Protein AF-0000000087033065 (afdb_homodimer)

Radius of gyration: 28.39 Å; Cα contacts (8 Å, |Δi|>4): 1218; chains: 2; bounding box: 54×85×66 Å

Structure (mmCIF, N/CA/C/O backbone):
data_AF-0000000087033065-model_v1
#
loop_
_entity.id
_entity.type
_entity.pdbx_description
1 polymer 'aminocyclopropanecarboxylate oxidase'
#
loop_
_atom_site.group_PDB
_atom_site.id
_atom_site.type_symbol
_atom_site.label_atom_id
_atom_site.label_alt_id
_atom_site.label_comp_id
_atom_site.label_asym_id
_atom_site.label_entity_id
_atom_site.label_seq_id
_atom_site.pdbx_PDB_ins_code
_atom_site.Cartn_x
_atom_site.Cartn_y
_atom_site.Cartn_z
_atom_site.occupancy
_atom_site.B_iso_or_equiv
_atom_site.auth_seq_id
_atom_site.auth_comp_id
_atom_site.auth_asym_id
_atom_site.auth_atom_id
_atom_site.pdbx_PDB_model_num
ATOM 1 N N . MET A 1 1 ? 8.125 -1.207 14.203 1 57.16 1 MET A N 1
ATOM 2 C CA . MET A 1 1 ? 8.805 -0.271 13.312 1 57.16 1 MET A CA 1
ATOM 3 C C . MET A 1 1 ? 8.766 1.146 13.883 1 57.16 1 MET A C 1
ATOM 5 O O . MET A 1 1 ? 7.801 1.523 14.547 1 57.16 1 MET A O 1
ATOM 9 N N . GLU A 1 2 ? 9.938 1.807 13.891 1 84.25 2 GLU A N 1
ATOM 10 C CA . GLU A 1 2 ? 10.102 3.146 14.445 1 84.25 2 GLU A CA 1
ATOM 11 C C . GLU A 1 2 ? 9.719 4.219 13.43 1 84.25 2 GLU A C 1
ATOM 13 O O . GLU A 1 2 ? 9.758 3.979 12.227 1 84.25 2 GLU A O 1
ATOM 18 N N . LEU A 1 3 ? 9.18 5.324 13.883 1 91.94 3 LEU A N 1
ATOM 19 C CA . LEU A 1 3 ? 8.859 6.48 13.055 1 91.94 3 LEU A CA 1
ATOM 20 C C . LEU A 1 3 ? 10.047 6.891 12.203 1 91.94 3 LEU A C 1
ATOM 22 O O . LEU A 1 3 ? 11.156 7.082 12.719 1 91.94 3 LEU A O 1
ATOM 26 N N . PRO A 1 4 ? 9.844 6.98 10.883 1 96 4 PRO A N 1
ATOM 27 C CA . PRO A 1 4 ? 10.969 7.316 10.008 1 96 4 PRO A CA 1
ATOM 28 C C . PRO A 1 4 ? 11.484 8.734 10.219 1 96 4 PRO A C 1
ATOM 30 O O . PRO A 1 4 ? 10.695 9.656 10.43 1 96 4 PRO A O 1
ATOM 33 N N . VAL A 1 5 ? 12.773 8.875 10.219 1 97.12 5 VAL A N 1
ATOM 34 C CA . VAL A 1 5 ? 13.438 10.164 10.242 1 97.12 5 VAL A CA 1
ATOM 35 C C . VAL A 1 5 ? 14.281 10.336 8.984 1 97.12 5 VAL A C 1
ATOM 37 O O . VAL A 1 5 ? 15.172 9.531 8.703 1 97.12 5 VAL A O 1
ATOM 40 N N . ILE A 1 6 ? 13.984 11.281 8.211 1 98.25 6 ILE A N 1
ATOM 41 C CA . ILE A 1 6 ? 14.68 11.555 6.961 1 98.25 6 ILE A CA 1
ATOM 42 C C . ILE A 1 6 ? 15.719 12.656 7.176 1 98.25 6 ILE A C 1
ATOM 44 O O . ILE A 1 6 ? 15.367 13.789 7.512 1 98.25 6 ILE A O 1
ATOM 48 N N . ASP A 1 7 ? 16.953 12.336 6.988 1 97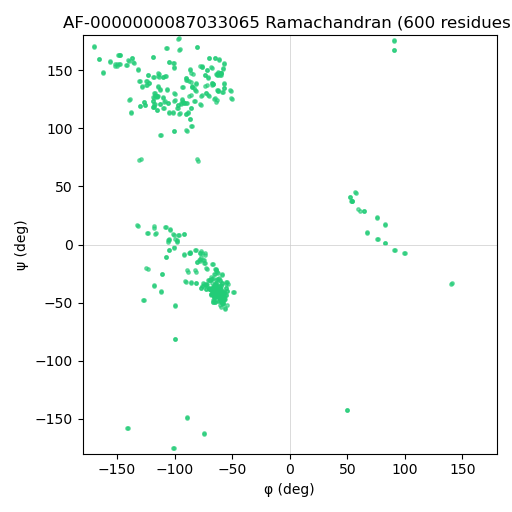.56 7 ASP A N 1
ATOM 49 C CA . ASP A 1 7 ? 18.031 13.32 7.082 1 97.56 7 ASP A CA 1
ATOM 50 C C . ASP A 1 7 ? 18.234 14.031 5.75 1 97.56 7 ASP A C 1
ATOM 52 O O . ASP A 1 7 ? 18.859 13.484 4.836 1 97.56 7 ASP A O 1
ATOM 56 N N . PHE A 1 8 ? 17.859 15.266 5.668 1 97.56 8 PHE A N 1
ATOM 57 C CA . PHE A 1 8 ? 17.922 15.992 4.402 1 97.56 8 PHE A CA 1
ATOM 58 C C . PHE A 1 8 ? 19.375 16.297 4.043 1 97.56 8 PHE A C 1
ATOM 60 O O . PHE A 1 8 ? 19.688 16.562 2.877 1 97.56 8 PHE A O 1
ATOM 67 N N . ALA A 1 9 ? 20.266 16.297 4.996 1 96.5 9 ALA A N 1
ATOM 68 C CA . ALA A 1 9 ? 21.688 16.484 4.699 1 96.5 9 ALA A CA 1
ATOM 69 C C . ALA A 1 9 ? 22.234 15.328 3.859 1 96.5 9 ALA A C 1
ATOM 71 O O . ALA A 1 9 ? 23.203 15.5 3.129 1 96.5 9 ALA A O 1
ATOM 72 N N . ALA A 1 10 ? 21.625 14.203 3.963 1 96.69 10 ALA A N 1
ATOM 73 C CA . ALA A 1 10 ? 22.094 13 3.277 1 96.69 10 ALA A CA 1
ATOM 74 C C . ALA A 1 10 ? 21.625 12.984 1.823 1 96.69 10 ALA A C 1
ATOM 76 O O . ALA A 1 10 ? 22.047 12.125 1.044 1 96.69 10 ALA A O 1
ATOM 77 N N . LEU A 1 11 ? 20.812 13.953 1.384 1 96.94 11 LEU A N 1
ATOM 78 C CA . LEU A 1 11 ? 20.281 14.008 0.027 1 96.94 11 LEU A CA 1
ATOM 79 C C . LEU A 1 11 ? 21.344 14.523 -0.95 1 96.94 11 LEU A C 1
ATOM 81 O O . LEU A 1 11 ? 21.172 14.398 -2.166 1 96.94 11 LEU A O 1
ATOM 85 N N . ASN A 1 12 ? 22.453 15.109 -0.505 1 91.62 12 ASN A N 1
ATOM 86 C CA . ASN A 1 12 ? 23.469 15.711 -1.36 1 91.62 12 ASN A CA 1
ATOM 87 C C . ASN A 1 12 ? 24.703 14.82 -1.478 1 91.62 12 ASN A C 1
ATOM 89 O O . ASN A 1 12 ? 25.703 15.211 -2.074 1 91.62 12 ASN A O 1
ATOM 93 N N . GLY A 1 13 ? 24.734 13.625 -1.103 1 91.38 13 GLY A N 1
ATOM 94 C CA . GLY A 1 13 ? 25.922 12.789 -1.094 1 91.38 13 GLY A CA 1
ATOM 95 C C . GLY A 1 13 ? 25.641 11.352 -1.504 1 91.38 13 GLY A C 1
ATOM 96 O O . GLY A 1 13 ? 24.703 11.086 -2.254 1 91.38 13 GLY A O 1
ATOM 97 N N . GLU A 1 14 ? 26.484 10.5 -1.115 1 94.75 14 GLU A N 1
ATOM 98 C CA . GLU A 1 14 ? 26.484 9.094 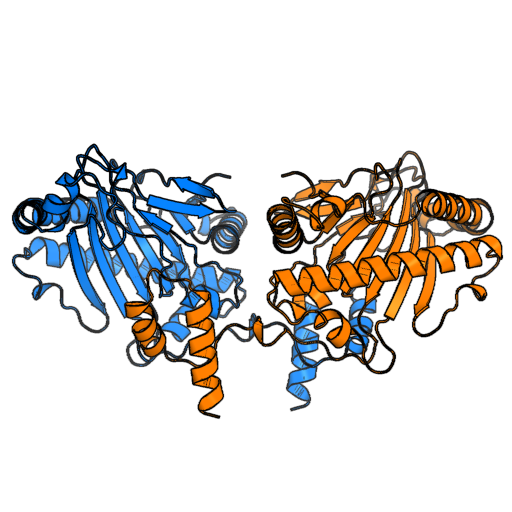-1.51 1 94.75 14 GLU A CA 1
ATOM 99 C C . GLU A 1 14 ? 25.281 8.359 -0.948 1 94.75 14 GLU A C 1
ATOM 101 O O . GLU A 1 14 ? 24.859 7.332 -1.489 1 94.75 14 GLU A O 1
ATOM 106 N N . LYS A 1 15 ? 24.703 9.023 0.033 1 96.56 15 LYS A N 1
ATOM 107 C CA . LYS A 1 15 ? 23.594 8.336 0.703 1 96.56 15 LYS A CA 1
ATOM 108 C C . LYS A 1 15 ? 22.25 8.773 0.135 1 96.56 15 LYS A C 1
ATOM 110 O O . LYS A 1 15 ? 21.203 8.445 0.69 1 96.56 15 LYS A O 1
ATOM 115 N N . ARG A 1 16 ? 22.219 9.516 -0.917 1 97.5 16 ARG A N 1
ATOM 116 C CA . ARG A 1 16 ? 21 10.078 -1.482 1 97.5 16 ARG A CA 1
ATOM 117 C C . ARG A 1 16 ? 20 8.984 -1.819 1 97.5 16 ARG A C 1
ATOM 119 O O . ARG A 1 16 ? 18.812 9.078 -1.463 1 97.5 16 ARG A O 1
ATOM 126 N N . SER A 1 17 ? 20.453 7.945 -2.469 1 96.5 17 SER A N 1
ATOM 127 C CA . SER A 1 17 ? 19.562 6.883 -2.916 1 96.5 17 SER A CA 1
ATOM 128 C C . SER A 1 17 ? 18.859 6.227 -1.736 1 96.5 17 SER A C 1
ATOM 130 O O . SER A 1 17 ? 17.641 6.02 -1.773 1 96.5 17 SER A O 1
ATOM 132 N N . LYS A 1 18 ? 19.609 5.898 -0.759 1 95.94 18 LYS A N 1
ATOM 133 C CA . LYS A 1 18 ? 19.047 5.285 0.439 1 95.94 18 LYS A CA 1
ATOM 134 C C . LYS A 1 18 ? 18.062 6.227 1.129 1 95.94 18 LYS A C 1
ATOM 136 O O . LYS A 1 18 ? 17.016 5.793 1.61 1 95.94 18 LYS A O 1
ATOM 141 N N . THR A 1 19 ? 18.375 7.484 1.2 1 98 19 THR A N 1
ATOM 142 C CA . THR A 1 19 ? 17.516 8.492 1.831 1 98 19 THR A CA 1
ATOM 143 C C . THR A 1 19 ? 16.219 8.664 1.052 1 98 19 THR A C 1
ATOM 145 O O . THR A 1 19 ? 15.148 8.766 1.644 1 98 19 THR A O 1
ATOM 148 N N . MET A 1 20 ? 16.344 8.664 -0.267 1 98.19 20 MET A N 1
ATOM 149 C CA . MET A 1 20 ? 15.156 8.766 -1.117 1 98.19 20 MET A CA 1
ATOM 150 C C . MET A 1 20 ? 14.25 7.559 -0.932 1 98.19 20 MET A C 1
ATOM 152 O O . MET A 1 20 ? 13.023 7.695 -0.894 1 98.19 20 MET A O 1
ATOM 156 N N . ALA A 1 21 ? 14.836 6.406 -0.828 1 96.31 21 ALA A N 1
ATOM 157 C CA . ALA A 1 21 ? 14.062 5.191 -0.598 1 96.31 21 ALA A CA 1
ATOM 158 C C . ALA A 1 21 ? 13.328 5.254 0.74 1 96.31 21 ALA A C 1
ATOM 160 O O . ALA A 1 21 ? 12.164 4.852 0.837 1 96.31 21 ALA A O 1
ATOM 161 N N . LEU A 1 22 ? 14.039 5.754 1.715 1 97.19 22 LEU A N 1
ATOM 162 C CA . LEU A 1 22 ? 13.438 5.891 3.039 1 97.19 22 LEU A CA 1
ATOM 163 C C . LEU A 1 22 ? 12.266 6.867 3.006 1 97.19 22 LEU A C 1
ATOM 165 O O . LEU A 1 22 ? 11.219 6.605 3.604 1 97.19 22 LEU A O 1
ATOM 169 N N . LEU A 1 23 ? 12.422 7.965 2.318 1 98.44 23 LEU A N 1
ATOM 170 C CA . LEU A 1 23 ? 11.352 8.945 2.17 1 98.44 23 LEU A CA 1
ATOM 171 C C . LEU A 1 23 ? 10.148 8.328 1.475 1 98.44 23 LEU A C 1
ATOM 173 O O . LEU A 1 23 ? 9.008 8.516 1.913 1 98.44 23 LEU A O 1
ATOM 177 N N . ASN A 1 24 ? 10.43 7.625 0.446 1 97.75 24 ASN A N 1
ATOM 178 C CA . ASN A 1 24 ? 9.359 6.977 -0.299 1 97.75 24 ASN A CA 1
ATOM 179 C C . ASN A 1 24 ? 8.594 5.984 0.572 1 97.75 24 ASN A C 1
ATOM 181 O O . ASN A 1 24 ? 7.359 5.977 0.573 1 97.75 24 ASN A O 1
ATOM 185 N N . GLU A 1 25 ? 9.328 5.207 1.263 1 96 25 GLU A N 1
ATOM 186 C CA . GLU A 1 25 ? 8.719 4.223 2.148 1 96 25 GLU A CA 1
ATOM 187 C C . GLU A 1 25 ? 7.887 4.898 3.238 1 96 25 GLU A C 1
ATOM 189 O O . GLU A 1 25 ? 6.812 4.414 3.596 1 96 25 GLU A O 1
ATOM 194 N N . ALA A 1 26 ? 8.383 5.957 3.773 1 97.75 26 ALA A N 1
ATOM 195 C CA . ALA A 1 26 ? 7.668 6.703 4.805 1 97.75 26 ALA A CA 1
ATOM 196 C C . ALA A 1 26 ? 6.316 7.188 4.285 1 97.75 26 ALA A C 1
ATOM 198 O O . ALA A 1 26 ? 5.305 7.086 4.984 1 97.75 26 ALA A O 1
ATOM 199 N N . CYS A 1 27 ? 6.297 7.68 3.061 1 98.38 27 CYS A N 1
ATOM 200 C CA . CYS A 1 27 ? 5.059 8.18 2.467 1 98.38 27 CYS A CA 1
ATOM 201 C C . CYS A 1 27 ? 4.102 7.031 2.16 1 98.38 27 CYS A C 1
ATOM 203 O O . CYS A 1 27 ? 2.893 7.156 2.365 1 98.38 27 CYS A O 1
ATOM 205 N N . GLU A 1 28 ? 4.617 5.922 1.733 1 96.44 28 GLU A N 1
ATOM 206 C CA . GLU A 1 28 ? 3.799 4.812 1.252 1 96.44 28 GLU A CA 1
ATOM 207 C C . GLU A 1 28 ? 3.268 3.975 2.412 1 96.44 28 GLU A C 1
ATOM 209 O O . GLU A 1 28 ? 2.148 3.463 2.352 1 96.44 28 GLU A O 1
ATOM 214 N N . LYS A 1 29 ? 4.062 3.871 3.473 1 93.19 29 LYS A N 1
ATOM 215 C CA . LYS A 1 29 ? 3.721 2.889 4.5 1 93.19 29 LYS A CA 1
ATOM 216 C C . LYS A 1 29 ? 3.281 3.574 5.789 1 93.19 29 LYS A C 1
ATOM 218 O O . LYS A 1 29 ? 2.537 2.994 6.586 1 93.19 29 LYS A O 1
ATOM 223 N N . TRP A 1 30 ? 3.738 4.785 5.977 1 95.31 30 TRP A N 1
ATOM 224 C CA . TRP A 1 30 ? 3.438 5.465 7.23 1 95.31 30 TRP A CA 1
ATOM 225 C C . TRP A 1 30 ? 2.49 6.637 7.004 1 95.31 30 TRP A C 1
ATOM 227 O O . TRP A 1 30 ? 1.58 6.871 7.801 1 95.31 30 TRP A O 1
ATOM 237 N N . GLY A 1 31 ? 2.746 7.336 5.926 1 97.88 31 GLY A N 1
ATOM 238 C CA . GLY A 1 31 ? 2.004 8.562 5.684 1 97.88 31 GLY A CA 1
ATOM 239 C C . GLY A 1 31 ? 2.477 9.719 6.539 1 97.88 31 GLY A C 1
ATOM 240 O O . GLY A 1 31 ? 1.848 10.781 6.559 1 97.88 31 GLY A O 1
ATOM 241 N N . CYS A 1 32 ? 3.541 9.508 7.297 1 98.25 32 CYS A N 1
ATOM 242 C CA . CYS A 1 32 ? 4.137 10.539 8.148 1 98.25 32 CYS A CA 1
ATOM 243 C C . CYS A 1 32 ? 5.602 10.234 8.43 1 98.25 32 CYS A C 1
ATOM 245 O O . CYS A 1 32 ? 6.043 9.094 8.266 1 98.25 32 CYS A O 1
ATOM 247 N N . PHE A 1 33 ? 6.355 11.281 8.773 1 98.19 33 PHE A N 1
ATOM 248 C CA . PHE A 1 33 ? 7.777 11.148 9.07 1 98.19 33 PHE A CA 1
ATOM 249 C C . PHE A 1 33 ? 8.32 12.438 9.672 1 98.19 33 PHE A C 1
ATOM 251 O O . PHE A 1 33 ? 7.609 13.445 9.75 1 98.19 33 PHE A O 1
ATOM 258 N N . GLN A 1 34 ? 9.555 12.383 10.164 1 97.81 34 GLN A N 1
ATOM 259 C CA . GLN A 1 34 ? 10.281 13.562 10.617 1 97.81 34 GLN A CA 1
ATOM 260 C C . GLN A 1 34 ? 11.406 13.922 9.648 1 97.81 34 GLN A C 1
ATOM 262 O O . GLN A 1 34 ? 12.016 13.031 9.039 1 97.81 34 GLN A O 1
ATOM 267 N N . ILE A 1 35 ? 11.648 15.164 9.5 1 98.38 35 ILE A N 1
ATOM 268 C CA . ILE A 1 35 ? 12.781 15.617 8.703 1 98.38 35 ILE A CA 1
ATOM 269 C C . ILE A 1 35 ? 13.812 16.281 9.609 1 98.38 35 ILE A C 1
ATOM 271 O O . ILE A 1 35 ? 13.492 17.219 10.336 1 98.38 35 ILE A O 1
ATOM 275 N N . ASP A 1 36 ? 14.961 15.734 9.586 1 97.06 36 ASP A N 1
ATOM 276 C CA . ASP A 1 36 ? 16.109 16.344 10.242 1 97.06 36 ASP A CA 1
ATOM 277 C C . ASP A 1 36 ? 17 17.062 9.234 1 97.06 36 ASP A C 1
ATOM 279 O O . ASP A 1 36 ? 16.969 16.766 8.039 1 97.06 36 ASP A O 1
ATOM 283 N N . ASN A 1 37 ? 17.734 18.125 9.719 1 96.88 37 ASN A N 1
ATOM 284 C CA . ASN A 1 37 ? 18.641 18.922 8.891 1 96.88 37 ASN A CA 1
ATOM 285 C C . ASN A 1 37 ? 17.922 19.516 7.688 1 96.88 37 ASN A C 1
ATOM 287 O O . ASN A 1 37 ? 18.406 19.422 6.559 1 96.88 37 ASN A O 1
ATOM 291 N N . HIS A 1 38 ? 16.734 20.062 7.957 1 97.25 38 HIS A N 1
ATOM 292 C CA . HIS A 1 38 ? 15.859 20.578 6.91 1 97.25 38 HIS A CA 1
ATOM 293 C C . HIS A 1 38 ? 16.297 21.969 6.469 1 97.25 38 HIS A C 1
ATOM 295 O O . HIS A 1 38 ? 15.812 22.484 5.457 1 97.25 38 HIS A O 1
ATOM 301 N N . GLY A 1 39 ? 17.125 22.641 7.199 1 96 39 GLY A N 1
ATOM 302 C CA . GLY A 1 39 ? 17.719 23.891 6.742 1 96 39 GLY A CA 1
ATOM 303 C C . GLY A 1 39 ? 17.031 25.109 7.312 1 96 39 GLY A C 1
ATOM 304 O O . GLY A 1 39 ? 17.5 26.234 7.125 1 96 39 GLY A O 1
ATOM 305 N N . ILE A 1 40 ? 15.914 25 8.016 1 97.94 40 ILE A N 1
ATOM 306 C CA . ILE A 1 40 ? 15.258 26.141 8.664 1 97.94 40 ILE A CA 1
ATOM 307 C C . ILE A 1 40 ? 16.094 26.594 9.859 1 97.94 40 ILE A C 1
ATOM 309 O O . ILE A 1 40 ? 16.609 25.781 10.617 1 97.94 40 ILE A O 1
ATOM 313 N N . ASP A 1 41 ? 16.141 27.875 10.102 1 97.88 41 ASP A N 1
ATOM 314 C CA . ASP A 1 41 ? 16.906 28.469 11.195 1 97.88 41 ASP A CA 1
ATOM 315 C C . ASP A 1 41 ? 16.375 28.016 12.547 1 97.88 41 ASP A C 1
ATOM 317 O O . ASP A 1 41 ? 15.219 28.266 12.883 1 97.88 41 ASP A O 1
ATOM 321 N N . LYS A 1 42 ? 17.234 27.438 13.32 1 95.94 42 LYS A N 1
ATOM 322 C CA . LYS A 1 42 ? 16.828 26.875 14.602 1 95.94 42 LYS A CA 1
ATOM 323 C C . LYS A 1 42 ? 16.422 27.969 15.586 1 95.94 42 LYS A C 1
ATOM 325 O O . LYS A 1 42 ? 15.477 27.812 16.359 1 95.94 42 LYS A O 1
ATOM 330 N N . GLU A 1 43 ? 17.125 29.031 15.562 1 97.25 43 GLU A N 1
ATOM 331 C CA . GLU A 1 43 ? 16.797 30.141 16.453 1 97.25 43 GLU A CA 1
ATOM 332 C C . GLU A 1 43 ? 15.43 30.719 16.094 1 97.25 43 GLU A C 1
ATOM 334 O O . GLU A 1 43 ? 14.672 31.125 16.984 1 97.25 43 GLU A O 1
ATOM 339 N N . LEU A 1 44 ? 15.211 30.781 14.82 1 98.25 44 LEU A N 1
ATOM 340 C CA . LEU A 1 44 ? 13.914 31.266 14.352 1 98.25 44 LEU A CA 1
ATOM 341 C C . LEU A 1 44 ? 12.789 30.344 14.836 1 98.25 44 LEU A C 1
ATOM 343 O O . LEU A 1 44 ? 11.758 30.828 15.312 1 98.25 44 LEU A O 1
ATOM 347 N N . MET A 1 45 ? 12.961 29.062 14.773 1 98.06 45 MET A N 1
ATOM 348 C CA . MET A 1 45 ? 11.961 28.109 15.219 1 98.06 45 MET A CA 1
ATOM 349 C C . MET A 1 45 ? 11.703 28.25 16.719 1 98.06 45 MET A C 1
ATOM 351 O O . MET A 1 45 ? 10.555 28.219 17.156 1 98.06 45 MET A O 1
ATOM 355 N N . GLU A 1 46 ? 12.781 28.422 17.469 1 97.25 46 GLU A N 1
ATOM 356 C CA . GLU A 1 46 ? 12.633 28.609 18.906 1 97.25 46 GLU A CA 1
ATOM 357 C C . GLU A 1 46 ? 11.875 29.906 19.219 1 97.25 46 GLU A C 1
ATOM 359 O O . GLU A 1 46 ? 11.055 29.938 20.125 1 97.25 46 GLU A O 1
ATOM 364 N N . LYS A 1 47 ? 12.211 30.875 18.453 1 98.12 47 LYS A N 1
ATOM 365 C CA . LYS A 1 47 ? 11.547 32.156 18.641 1 98.12 47 LYS A CA 1
ATOM 366 C C . LYS A 1 47 ? 10.055 32.031 18.344 1 98.12 47 LYS A C 1
ATOM 368 O O . LYS A 1 47 ? 9.227 32.625 19.078 1 98.12 47 LYS A O 1
ATOM 373 N N . VAL A 1 48 ? 9.664 31.344 17.281 1 98.31 48 VAL A N 1
ATOM 374 C CA . VAL A 1 48 ? 8.258 31.125 16.953 1 98.31 48 VAL A CA 1
ATOM 375 C C . VAL A 1 48 ? 7.547 30.453 18.125 1 98.31 48 VAL A C 1
ATOM 377 O O . VAL A 1 48 ? 6.477 30.906 18.547 1 98.31 48 VAL A O 1
ATOM 380 N N . LYS A 1 49 ? 8.148 29.422 18.688 1 97.81 49 LYS A N 1
ATOM 381 C CA . LYS A 1 49 ? 7.543 28.703 19.812 1 97.81 49 LYS A CA 1
ATOM 382 C C . LYS A 1 49 ? 7.359 29.609 21.016 1 97.81 49 LYS A C 1
ATOM 384 O O . LYS A 1 49 ? 6.297 29.625 21.641 1 97.81 49 LYS A O 1
ATOM 389 N N . GLN A 1 50 ? 8.375 30.359 21.281 1 97.62 50 GLN A N 1
ATOM 390 C CA . GLN A 1 50 ? 8.344 31.266 22.422 1 97.62 50 GLN A CA 1
ATOM 391 C C . GLN A 1 50 ? 7.234 32.312 22.297 1 97.62 50 GLN A C 1
ATOM 393 O O . GLN A 1 50 ? 6.469 32.531 23.234 1 97.62 50 GLN A O 1
ATOM 398 N N . LEU A 1 51 ? 7.195 32.906 21.156 1 98.31 51 LEU A N 1
ATOM 399 C CA . LEU A 1 51 ? 6.23 33.969 20.938 1 98.31 51 LEU A CA 1
ATOM 400 C C . LEU A 1 51 ? 4.805 33.438 20.922 1 98.31 51 LEU A C 1
ATOM 402 O O . LEU A 1 51 ? 3.885 34.062 21.422 1 98.31 51 LEU A O 1
ATOM 406 N N . VAL A 1 52 ? 4.59 32.25 20.328 1 98 52 VAL A N 1
ATOM 407 C CA . VAL A 1 52 ? 3.27 31.625 20.281 1 98 52 VAL A CA 1
ATOM 408 C C . VAL A 1 52 ? 2.832 31.266 21.703 1 98 52 VAL A C 1
ATOM 410 O O . VAL A 1 52 ? 1.684 31.5 22.094 1 98 52 VAL A O 1
ATOM 413 N N . ASN A 1 53 ? 3.744 30.688 22.484 1 97.5 53 ASN A N 1
ATOM 414 C CA . ASN A 1 53 ? 3.436 30.391 23.875 1 97.5 53 ASN A CA 1
ATOM 415 C C . ASN A 1 53 ? 3.115 31.656 24.672 1 97.5 53 ASN A C 1
ATOM 417 O O . ASN A 1 53 ? 2.227 31.641 25.516 1 97.5 53 ASN A O 1
ATOM 421 N N . GLY A 1 54 ? 3.871 32.656 24.422 1 97.62 54 GLY A N 1
ATOM 422 C CA . GLY A 1 54 ? 3.57 33.938 25.047 1 97.62 54 GLY A CA 1
ATOM 423 C C . GLY A 1 54 ? 2.188 34.469 24.703 1 97.62 54 GLY A C 1
ATOM 424 O O . GLY A 1 54 ? 1.463 34.938 25.594 1 97.62 54 GLY A O 1
ATOM 425 N N . TYR A 1 55 ? 1.864 34.406 23.406 1 97.75 55 TYR A N 1
ATOM 426 C CA . TYR A 1 55 ? 0.539 34.812 22.969 1 97.75 55 TYR A CA 1
ATOM 427 C C . TYR A 1 55 ? -0.549 34 23.656 1 97.75 55 TYR A C 1
ATOM 429 O O . TYR A 1 55 ? -1.577 34.562 24.062 1 97.75 55 TYR A O 1
ATOM 437 N N . TYR A 1 56 ? -0.355 32.719 23.828 1 96.88 56 TYR A N 1
ATOM 438 C CA . TYR A 1 56 ? -1.271 31.859 24.547 1 96.88 56 TYR A CA 1
ATOM 439 C C . TYR A 1 56 ? -1.452 32.312 25.984 1 96.88 56 TYR A C 1
ATOM 441 O O . TYR A 1 56 ? -2.582 32.469 26.453 1 96.88 56 TYR A O 1
ATOM 449 N N . ASP A 1 57 ? -0.386 32.562 26.672 1 97.06 57 ASP A N 1
ATOM 450 C CA . ASP A 1 57 ? -0.419 32.906 28.094 1 97.06 57 ASP A CA 1
ATOM 451 C C . ASP A 1 57 ? -1.131 34.25 28.312 1 97.06 57 ASP A C 1
ATOM 453 O O . ASP A 1 57 ? -1.881 34.406 29.266 1 97.06 57 ASP A O 1
ATOM 457 N N . GLU A 1 58 ? -0.941 35.062 27.375 1 96.75 58 GLU A N 1
ATOM 458 C CA . GLU A 1 58 ? -1.418 36.438 27.578 1 96.75 58 GLU A CA 1
ATOM 459 C C . GLU A 1 58 ? -2.848 36.594 27.062 1 96.75 58 GLU A C 1
ATOM 461 O O . GLU A 1 58 ? -3.629 37.344 27.641 1 96.75 58 GLU A O 1
ATOM 466 N N . SER A 1 59 ? -3.174 35.844 26.031 1 96.06 59 SER A N 1
ATOM 467 C CA . SER A 1 59 ? -4.379 36.25 25.312 1 96.06 59 SER A CA 1
ATOM 468 C C . SER A 1 59 ? -5.387 35.094 25.234 1 96.06 59 SER A C 1
ATOM 470 O O . SER A 1 59 ? -6.582 35.344 25.031 1 96.06 59 SER A O 1
ATOM 472 N N . LEU A 1 60 ? -4.953 33.844 25.406 1 96.69 60 LEU A N 1
ATOM 473 C CA . LEU A 1 60 ? -5.855 32.75 25.078 1 96.69 60 LEU A CA 1
ATOM 474 C C . LEU A 1 60 ? -6.16 31.906 26.312 1 96.69 60 LEU A C 1
ATOM 476 O O . LEU A 1 60 ? -7.281 31.422 26.469 1 96.69 60 LEU A O 1
ATOM 480 N N . LYS A 1 61 ? -5.262 31.75 27.156 1 96.75 61 LYS A N 1
ATOM 481 C CA . LYS A 1 61 ? -5.309 30.812 28.281 1 96.75 61 LYS A CA 1
ATOM 482 C C . LYS A 1 61 ? -6.5 31.094 29.188 1 96.75 61 LYS A C 1
ATOM 484 O O . LYS A 1 61 ? -7.25 30.188 29.547 1 96.75 61 LYS A O 1
ATOM 489 N N . GLY A 1 62 ? -6.664 32.312 29.594 1 95.62 62 GLY A N 1
ATOM 490 C CA . GLY A 1 62 ? -7.762 32.656 30.469 1 95.62 62 GLY A CA 1
ATOM 491 C C . GLY A 1 62 ? -9.125 32.312 29.922 1 95.62 62 GLY A C 1
ATOM 492 O O . GLY A 1 62 ? -9.938 31.688 30.609 1 95.62 62 GLY A O 1
ATOM 493 N N . GLU A 1 63 ? -9.32 32.688 28.703 1 95.06 63 GLU A N 1
ATOM 494 C CA . GLU A 1 63 ? -10.586 32.406 28.047 1 95.06 63 GLU A CA 1
ATOM 495 C C . GLU A 1 63 ? -10.82 30.891 27.938 1 95.06 63 GLU A C 1
ATOM 497 O O . GLU A 1 63 ? -11.953 30.422 28.062 1 95.06 63 GLU A O 1
ATOM 502 N N . PHE A 1 64 ? -9.82 30.156 27.672 1 96.62 64 PHE A N 1
ATOM 503 C CA . PHE A 1 64 ? -9.945 28.703 27.531 1 96.62 64 PHE A CA 1
ATOM 504 C C . PHE A 1 64 ? -10.445 28.078 28.828 1 96.62 64 PHE A C 1
ATOM 506 O O . PHE A 1 64 ? -11.406 27.297 28.812 1 96.62 64 PHE A O 1
ATOM 513 N N . TYR A 1 65 ? -9.852 28.344 29.922 1 94.81 65 TYR A N 1
ATOM 514 C CA . TYR A 1 65 ? -10.18 27.672 31.172 1 94.81 65 TYR A CA 1
ATOM 515 C C . TYR A 1 65 ? -11.508 28.172 31.719 1 94.81 65 TYR A C 1
ATOM 517 O O . TYR A 1 65 ? -12.055 27.594 32.656 1 94.81 65 TYR A O 1
ATOM 525 N N . GLU A 1 66 ? -12.102 29.234 31.141 1 94.88 66 GLU A N 1
ATOM 526 C CA . GLU A 1 66 ? -13.438 29.688 31.5 1 94.88 66 GLU A CA 1
ATOM 527 C C . GLU A 1 66 ? -14.484 29.156 30.516 1 94.88 66 GLU A C 1
ATOM 529 O O . GLU A 1 66 ? -15.672 29.453 30.641 1 94.88 66 GLU A O 1
ATOM 534 N N . SER A 1 67 ? -14.008 28.375 29.641 1 94.69 67 SER A N 1
ATOM 535 C CA . SER A 1 67 ? -14.875 27.938 28.547 1 94.69 67 SER A CA 1
ATOM 536 C C . SER A 1 67 ? -15.789 26.797 29 1 94.69 67 SER A C 1
ATOM 538 O O . SER A 1 67 ? -15.594 26.219 30.078 1 94.69 67 SER A O 1
ATOM 540 N N . GLU A 1 68 ? -16.75 26.469 28.172 1 92.81 68 GLU A N 1
ATOM 541 C CA . GLU A 1 68 ? -17.75 25.438 28.438 1 92.81 68 GLU A CA 1
ATOM 542 C C . GLU A 1 68 ? -17.109 24.047 28.516 1 92.81 68 GLU A C 1
ATOM 544 O O . GLU A 1 68 ? -17.547 23.203 29.281 1 92.81 68 GLU A O 1
ATOM 549 N N . ILE A 1 69 ? -16.109 23.797 27.734 1 93.12 69 ILE A N 1
ATOM 550 C CA . ILE A 1 69 ? -15.508 22.469 27.703 1 93.12 69 ILE A CA 1
ATOM 551 C C . ILE A 1 69 ? -14.859 22.156 29.047 1 93.12 69 ILE A C 1
ATOM 553 O O . ILE A 1 69 ? -14.898 21.031 29.516 1 93.12 69 ILE A O 1
ATOM 557 N N . VAL A 1 70 ? -14.281 23.109 29.641 1 92.69 70 VAL A N 1
ATOM 558 C CA . VAL A 1 70 ? -13.648 22.938 30.938 1 92.69 70 VAL A CA 1
ATOM 559 C C . VAL A 1 70 ? -14.711 22.641 32 1 92.69 70 VAL A C 1
ATOM 561 O O . VAL A 1 70 ? -14.531 21.75 32.812 1 92.69 70 VAL A O 1
ATOM 564 N N . ARG A 1 71 ? -15.82 23.328 31.906 1 93.06 71 ARG A N 1
ATOM 565 C CA . ARG A 1 71 ? -16.922 23.094 32.844 1 93.06 71 ARG A CA 1
ATOM 566 C C . ARG A 1 71 ? -17.5 21.688 32.656 1 93.06 71 ARG A C 1
ATOM 568 O O . ARG A 1 71 ? -17.812 21.016 33.625 1 93.06 71 ARG A O 1
ATOM 575 N N . SER A 1 72 ? -17.578 21.297 31.469 1 92.19 72 SER A N 1
ATOM 576 C CA . SER A 1 72 ? -18.172 20 31.141 1 92.19 72 SER A CA 1
ATOM 577 C C . SER A 1 72 ? -17.281 18.859 31.625 1 92.19 72 SER A C 1
ATOM 579 O O . SER A 1 72 ? -17.781 17.781 31.953 1 92.19 72 SER A O 1
ATOM 581 N N . LEU A 1 73 ? -16.047 19.062 31.656 1 91.75 73 LEU A N 1
ATOM 582 C CA . LEU A 1 73 ? -15.109 18.031 32.094 1 91.75 73 LEU A CA 1
ATOM 583 C C . LEU A 1 73 ? -15.359 17.641 33.531 1 91.75 73 LEU A C 1
ATOM 585 O O . LEU A 1 73 ? -15.078 16.516 33.938 1 91.75 73 LEU A O 1
ATOM 589 N N . ASN A 1 74 ? -15.93 18.484 34.281 1 86.06 74 ASN A N 1
ATOM 590 C CA . ASN A 1 74 ? -16.188 18.266 35.688 1 86.06 74 ASN A CA 1
ATOM 591 C C . ASN A 1 74 ? -17.344 17.281 35.906 1 86.06 74 ASN A C 1
ATOM 593 O O . ASN A 1 74 ? -17.516 16.766 37 1 86.06 74 ASN A O 1
ATOM 597 N N . ASP A 1 75 ? -18.094 17.062 34.875 1 88.88 75 ASP A N 1
ATOM 598 C CA . ASP A 1 75 ? -19.219 16.125 34.969 1 88.88 75 ASP A CA 1
ATOM 599 C C . ASP A 1 75 ? -18.734 14.68 34.906 1 88.88 75 ASP A C 1
ATOM 601 O O . ASP A 1 75 ? -19.531 13.75 35.062 1 88.88 75 ASP A O 1
ATOM 605 N N . ASN A 1 76 ? -17.516 14.453 34.656 1 87.06 76 ASN A N 1
ATOM 606 C CA . ASN A 1 76 ? -16.859 13.156 34.688 1 87.06 76 ASN A CA 1
ATOM 607 C C . ASN A 1 76 ? -17.406 12.211 33.625 1 87.06 76 ASN A C 1
ATOM 609 O O . ASN A 1 76 ? -17.625 11.031 33.906 1 87.06 76 ASN A O 1
ATOM 613 N N . GLU A 1 77 ? -17.859 12.773 32.562 1 91.69 77 GLU A N 1
ATOM 614 C CA . GLU A 1 77 ? -18.281 12 31.406 1 91.69 77 GLU A CA 1
ATOM 615 C C . GLU A 1 77 ? -17.375 12.281 30.219 1 91.69 77 GLU A C 1
ATOM 617 O O . GLU A 1 77 ? -16.812 13.375 30.094 1 91.69 77 GLU A O 1
ATOM 622 N N . PHE A 1 78 ? -17.25 11.234 29.469 1 93.69 78 PHE A N 1
ATOM 623 C CA . PHE A 1 78 ? -16.391 11.391 28.297 1 93.69 78 PHE A CA 1
ATOM 624 C C . PHE A 1 78 ? -17 12.383 27.328 1 93.69 78 PHE A C 1
ATOM 626 O O . PHE A 1 78 ? -18.172 12.266 26.953 1 93.69 78 PHE A O 1
ATOM 633 N N . ILE A 1 79 ? -16.281 13.367 26.969 1 93.94 79 ILE A N 1
ATOM 634 C CA . ILE A 1 79 ? -16.672 14.375 26 1 93.94 79 ILE A CA 1
ATOM 635 C C . ILE A 1 79 ? -16.25 13.938 24.594 1 93.94 79 ILE A C 1
ATOM 637 O O . ILE A 1 79 ? -15.062 13.93 24.266 1 93.94 79 ILE A O 1
ATOM 641 N N . SER A 1 80 ? -17.219 13.625 23.703 1 92.75 80 SER A N 1
ATOM 642 C CA . SER A 1 80 ? -16.906 13.016 22.422 1 92.75 80 SER A CA 1
ATOM 643 C C . SER A 1 80 ? -17.078 14.008 21.266 1 92.75 80 SER A C 1
ATOM 645 O O . SER A 1 80 ? -16.625 13.758 20.156 1 92.75 80 SER A O 1
ATOM 647 N N . ASP A 1 81 ? -17.656 15.141 21.531 1 93.31 81 ASP A N 1
ATOM 648 C CA . ASP A 1 81 ? -18.047 16.016 20.422 1 93.31 81 ASP A CA 1
ATOM 649 C C . ASP A 1 81 ? -17.281 17.344 20.484 1 93.31 81 ASP A C 1
ATOM 651 O O . ASP A 1 81 ? -17.641 18.297 19.781 1 93.31 81 ASP A O 1
ATOM 655 N N . ARG A 1 82 ? -16.281 17.438 21.359 1 94.94 82 ARG A N 1
ATOM 656 C CA . ARG A 1 82 ? -15.461 18.641 21.484 1 94.94 82 ARG A CA 1
ATOM 657 C C . ARG A 1 82 ? -13.984 18.281 21.609 1 94.94 82 ARG A C 1
ATOM 659 O O . ARG A 1 82 ? -13.633 17.156 21.938 1 94.94 82 ARG A O 1
ATOM 666 N N . ASP A 1 83 ? -13.164 19.266 21.328 1 97.5 83 ASP A N 1
ATOM 667 C CA . ASP A 1 83 ? -11.711 19.094 21.406 1 97.5 83 ASP A CA 1
ATOM 668 C C . ASP A 1 83 ? -11.117 19.969 22.516 1 97.5 83 ASP A C 1
ATOM 670 O O . ASP A 1 83 ? -11.516 21.125 22.672 1 97.5 83 ASP A O 1
ATOM 674 N N . TRP A 1 84 ? -10.219 19.391 23.312 1 97.88 84 TRP A N 1
ATOM 675 C CA . TRP A 1 84 ? -9.516 20.109 24.359 1 97.88 84 TRP A CA 1
ATOM 676 C C . TRP A 1 84 ? -8.352 20.922 23.797 1 97.88 84 TRP A C 1
ATOM 678 O O . TRP A 1 84 ? -7.188 20.562 24 1 97.88 84 TRP A O 1
ATOM 688 N N . GLU A 1 85 ? -8.719 22 23.094 1 98.06 85 GLU A N 1
ATOM 689 C CA . GLU A 1 85 ? -7.688 22.828 22.469 1 98.06 85 GLU A CA 1
ATOM 690 C C . GLU A 1 85 ? -8.133 24.281 22.375 1 98.06 85 GLU A C 1
ATOM 692 O O . GLU A 1 85 ? -9.336 24.578 22.422 1 98.06 85 GLU A O 1
ATOM 697 N N . THR A 1 86 ? -7.199 25.219 22.344 1 97.38 86 THR A N 1
ATOM 698 C CA . THR A 1 86 ? -7.371 26.594 21.906 1 97.38 86 THR A CA 1
ATOM 699 C C . THR A 1 86 ? -6.539 26.859 20.656 1 97.38 86 THR A C 1
ATOM 701 O O . THR A 1 86 ? -5.383 26.438 20.562 1 97.38 86 THR A O 1
ATOM 704 N N . THR A 1 87 ? -7.223 27.375 19.641 1 96.94 87 THR A N 1
ATOM 705 C CA . THR A 1 87 ? -6.562 27.453 18.344 1 96.94 87 THR A CA 1
ATOM 706 C C . THR A 1 87 ? -6.805 28.812 17.688 1 96.94 87 THR A C 1
ATOM 708 O O . THR A 1 87 ? -7.711 29.547 18.094 1 96.94 87 THR A O 1
ATOM 711 N N . PHE A 1 88 ? -5.98 29.219 16.828 1 96.44 88 PHE A N 1
ATOM 712 C CA . PHE A 1 88 ? -6.223 30.266 15.828 1 96.44 88 PHE A CA 1
ATOM 713 C C . PHE A 1 88 ? -5.566 29.906 14.5 1 96.44 88 PHE A C 1
ATOM 715 O O . PHE A 1 88 ? -4.621 29.125 14.461 1 96.44 88 PHE A O 1
ATOM 722 N N . PHE A 1 89 ? -6.113 30.438 13.422 1 97.38 89 PHE A N 1
ATOM 723 C CA . PHE A 1 89 ? -5.672 30.078 12.078 1 97.38 89 PHE A CA 1
ATOM 724 C C . PHE A 1 89 ? -5.102 31.297 11.352 1 97.38 89 PHE A C 1
ATOM 726 O O . PHE A 1 89 ? -5.688 32.375 11.398 1 97.38 89 PHE A O 1
ATOM 733 N N . ILE A 1 90 ? -3.967 31.125 10.805 1 98.31 90 ILE A N 1
ATOM 734 C CA . ILE A 1 90 ? -3.307 32.156 10.016 1 98.31 90 ILE A CA 1
ATOM 735 C C . ILE A 1 90 ? -3.334 31.766 8.539 1 98.31 90 ILE A C 1
ATOM 737 O O . ILE A 1 90 ? -2.844 30.703 8.156 1 98.31 90 ILE A O 1
ATOM 741 N N . SER A 1 91 ? -3.877 32.594 7.707 1 98.06 91 SER A N 1
ATOM 742 C CA . SER A 1 91 ? -3.729 32.469 6.262 1 98.06 91 SER A CA 1
ATOM 743 C C . SER A 1 91 ? -2.502 33.219 5.758 1 98.06 91 SER A C 1
ATOM 745 O O . SER A 1 91 ? -2.365 34.438 5.992 1 98.06 91 SER A O 1
ATOM 747 N N . HIS A 1 92 ? -1.641 32.562 5.137 1 98.25 92 HIS A N 1
ATOM 748 C CA . HIS A 1 92 ? -0.44 33.188 4.598 1 98.25 92 HIS A CA 1
ATOM 749 C C . HIS A 1 92 ? -0.588 33.469 3.105 1 98.25 92 HIS A C 1
ATOM 751 O O . HIS A 1 92 ? -0.195 34.531 2.629 1 98.25 92 HIS A O 1
ATOM 757 N N . ARG A 1 93 ? -0.958 32.438 2.367 1 96.94 93 ARG A N 1
ATOM 758 C CA . ARG A 1 93 ? -1.199 32.562 0.931 1 96.94 93 ARG A CA 1
ATOM 759 C C . ARG A 1 93 ? -2.598 32.062 0.574 1 96.94 93 ARG A C 1
ATOM 761 O O . ARG A 1 93 ? -3.086 31.094 1.154 1 96.94 93 ARG A O 1
ATOM 768 N N . PRO A 1 94 ? -3.307 32.75 -0.369 1 95.25 94 PRO A N 1
ATOM 769 C CA . PRO A 1 94 ? -2.852 33.844 -1.208 1 95.25 94 PRO A CA 1
ATOM 770 C C . PRO A 1 94 ? -2.906 35.188 -0.487 1 95.25 94 PRO A C 1
ATOM 772 O O . PRO A 1 94 ? -2.234 36.156 -0.895 1 95.25 94 PRO A O 1
ATOM 775 N N . ASN A 1 95 ? -3.752 35.281 0.574 1 95.06 95 ASN A N 1
ATOM 776 C CA . ASN A 1 95 ? -3.846 36.531 1.32 1 95.06 95 ASN A CA 1
ATOM 777 C C . ASN A 1 95 ? -3.428 36.344 2.775 1 95.06 95 ASN A C 1
ATOM 779 O O . ASN A 1 95 ? -3.99 35.5 3.486 1 95.06 95 ASN A O 1
ATOM 783 N N . ASN A 1 96 ? -2.533 37.156 3.164 1 96.44 96 ASN A N 1
ATOM 784 C CA . ASN A 1 96 ? -2.023 37.094 4.527 1 96.44 96 ASN A CA 1
ATOM 785 C C . ASN A 1 96 ? -2.918 37.844 5.508 1 96.44 96 ASN A C 1
ATOM 787 O O . ASN A 1 96 ? -3.131 39.031 5.355 1 96.44 96 ASN A O 1
ATOM 791 N N . ASN A 1 97 ? -3.393 37.188 6.531 1 96.75 97 ASN A N 1
ATOM 792 C CA . ASN A 1 97 ? -4.316 37.812 7.461 1 96.75 97 ASN A CA 1
ATOM 793 C C . ASN A 1 97 ? -3.736 37.875 8.867 1 96.75 97 ASN A C 1
ATOM 795 O O . ASN A 1 97 ? -4.473 38.094 9.836 1 96.75 97 ASN A O 1
ATOM 799 N N . ILE A 1 98 ? -2.426 37.656 9 1 96.81 98 ILE A N 1
ATOM 800 C CA . ILE A 1 98 ? -1.885 37.469 10.344 1 96.81 98 ILE A CA 1
ATOM 801 C C . ILE A 1 98 ? -2.078 38.75 11.156 1 96.81 98 ILE A C 1
ATOM 803 O O . ILE A 1 98 ? -2.32 38.688 12.367 1 96.81 98 ILE A O 1
ATOM 807 N N . ARG A 1 99 ? -2.072 39.875 10.562 1 95.56 99 ARG A N 1
ATOM 808 C CA . ARG A 1 99 ? -2.168 41.125 11.266 1 95.56 99 ARG A CA 1
ATOM 809 C C . ARG A 1 99 ? -3.6 41.406 11.719 1 95.56 99 ARG A C 1
ATOM 811 O O . ARG A 1 99 ? -3.844 42.312 12.523 1 95.56 99 ARG A O 1
ATOM 818 N N . ASP A 1 100 ? -4.551 40.625 11.242 1 96.44 100 ASP A N 1
ATOM 819 C CA . ASP A 1 100 ? -5.953 40.781 11.633 1 96.44 100 ASP A CA 1
ATOM 820 C C . ASP A 1 100 ? -6.25 39.969 12.898 1 96.44 100 ASP A C 1
ATOM 822 O O . ASP A 1 100 ? -7.328 40.094 13.484 1 96.44 100 ASP A O 1
ATOM 826 N N . ILE A 1 101 ? -5.297 39.188 13.328 1 96.06 101 ILE A N 1
ATOM 827 C CA . ILE A 1 101 ? -5.504 38.375 14.531 1 96.06 101 ILE A CA 1
ATOM 828 C C . ILE A 1 101 ? -5.473 39.281 15.766 1 96.06 101 ILE A C 1
ATOM 830 O O . ILE A 1 101 ? -4.527 40.031 15.961 1 96.06 101 ILE A O 1
ATOM 834 N N . PRO A 1 102 ? -6.449 39.156 16.625 1 95.06 102 PRO A N 1
ATOM 835 C CA . PRO A 1 102 ? -6.543 40.031 17.781 1 95.06 102 PRO A CA 1
ATOM 836 C C . PRO A 1 102 ? -5.355 39.906 18.734 1 95.06 102 PRO A C 1
ATOM 838 O O . PRO A 1 102 ? -4.926 38.781 19.031 1 95.06 102 PRO A O 1
ATOM 841 N N . ASN A 1 103 ? -4.793 41 19.156 1 94.94 103 ASN A N 1
ATOM 842 C CA . ASN A 1 103 ? -3.803 41.125 20.219 1 94.94 103 ASN A CA 1
ATOM 843 C C . ASN A 1 103 ? -2.479 40.469 19.828 1 94.94 103 ASN A C 1
ATOM 845 O O . ASN A 1 103 ? -1.608 40.281 20.672 1 94.94 103 ASN A O 1
ATOM 849 N N . ILE A 1 104 ? -2.334 40.094 18.594 1 96.31 104 ILE A N 1
ATOM 850 C CA . ILE A 1 104 ? -1.074 39.5 18.172 1 96.31 104 ILE A CA 1
ATOM 851 C C . ILE A 1 104 ? 0.015 40.562 18.109 1 96.31 104 ILE A C 1
ATOM 853 O O . ILE A 1 104 ? -0.232 41.656 17.641 1 96.31 104 ILE A O 1
ATOM 857 N N . SER A 1 105 ? 1.198 40.312 18.562 1 97.25 105 SER A N 1
ATOM 858 C CA . SER A 1 105 ? 2.289 41.281 18.594 1 97.25 105 SER A CA 1
ATOM 859 C C . SER A 1 105 ? 2.912 41.438 17.203 1 97.25 105 SER A C 1
ATOM 861 O O . SER A 1 105 ? 2.895 40.5 16.391 1 97.25 105 SER A O 1
ATOM 863 N N . LYS A 1 106 ? 3.477 42.562 16.969 1 97.69 106 LYS A N 1
ATOM 864 C CA . LYS A 1 106 ? 4.223 42.812 15.742 1 97.69 106 LYS A CA 1
ATOM 865 C C . LYS A 1 106 ? 5.391 41.844 15.602 1 97.69 106 LYS A C 1
ATOM 867 O O . LYS A 1 106 ? 5.676 41.375 14.5 1 97.69 106 LYS A O 1
ATOM 872 N N . GLU A 1 107 ? 5.949 41.531 16.688 1 98.19 107 GLU A N 1
ATOM 873 C CA . GLU A 1 107 ? 7.094 40.625 16.688 1 98.19 107 GLU A CA 1
ATOM 874 C C . GLU A 1 107 ? 6.688 39.25 16.234 1 98.19 107 GLU A C 1
ATOM 876 O O . GLU A 1 107 ? 7.395 38.594 15.438 1 98.19 107 GLU A O 1
ATOM 881 N N . LEU A 1 108 ? 5.609 38.75 16.734 1 98.31 108 LEU A N 1
ATOM 882 C CA . LEU A 1 108 ? 5.129 37.438 16.328 1 98.31 108 LEU A CA 1
ATOM 883 C C . LEU A 1 108 ? 4.766 37.438 14.844 1 98.31 108 LEU A C 1
ATOM 885 O O . LEU A 1 108 ? 5.066 36.469 14.133 1 98.31 108 LEU A O 1
ATOM 889 N N . CYS A 1 109 ? 4.156 38.5 14.359 1 98.25 109 CYS A N 1
ATOM 890 C CA . CYS A 1 109 ? 3.811 38.625 12.945 1 98.25 109 CYS A CA 1
ATOM 891 C C . CYS A 1 109 ? 5.051 38.5 12.07 1 98.25 109 CYS A C 1
ATOM 893 O O . CYS A 1 109 ? 5.094 37.688 11.148 1 98.25 109 CYS A O 1
ATOM 895 N N . GLU A 1 110 ? 6.055 39.25 12.398 1 98.31 110 GLU A N 1
ATOM 896 C CA . GLU A 1 110 ? 7.285 39.281 11.609 1 98.31 110 GLU A CA 1
ATOM 897 C C . GLU A 1 110 ? 8.023 37.969 11.68 1 98.31 110 GLU A C 1
ATOM 899 O O . GLU A 1 110 ? 8.539 37.469 10.672 1 98.31 110 GLU A O 1
ATOM 904 N N . THR A 1 111 ? 8.078 37.406 12.859 1 98.56 111 THR A N 1
ATOM 905 C CA . THR A 1 111 ? 8.75 36.125 13.062 1 98.56 111 THR A CA 1
ATOM 906 C C . THR A 1 111 ? 8.055 35.031 12.273 1 98.56 111 THR A C 1
ATOM 908 O O . THR A 1 111 ? 8.711 34.219 11.625 1 98.56 111 THR A O 1
ATOM 911 N N . MET A 1 112 ? 6.723 35.031 12.297 1 98.62 112 MET A N 1
ATOM 912 C CA . MET A 1 112 ? 5.941 34.031 11.57 1 98.62 112 MET A CA 1
ATOM 913 C C . MET A 1 112 ? 6.133 34.188 10.07 1 98.62 112 MET A C 1
ATOM 915 O O . MET A 1 112 ? 6.277 33.188 9.352 1 98.62 112 MET A O 1
ATOM 919 N N . ASP A 1 113 ? 6.168 35.375 9.602 1 98.38 113 ASP A N 1
ATOM 920 C CA . ASP A 1 113 ? 6.398 35.625 8.18 1 98.38 113 ASP A CA 1
ATOM 921 C C . ASP A 1 113 ? 7.738 35.031 7.734 1 98.38 113 ASP A C 1
ATOM 923 O O . ASP A 1 113 ? 7.828 34.406 6.68 1 98.38 113 ASP A O 1
ATOM 927 N N . GLU A 1 114 ? 8.742 35.281 8.547 1 98.62 114 GLU A N 1
ATOM 928 C CA . GLU A 1 114 ? 10.07 34.781 8.227 1 98.62 114 GLU A CA 1
ATOM 929 C C . GLU A 1 114 ? 10.086 33.25 8.281 1 98.62 114 GLU A C 1
ATOM 931 O O . GLU A 1 114 ? 10.68 32.594 7.41 1 98.62 114 GLU A O 1
ATOM 936 N N . TYR A 1 115 ? 9.461 32.688 9.242 1 98.56 115 TYR A N 1
ATOM 937 C CA . TYR A 1 115 ? 9.391 31.234 9.414 1 98.56 115 TYR A CA 1
ATOM 938 C C . TYR A 1 115 ? 8.688 30.578 8.234 1 98.56 115 TYR A C 1
ATOM 940 O O . TYR A 1 115 ? 9.188 29.594 7.688 1 98.56 115 TYR A O 1
ATOM 948 N N . ILE A 1 116 ? 7.594 31.156 7.812 1 98.81 116 ILE A N 1
ATOM 949 C CA . ILE A 1 116 ? 6.789 30.594 6.738 1 98.81 116 ILE A CA 1
ATOM 950 C C . ILE A 1 116 ? 7.57 30.641 5.426 1 98.81 116 ILE A C 1
ATOM 952 O O . ILE A 1 116 ? 7.477 29.734 4.602 1 98.81 116 ILE A O 1
ATOM 956 N N . ALA A 1 117 ? 8.312 31.703 5.223 1 98.5 117 ALA A N 1
ATOM 957 C CA . ALA A 1 117 ? 9.125 31.812 4.012 1 98.5 117 ALA A CA 1
ATOM 958 C C . ALA A 1 117 ? 10.094 30.641 3.902 1 98.5 117 ALA A C 1
ATOM 960 O O . ALA A 1 117 ? 10.258 30.062 2.826 1 98.5 117 ALA A O 1
ATOM 961 N N . GLN A 1 118 ? 10.711 30.297 4.996 1 98.69 118 GLN A N 1
ATOM 962 C CA . GLN A 1 118 ? 11.648 29.172 5 1 98.69 118 GLN A CA 1
ATOM 963 C C . GLN A 1 118 ? 10.914 27.844 4.895 1 98.69 118 GLN A C 1
ATOM 965 O O . GLN A 1 118 ? 11.367 26.938 4.203 1 98.69 118 GLN A O 1
ATOM 970 N N . LEU A 1 119 ? 9.789 27.781 5.559 1 98.62 119 LEU A N 1
ATOM 971 C CA . LEU A 1 119 ? 9.008 26.547 5.566 1 98.62 119 LEU A CA 1
ATOM 972 C C . LEU A 1 119 ? 8.469 26.234 4.176 1 98.62 119 LEU A C 1
ATOM 974 O O . LEU A 1 119 ? 8.391 25.062 3.783 1 98.62 119 LEU A O 1
ATOM 978 N N . LEU A 1 120 ? 8.094 27.266 3.463 1 98.31 120 LEU A N 1
ATOM 979 C CA . LEU A 1 120 ? 7.598 27.094 2.1 1 98.31 120 LEU A CA 1
ATOM 980 C C . LEU A 1 120 ? 8.68 26.516 1.195 1 98.31 120 LEU A C 1
ATOM 982 O O . LEU A 1 120 ? 8.383 25.688 0.332 1 98.31 120 LEU A O 1
ATOM 986 N N . LYS A 1 121 ? 9.883 26.953 1.381 1 98.31 121 LYS A N 1
ATOM 987 C CA . LYS A 1 121 ? 10.992 26.391 0.622 1 98.31 121 LYS A CA 1
ATOM 988 C C . LYS A 1 121 ? 11.148 24.891 0.914 1 98.31 121 LYS A C 1
ATOM 990 O O . LYS A 1 121 ? 11.398 24.109 0.005 1 98.31 121 LYS A O 1
ATOM 995 N N . LEU A 1 122 ? 10.992 24.562 2.143 1 98.62 122 LEU A N 1
ATOM 996 C CA . LEU A 1 122 ? 11.062 23.156 2.523 1 98.62 122 LEU A CA 1
ATOM 997 C C . LEU A 1 122 ? 9.93 22.375 1.884 1 98.62 122 LEU A C 1
ATOM 999 O O . LEU A 1 122 ? 10.148 21.266 1.364 1 98.62 122 LEU A O 1
ATOM 1003 N N . ALA A 1 123 ? 8.719 22.906 1.934 1 98.69 123 ALA A N 1
ATOM 1004 C CA . ALA A 1 123 ? 7.555 22.234 1.349 1 98.69 123 ALA A CA 1
ATOM 1005 C C . ALA A 1 123 ? 7.75 22 -0.147 1 98.69 123 ALA A C 1
ATOM 1007 O O . ALA A 1 123 ? 7.426 20.938 -0.666 1 98.69 123 ALA A O 1
ATOM 1008 N N . GLU A 1 124 ? 8.281 22.984 -0.805 1 98.19 124 GLU A N 1
ATOM 1009 C CA . GLU A 1 124 ? 8.516 22.875 -2.242 1 98.19 124 GLU A CA 1
ATOM 1010 C C . GLU A 1 124 ? 9.602 21.844 -2.551 1 98.19 124 GLU A C 1
ATOM 1012 O O . GLU A 1 124 ? 9.469 21.062 -3.49 1 98.19 124 GLU A O 1
ATOM 1017 N N . THR A 1 125 ? 10.641 21.875 -1.779 1 98.31 125 THR A N 1
ATOM 1018 C CA . THR A 1 125 ? 11.688 20.875 -1.936 1 98.31 125 THR A CA 1
ATOM 1019 C C . THR A 1 125 ? 11.125 19.469 -1.717 1 98.31 125 THR A C 1
ATOM 1021 O O . THR A 1 125 ? 11.406 18.562 -2.494 1 98.31 125 THR A O 1
ATOM 1024 N N . LEU A 1 126 ? 10.383 19.359 -0.678 1 98.69 126 LEU A N 1
ATOM 1025 C CA . LEU A 1 126 ? 9.766 18.062 -0.372 1 98.69 126 LEU A CA 1
ATOM 1026 C C . LEU A 1 126 ? 8.867 17.609 -1.513 1 98.69 126 LEU A C 1
ATOM 1028 O O . LEU A 1 126 ? 8.875 16.438 -1.886 1 98.69 126 LEU A O 1
ATOM 1032 N N . SER A 1 127 ? 8.086 18.547 -2.084 1 98.75 127 SER A N 1
ATOM 1033 C CA . SER A 1 127 ? 7.223 18.219 -3.217 1 98.75 127 SER A CA 1
ATOM 1034 C C . SER A 1 127 ? 8.031 17.688 -4.395 1 98.75 127 SER A C 1
ATOM 1036 O O . SER A 1 127 ? 7.602 16.75 -5.07 1 98.75 127 SER A O 1
ATOM 1038 N N . GLU A 1 128 ? 9.148 18.266 -4.656 1 98.69 128 GLU A N 1
ATOM 1039 C CA . GLU A 1 128 ? 10.016 17.828 -5.75 1 98.69 128 GLU A CA 1
ATOM 1040 C C . GLU A 1 128 ? 10.57 16.422 -5.492 1 98.69 128 GLU A C 1
ATOM 1042 O O . GLU A 1 128 ? 10.625 15.594 -6.406 1 98.69 128 GLU A O 1
ATOM 1047 N N . LEU A 1 129 ? 11.008 16.203 -4.297 1 98.75 129 LEU A N 1
ATOM 1048 C CA . LEU A 1 129 ? 11.539 14.891 -3.932 1 98.75 129 LEU A CA 1
ATOM 1049 C C . LEU A 1 129 ? 10.461 13.82 -4.051 1 98.75 129 LEU A C 1
ATOM 1051 O O . LEU A 1 129 ? 10.727 12.711 -4.523 1 98.75 129 LEU A O 1
ATOM 1055 N N . MET A 1 130 ? 9.234 14.141 -3.623 1 98.81 130 MET A N 1
ATOM 1056 C CA . MET A 1 130 ? 8.109 13.211 -3.75 1 98.81 130 MET A CA 1
ATOM 1057 C C . MET A 1 130 ? 7.82 12.906 -5.215 1 98.81 130 MET A C 1
ATOM 1059 O O . MET A 1 130 ? 7.566 11.758 -5.574 1 98.81 130 MET A O 1
ATOM 1063 N N . CYS A 1 131 ? 7.852 13.969 -6.047 1 98.81 131 CYS A N 1
ATOM 1064 C CA . CYS A 1 131 ? 7.656 13.758 -7.477 1 98.81 131 CYS A CA 1
ATOM 1065 C C . CYS A 1 131 ? 8.711 12.812 -8.039 1 98.81 131 CYS A C 1
ATOM 1067 O O . CYS A 1 131 ? 8.398 11.906 -8.812 1 98.81 131 CYS A O 1
ATOM 1069 N N . GLU A 1 132 ? 9.961 13.023 -7.637 1 98.56 132 GLU A N 1
ATOM 1070 C CA . GLU A 1 132 ? 11.039 12.148 -8.086 1 98.56 132 GLU A CA 1
ATOM 1071 C C . GLU A 1 132 ? 10.773 10.703 -7.691 1 98.56 132 GLU A C 1
ATOM 1073 O O . GLU A 1 132 ? 10.891 9.797 -8.516 1 98.56 132 GLU A O 1
ATOM 1078 N N . ASN A 1 133 ? 10.398 10.5 -6.488 1 98.38 133 ASN A N 1
ATOM 1079 C CA . ASN A 1 133 ? 10.125 9.156 -5.988 1 98.38 133 ASN A CA 1
ATOM 1080 C C . ASN A 1 133 ? 8.938 8.523 -6.715 1 98.38 133 ASN A C 1
ATOM 1082 O O . ASN A 1 133 ? 8.922 7.309 -6.938 1 98.38 133 ASN A O 1
ATOM 1086 N N . LEU A 1 134 ? 7.957 9.312 -7.125 1 98.19 134 LEU A N 1
ATOM 1087 C CA . LEU A 1 134 ? 6.75 8.812 -7.77 1 98.19 134 LEU A CA 1
ATOM 1088 C C . LEU A 1 134 ? 6.953 8.672 -9.273 1 98.19 134 LEU A C 1
ATOM 1090 O O . LEU A 1 134 ? 6.07 8.188 -9.984 1 98.19 134 LEU A O 1
ATOM 1094 N N . GLY A 1 135 ? 8.117 9.141 -9.766 1 97.06 135 GLY A N 1
ATOM 1095 C CA . GLY A 1 135 ? 8.391 9.102 -11.195 1 97.06 135 GLY A CA 1
ATOM 1096 C C . GLY A 1 135 ? 7.652 10.164 -11.977 1 97.06 135 GLY A C 1
ATOM 1097 O O . GLY A 1 135 ? 7.348 9.984 -13.156 1 97.06 135 GLY A O 1
ATOM 1098 N N . LEU A 1 136 ? 7.262 11.219 -11.32 1 98.25 136 LEU A N 1
ATOM 1099 C CA . LEU A 1 136 ? 6.547 12.328 -11.953 1 98.25 136 LEU A CA 1
ATOM 1100 C C . LEU A 1 136 ? 7.508 13.438 -12.359 1 98.25 136 LEU A C 1
ATOM 1102 O O . LEU A 1 136 ? 8.672 13.445 -11.938 1 98.25 136 LEU A O 1
ATOM 1106 N N . ASP A 1 137 ? 6.934 14.344 -13.164 1 97.94 137 ASP A N 1
ATOM 1107 C CA . ASP A 1 137 ? 7.688 15.562 -13.438 1 97.94 137 ASP A CA 1
ATOM 1108 C C . ASP A 1 137 ? 7.988 16.328 -12.148 1 97.94 137 ASP A C 1
ATOM 1110 O O . ASP A 1 137 ? 7.148 16.391 -11.25 1 97.94 137 ASP A O 1
ATOM 1114 N N . GLN A 1 138 ? 9.086 16.969 -12.117 1 97.38 138 GLN A N 1
ATOM 1115 C CA . GLN A 1 138 ? 9.633 17.609 -10.914 1 97.38 138 GLN A CA 1
ATOM 1116 C C . GLN A 1 138 ? 8.617 18.562 -10.281 1 97.38 138 GLN A C 1
ATOM 1118 O O . GLN A 1 138 ? 8.531 18.656 -9.055 1 97.38 138 GLN A O 1
ATOM 1123 N N . ASN A 1 139 ? 7.797 19.234 -11.055 1 97.88 139 ASN A N 1
ATOM 1124 C CA . ASN A 1 139 ? 6.906 20.266 -10.531 1 97.88 139 ASN A CA 1
ATOM 1125 C C . ASN A 1 139 ? 5.449 19.812 -10.531 1 97.88 139 ASN A C 1
ATOM 1127 O O . ASN A 1 139 ? 4.535 20.609 -10.367 1 97.88 139 ASN A O 1
ATOM 1131 N N . HIS A 1 140 ? 5.223 18.531 -10.68 1 98.62 140 HIS A N 1
ATOM 1132 C CA . HIS A 1 140 ? 3.857 18.047 -10.867 1 98.62 140 HIS A CA 1
ATOM 1133 C C . HIS A 1 140 ? 2.977 18.422 -9.68 1 98.62 140 HIS A C 1
ATOM 1135 O O . HIS A 1 140 ? 1.873 18.938 -9.852 1 98.62 140 HIS A O 1
ATOM 1141 N N . ILE A 1 141 ? 3.439 18.188 -8.469 1 98.75 141 ILE A N 1
ATOM 1142 C CA . ILE A 1 141 ? 2.645 18.469 -7.281 1 98.75 141 ILE A CA 1
ATOM 1143 C C . ILE A 1 141 ? 2.418 19.969 -7.156 1 98.75 141 ILE A C 1
ATOM 1145 O O . ILE A 1 141 ? 1.292 20.422 -6.93 1 98.75 141 ILE A O 1
ATOM 1149 N N . LYS A 1 142 ? 3.494 20.766 -7.309 1 98.38 142 LYS A N 1
ATOM 1150 C CA . LYS A 1 142 ? 3.373 22.234 -7.25 1 98.38 142 LYS A CA 1
ATOM 1151 C C . LYS A 1 142 ? 2.352 22.734 -8.266 1 98.38 142 LYS A C 1
ATOM 1153 O O . LYS A 1 142 ? 1.515 23.578 -7.938 1 98.38 142 LYS A O 1
ATOM 1158 N N . GLN A 1 143 ? 2.4 22.203 -9.469 1 98.38 143 GLN A N 1
ATOM 1159 C CA . GLN A 1 143 ? 1.49 22.609 -10.531 1 98.38 143 GLN A CA 1
ATOM 1160 C C . GLN A 1 143 ? 0.058 22.172 -10.234 1 98.38 143 GLN A C 1
ATOM 1162 O O . GLN A 1 143 ? -0.882 22.953 -10.414 1 98.38 143 GLN A O 1
ATOM 1167 N N . ALA A 1 144 ? -0.096 20.969 -9.75 1 98.56 144 ALA A N 1
ATOM 1168 C CA . ALA A 1 144 ? -1.419 20.438 -9.422 1 98.56 144 ALA A CA 1
ATOM 1169 C C . ALA A 1 144 ? -2.078 21.266 -8.32 1 98.56 144 ALA A C 1
ATOM 1171 O O . ALA A 1 144 ? -3.303 21.406 -8.281 1 98.56 144 ALA A O 1
ATOM 1172 N N . PHE A 1 145 ? -1.265 21.875 -7.426 1 98.56 145 PHE A N 1
ATOM 1173 C CA . PHE A 1 145 ? -1.778 22.594 -6.273 1 98.56 145 PHE A CA 1
ATOM 1174 C C . PHE A 1 145 ? -1.979 24.062 -6.609 1 98.56 145 PHE A C 1
ATOM 1176 O O . PHE A 1 145 ? -2.586 24.812 -5.836 1 98.56 145 PHE A O 1
ATOM 1183 N N . SER A 1 146 ? -1.562 24.578 -7.711 1 97.88 146 SER A N 1
ATOM 1184 C CA . SER A 1 146 ? -1.366 26.016 -7.953 1 97.88 146 SER A CA 1
ATOM 1185 C C . SER A 1 146 ? -2.697 26.719 -8.195 1 97.88 146 SER A C 1
ATOM 1187 O O . SER A 1 146 ? -2.889 27.859 -7.762 1 97.88 146 SER A O 1
ATOM 1189 N N . GLY A 1 147 ? -3.664 26.031 -8.914 1 96.12 147 GLY A N 1
ATOM 1190 C CA . GLY A 1 147 ? -4.82 26.797 -9.352 1 96.12 147 GLY A CA 1
ATOM 1191 C C . GLY A 1 147 ? -4.449 28.094 -10.047 1 96.12 147 GLY A C 1
ATOM 1192 O O . GLY A 1 147 ? -3.477 28.141 -10.805 1 96.12 147 GLY A O 1
ATOM 1193 N N . THR A 1 148 ? -5.246 29.156 -9.789 1 96.56 148 THR A N 1
ATOM 1194 C CA . THR A 1 148 ? -5.008 30.438 -10.453 1 96.56 148 THR A CA 1
ATOM 1195 C C . THR A 1 148 ? -4.023 31.281 -9.656 1 96.56 148 THR A C 1
ATOM 1197 O O . THR A 1 148 ? -3.346 32.156 -10.211 1 96.56 148 THR A O 1
ATOM 1200 N N . LYS A 1 149 ? -3.871 31.062 -8.375 1 94.75 149 LYS A N 1
ATOM 1201 C CA . LYS A 1 149 ? -3.115 31.984 -7.531 1 94.75 149 LYS A CA 1
ATOM 1202 C C . LYS A 1 149 ? -1.968 31.266 -6.824 1 94.75 149 LYS A C 1
ATOM 1204 O O . LYS A 1 149 ? -1.382 31.812 -5.883 1 94.75 149 LYS A O 1
ATOM 1209 N N . GLY A 1 150 ? -1.713 30.031 -7.215 1 95.88 150 GLY A N 1
ATOM 1210 C CA . GLY A 1 150 ? -0.687 29.25 -6.535 1 95.88 150 GLY A CA 1
ATOM 1211 C C . GLY A 1 150 ? -1.226 28.438 -5.375 1 95.88 150 GLY A C 1
ATOM 1212 O O . GLY A 1 150 ? -2.395 28.578 -5.004 1 95.88 150 GLY A O 1
ATOM 1213 N N . PRO A 1 151 ? -0.363 27.641 -4.773 1 97.5 151 PRO A N 1
ATOM 1214 C CA . PRO A 1 151 ? -0.794 26.828 -3.639 1 97.5 151 PRO A CA 1
ATOM 1215 C C . PRO A 1 151 ? -1.241 27.656 -2.441 1 97.5 151 PRO A C 1
ATOM 1217 O O . PRO A 1 151 ? -0.735 28.766 -2.23 1 97.5 151 PRO A O 1
ATOM 1220 N N . SER A 1 152 ? -2.195 27.141 -1.74 1 98.12 152 SER A N 1
ATOM 1221 C CA . SER A 1 152 ? -2.656 27.781 -0.509 1 98.12 152 SER A CA 1
ATOM 1222 C C . SER A 1 152 ? -1.79 27.375 0.679 1 98.12 152 SER A C 1
ATOM 1224 O O . SER A 1 152 ? -1.429 26.203 0.82 1 98.12 152 SER A O 1
ATOM 1226 N N . VAL A 1 153 ? -1.421 28.359 1.496 1 98.69 153 VAL A N 1
ATOM 1227 C CA . VAL A 1 153 ? -0.61 28.109 2.682 1 98.69 153 VAL A CA 1
ATOM 1228 C C . VAL A 1 153 ? -1.284 28.703 3.91 1 98.69 153 VAL A C 1
ATOM 1230 O O . VAL A 1 153 ? -1.623 29.891 3.922 1 98.69 153 VAL A O 1
ATOM 1233 N N . GLY A 1 154 ? -1.55 27.922 4.863 1 98.56 154 GLY A N 1
ATOM 1234 C CA . GLY A 1 154 ? -2.094 28.359 6.145 1 98.56 154 GLY A CA 1
ATOM 1235 C C . GLY A 1 154 ? -1.489 27.609 7.32 1 98.56 154 GLY A C 1
ATOM 1236 O O . GLY A 1 154 ? -0.893 26.547 7.152 1 98.56 154 GLY A O 1
ATOM 1237 N N . THR A 1 155 ? -1.582 28.219 8.477 1 98.75 155 THR A N 1
ATOM 1238 C CA . THR A 1 155 ? -1.071 27.609 9.703 1 98.75 155 THR A CA 1
ATOM 1239 C C . THR A 1 155 ? -2.16 27.547 10.773 1 98.75 155 THR A C 1
ATOM 1241 O O . THR A 1 155 ? -2.785 28.562 11.094 1 98.75 155 THR A O 1
ATOM 1244 N N . LYS A 1 156 ? -2.475 26.344 11.219 1 98.5 156 LYS A N 1
ATOM 1245 C CA . LYS A 1 156 ? -3.252 26.188 12.445 1 98.5 156 LYS A CA 1
ATOM 1246 C C . LYS A 1 156 ? -2.342 26.125 13.672 1 98.5 156 LYS A C 1
ATOM 1248 O O . LYS A 1 156 ? -1.545 25.203 13.812 1 98.5 156 LYS A O 1
ATOM 1253 N N . VAL A 1 157 ? -2.426 27.109 14.5 1 98.31 157 VAL A N 1
ATOM 1254 C CA . VAL A 1 157 ? -1.738 27.078 15.789 1 98.31 157 VAL A CA 1
ATOM 1255 C C . VAL A 1 157 ? -2.674 26.531 16.859 1 98.31 157 VAL A C 1
ATOM 1257 O O . VAL A 1 157 ? -3.77 27.062 17.062 1 98.31 157 VAL A O 1
ATOM 1260 N N . ALA A 1 158 ? -2.203 25.484 17.453 1 98.38 158 ALA A N 1
ATOM 1261 C CA . ALA A 1 158 ? -3.004 24.875 18.516 1 98.38 158 ALA A CA 1
ATOM 1262 C C . ALA A 1 158 ? -2.184 24.688 19.781 1 98.38 158 ALA A C 1
ATOM 1264 O O . ALA A 1 158 ? -1.006 24.328 19.719 1 98.38 158 ALA A O 1
ATOM 1265 N N . ILE A 1 159 ? -2.777 25.031 20.875 1 98.19 159 ILE A N 1
ATOM 1266 C CA . ILE A 1 159 ? -2.283 24.656 22.188 1 98.19 159 ILE A CA 1
ATOM 1267 C C . ILE A 1 159 ? -3.283 23.719 22.875 1 98.19 159 ILE A C 1
ATOM 1269 O O . ILE A 1 159 ? -4.488 23.969 22.859 1 98.19 159 ILE A O 1
ATOM 1273 N N . TYR A 1 160 ? -2.832 22.641 23.328 1 98.56 160 TYR A N 1
ATOM 1274 C CA . TYR A 1 160 ? -3.605 21.703 24.141 1 98.56 160 TYR A CA 1
ATOM 1275 C C . TYR A 1 160 ? -3.254 21.859 25.625 1 98.56 160 TYR A C 1
ATOM 1277 O O . TYR A 1 160 ? -2.266 21.281 26.094 1 98.56 160 TYR A O 1
ATOM 1285 N N . PRO A 1 161 ? -4.078 22.594 26.328 1 98.06 161 PRO A N 1
ATOM 1286 C CA . PRO A 1 161 ? -3.73 22.938 27.719 1 98.06 161 PRO A CA 1
ATOM 1287 C C . PRO A 1 161 ? -3.672 21.734 28.641 1 98.06 161 PRO A C 1
ATOM 1289 O O . PRO A 1 161 ? -4.219 20.672 28.297 1 98.06 161 PRO A O 1
ATOM 1292 N N . GLN A 1 162 ? -2.99 21.953 29.734 1 97.5 162 GLN A N 1
ATOM 1293 C CA . GLN A 1 162 ? -3 20.938 30.766 1 97.5 162 GLN A CA 1
ATOM 1294 C C . GLN A 1 162 ? -4.426 20.516 31.125 1 97.5 162 GLN A C 1
ATOM 1296 O O . GLN A 1 162 ? -5.297 21.375 31.312 1 97.5 162 GLN A O 1
ATOM 1301 N N . CYS A 1 163 ? -4.633 19.234 31.172 1 97.44 163 CYS A N 1
ATOM 1302 C CA . CYS A 1 163 ? -5.973 18.703 31.391 1 97.44 163 CYS A CA 1
ATOM 1303 C C . CYS A 1 163 ? -6.035 17.875 32.688 1 97.44 163 CYS A C 1
ATOM 1305 O O . CYS A 1 163 ? -5.324 16.891 32.812 1 97.44 163 CYS A O 1
ATOM 1307 N N . PRO A 1 164 ? -6.891 18.188 33.594 1 95.19 164 PRO A N 1
ATOM 1308 C CA . PRO A 1 164 ? -6.961 17.453 34.844 1 95.19 164 PRO A CA 1
ATOM 1309 C C . PRO A 1 164 ? -7.461 16.016 34.656 1 95.19 164 PRO A C 1
ATOM 1311 O O . PRO A 1 164 ? -7.109 15.133 35.438 1 95.19 164 PRO A O 1
ATOM 1314 N N . ASN A 1 165 ? -8.266 15.758 33.688 1 95.62 165 ASN A N 1
ATOM 1315 C CA . ASN A 1 165 ? -8.805 14.43 33.375 1 95.62 165 ASN A CA 1
ATOM 1316 C C . ASN A 1 165 ? -8.625 14.062 31.922 1 95.62 165 ASN A C 1
ATOM 1318 O O . ASN A 1 165 ? -9.609 13.945 31.188 1 95.62 165 ASN A O 1
ATOM 1322 N N . PRO A 1 166 ? -7.445 13.758 31.516 1 96.5 166 PRO A N 1
ATOM 1323 C CA . PRO A 1 166 ? -7.137 13.578 30.109 1 96.5 166 PRO A CA 1
ATOM 1324 C C . PRO A 1 166 ? -7.867 12.391 29.484 1 96.5 166 PRO A C 1
ATOM 1326 O O . PRO A 1 166 ? -8.055 12.344 28.266 1 96.5 166 PRO A O 1
ATOM 1329 N N . ASN A 1 167 ? -8.328 11.43 30.25 1 96 167 ASN A N 1
ATOM 1330 C CA . ASN A 1 167 ? -9 10.242 29.734 1 96 167 ASN A CA 1
ATOM 1331 C C . ASN A 1 167 ? -10.438 10.547 29.328 1 96 167 ASN A C 1
ATOM 1333 O O . ASN A 1 167 ? -11.078 9.734 28.656 1 96 167 ASN A O 1
ATOM 1337 N N . LEU A 1 168 ? -10.898 11.773 29.609 1 96.75 168 LEU A N 1
ATOM 1338 C CA . LEU A 1 168 ? -12.305 12.094 29.406 1 96.75 168 LEU A CA 1
ATOM 1339 C C . LEU A 1 168 ? -12.484 12.969 28.172 1 96.75 168 LEU A C 1
ATOM 1341 O O . LEU A 1 168 ? -13.609 13.344 27.828 1 96.75 168 LEU A O 1
ATOM 1345 N N . VAL A 1 169 ? -11.43 13.258 27.469 1 97.38 169 VAL A N 1
ATOM 1346 C CA . VAL A 1 169 ? -11.547 14.148 26.312 1 97.38 169 VAL A CA 1
ATOM 1347 C C . VAL A 1 169 ? -10.328 13.984 25.406 1 97.38 169 VAL A C 1
ATOM 1349 O O . VAL A 1 169 ? -9.242 13.633 25.875 1 97.38 169 VAL A O 1
ATOM 1352 N N . ARG A 1 170 ? -10.57 14.148 24.125 1 98 170 ARG A N 1
ATOM 1353 C CA . ARG A 1 170 ? -9.469 14.219 23.172 1 98 170 ARG A CA 1
ATOM 1354 C C . ARG A 1 170 ? -8.93 15.641 23.062 1 98 170 ARG A C 1
ATOM 1356 O O . ARG A 1 170 ? -9.695 16.609 23.125 1 98 170 ARG A O 1
ATOM 1363 N N . GLY A 1 171 ? -7.605 15.734 22.969 1 98.44 171 GLY A N 1
ATOM 1364 C CA . GLY A 1 171 ? -7.109 17.016 22.5 1 98.44 171 GLY A CA 1
ATOM 1365 C C . GLY A 1 171 ? -7.68 17.422 21.141 1 98.44 171 GLY A C 1
ATOM 1366 O O . GLY A 1 171 ? -8.281 18.484 21.016 1 98.44 171 GLY A O 1
ATOM 1367 N N . LEU A 1 172 ? -7.512 16.562 20.234 1 98.56 172 LEU A N 1
ATOM 1368 C CA . LEU A 1 172 ? -8.125 16.625 18.906 1 98.56 172 LEU A CA 1
ATOM 1369 C C . LEU A 1 172 ? -8.594 15.25 18.453 1 98.56 172 LEU A C 1
ATOM 1371 O O . LEU A 1 172 ? -7.805 14.305 18.422 1 98.56 172 LEU A O 1
ATOM 1375 N N . ARG A 1 173 ? -9.875 15.148 18.109 1 98.31 173 ARG A N 1
ATOM 1376 C CA . ARG A 1 173 ? -10.5 13.891 17.703 1 98.31 173 ARG A CA 1
ATOM 1377 C C . ARG A 1 173 ? -9.844 13.32 16.453 1 98.31 173 ARG A C 1
ATOM 1379 O O . ARG A 1 173 ? -9.164 14.047 15.727 1 98.31 173 ARG A O 1
ATOM 1386 N N . GLU A 1 174 ? -10.016 12.039 16.234 1 98.38 174 GLU A N 1
ATOM 1387 C CA . GLU A 1 174 ? -9.422 11.312 15.125 1 98.38 174 GLU A CA 1
ATOM 1388 C C . GLU A 1 174 ? -9.828 11.93 13.789 1 98.38 174 GLU A C 1
ATOM 1390 O O . GLU A 1 174 ? -11 12.242 13.57 1 98.38 174 GLU A O 1
ATOM 1395 N N . HIS A 1 175 ? -8.859 12.109 12.859 1 98.62 175 HIS A N 1
ATOM 1396 C CA . HIS A 1 175 ? -9.117 12.703 11.555 1 98.62 175 HIS A CA 1
ATOM 1397 C C . HIS A 1 175 ? -7.949 12.469 10.602 1 98.62 175 HIS A C 1
ATOM 1399 O O . HIS A 1 175 ? -6.871 12.039 11.023 1 98.62 175 HIS A O 1
ATOM 1405 N N . THR A 1 176 ? -8.148 12.562 9.305 1 98.56 176 THR A N 1
ATOM 1406 C CA . THR A 1 176 ? -7.109 12.766 8.297 1 98.56 176 THR A CA 1
ATOM 1407 C C . THR A 1 176 ? -7.066 14.227 7.852 1 98.56 176 THR A C 1
ATOM 1409 O O . THR A 1 176 ? -8.016 14.977 8.078 1 98.56 176 THR A O 1
ATOM 1412 N N . ASP A 1 177 ? -5.938 14.609 7.371 1 98.5 177 ASP A N 1
ATOM 1413 C CA . ASP A 1 177 ? -5.824 15.984 6.898 1 98.5 177 ASP A CA 1
ATOM 1414 C C . ASP A 1 177 ? -6.305 16.109 5.453 1 98.5 177 ASP A C 1
ATOM 1416 O O . ASP A 1 177 ? -5.934 15.305 4.598 1 98.5 177 ASP A O 1
ATOM 1420 N N . ALA A 1 178 ? -7.062 17.094 5.137 1 98.31 178 ALA A N 1
ATOM 1421 C CA . ALA A 1 178 ? -7.711 17.281 3.842 1 98.31 178 ALA A CA 1
ATOM 1422 C C . ALA A 1 178 ? -6.691 17.625 2.76 1 98.31 178 ALA A C 1
ATOM 1424 O O . ALA A 1 178 ? -6.871 17.266 1.594 1 98.31 178 ALA A O 1
ATOM 1425 N N . GLY A 1 179 ? -5.668 18.25 3.094 1 97.75 179 GLY A N 1
ATOM 1426 C CA . GLY A 1 179 ? -4.816 18.953 2.146 1 97.75 179 GLY A CA 1
ATOM 1427 C C . GLY A 1 179 ? -3.719 18.078 1.572 1 97.75 179 GLY A C 1
ATOM 1428 O O . GLY A 1 179 ? -3.963 16.922 1.212 1 97.75 179 GLY A O 1
ATOM 1429 N N . GLY A 1 180 ? -2.551 18.75 1.251 1 98.44 180 GLY A N 1
ATOM 1430 C CA . GLY A 1 180 ? -1.439 18.094 0.576 1 98.44 180 GLY A CA 1
ATOM 1431 C C . GLY A 1 180 ? -0.325 17.688 1.52 1 98.44 180 GLY A C 1
ATOM 1432 O O . GLY A 1 180 ? -0.316 16.562 2.029 1 98.44 180 GLY A O 1
ATOM 1433 N N . ILE A 1 181 ? 0.535 18.641 1.871 1 98.88 181 ILE A N 1
ATOM 1434 C CA . ILE A 1 181 ? 1.685 18.406 2.734 1 98.88 181 ILE A CA 1
ATOM 1435 C C . ILE A 1 181 ? 1.549 19.219 4.02 1 98.88 181 ILE A C 1
ATOM 1437 O O . ILE A 1 181 ? 1.433 20.438 3.973 1 98.88 181 ILE A O 1
ATOM 1441 N N . ILE A 1 182 ? 1.533 18.547 5.16 1 98.88 182 ILE A N 1
ATOM 1442 C CA . ILE A 1 182 ? 1.411 19.219 6.457 1 98.88 182 ILE A CA 1
ATOM 1443 C C . ILE A 1 182 ? 2.762 19.203 7.168 1 98.88 182 ILE A C 1
ATOM 1445 O O . ILE A 1 182 ? 3.369 18.141 7.348 1 98.88 182 ILE A O 1
ATOM 1449 N N . LEU A 1 183 ? 3.238 20.328 7.477 1 98.81 183 LEU A N 1
ATOM 1450 C CA . LEU A 1 183 ? 4.504 20.5 8.18 1 98.81 183 LEU A CA 1
ATOM 1451 C C . LEU A 1 183 ? 4.273 20.984 9.602 1 98.81 183 LEU A C 1
ATOM 1453 O O . LEU A 1 183 ? 3.766 22.094 9.805 1 98.81 183 LEU A O 1
ATOM 1457 N N . LEU A 1 184 ? 4.66 20.203 10.539 1 98.5 184 LEU A N 1
ATOM 1458 C CA . LEU A 1 184 ? 4.301 20.453 11.93 1 98.5 184 LEU A CA 1
ATOM 1459 C C . LEU A 1 184 ? 5.539 20.75 12.766 1 98.5 184 LEU A C 1
ATOM 1461 O O . LEU A 1 184 ? 6.457 19.938 12.844 1 98.5 184 LEU A O 1
ATOM 1465 N N . LEU A 1 185 ? 5.586 21.953 13.281 1 97.75 185 LEU A N 1
ATOM 1466 C CA . LEU A 1 185 ? 6.484 22.281 14.383 1 97.75 185 LEU A CA 1
ATOM 1467 C C . LEU A 1 185 ? 5.852 21.938 15.719 1 97.75 185 LEU A C 1
ATOM 1469 O O . LEU A 1 185 ? 4.93 22.625 16.172 1 97.75 185 LEU A O 1
ATOM 1473 N N . GLN A 1 186 ? 6.23 20.875 16.281 1 93.75 186 GLN A N 1
ATOM 1474 C CA . GLN A 1 186 ? 5.504 20.375 17.438 1 93.75 186 GLN A CA 1
ATOM 1475 C C . GLN A 1 186 ? 6.305 20.594 18.719 1 93.75 186 GLN A C 1
ATOM 1477 O O . GLN A 1 186 ? 7.488 20.953 18.672 1 93.75 186 GLN A O 1
ATOM 1482 N N . ASP A 1 187 ? 5.727 20.406 19.812 1 89.75 187 ASP A N 1
ATOM 1483 C CA . ASP A 1 187 ? 6.273 20.594 21.156 1 89.75 187 ASP A CA 1
ATOM 1484 C C . ASP A 1 187 ? 7.484 19.688 21.375 1 89.75 187 ASP A C 1
ATOM 1486 O O . ASP A 1 187 ? 7.512 18.547 20.891 1 89.75 187 ASP A O 1
ATOM 1490 N N . ASP A 1 188 ? 8.414 20.156 22.109 1 94.25 188 ASP A N 1
ATOM 1491 C CA . ASP A 1 188 ? 9.609 19.359 22.359 1 94.25 188 ASP A CA 1
ATOM 1492 C C . ASP A 1 188 ? 9.602 18.766 23.766 1 94.25 188 ASP A C 1
ATOM 1494 O O . ASP A 1 188 ? 10.555 18.094 24.156 1 94.25 188 ASP A O 1
ATOM 1498 N N . GLN A 1 189 ? 8.523 18.969 24.5 1 95.38 189 GLN A N 1
ATOM 1499 C CA . GLN A 1 189 ? 8.453 18.453 25.875 1 95.38 189 GLN A CA 1
ATOM 1500 C C . GLN A 1 189 ? 7.195 17.625 26.078 1 95.38 189 GLN A C 1
ATOM 1502 O O . GLN A 1 189 ? 7.262 16.516 26.609 1 95.38 189 GLN A O 1
ATOM 1507 N N . VAL A 1 190 ? 6.066 18.156 25.656 1 96.62 190 VAL A N 1
ATOM 1508 C CA . VAL A 1 190 ? 4.777 17.547 25.969 1 96.62 190 VAL A CA 1
ATOM 1509 C C . VAL A 1 190 ? 4.32 16.672 24.797 1 96.62 190 VAL A C 1
ATOM 1511 O O . VAL A 1 190 ? 4.172 17.156 23.688 1 96.62 190 VAL A O 1
ATOM 1514 N N . PRO A 1 191 ? 4.105 15.422 24.938 1 96.69 191 PRO A N 1
ATOM 1515 C CA . PRO A 1 191 ? 3.621 14.523 23.891 1 96.69 191 PRO A CA 1
ATOM 1516 C C . PRO A 1 191 ? 2.133 14.711 23.594 1 96.69 191 PRO A C 1
ATOM 1518 O O . PRO A 1 191 ? 1.558 15.75 23.938 1 96.69 191 PRO A O 1
ATOM 1521 N N . GLY A 1 192 ? 1.522 13.68 22.922 1 97.62 192 GLY A N 1
ATOM 1522 C CA . GLY A 1 192 ? 0.084 13.703 22.703 1 97.62 192 GLY A CA 1
ATOM 1523 C C . GLY A 1 192 ? -0.322 13.211 21.328 1 97.62 192 GLY A C 1
ATOM 1524 O O . GLY A 1 192 ? -1.388 12.617 21.156 1 97.62 192 GLY A O 1
ATOM 1525 N N . LEU A 1 193 ? 0.489 13.469 20.328 1 98.12 193 LEU A N 1
ATOM 1526 C CA . LEU A 1 193 ? 0.174 13.102 18.953 1 98.12 193 LEU A CA 1
ATOM 1527 C C . LEU A 1 193 ? 0.24 11.586 18.75 1 98.12 193 LEU A C 1
ATOM 1529 O O . LEU A 1 193 ? 1.188 10.945 19.203 1 98.12 193 LEU A O 1
ATOM 1533 N N . GLU A 1 194 ? -0.829 11.062 18.203 1 98.12 194 GLU A N 1
ATOM 1534 C CA . GLU A 1 194 ? -0.855 9.641 17.875 1 98.12 194 GLU A CA 1
ATOM 1535 C C . GLU A 1 194 ? -1.32 9.406 16.438 1 98.12 194 GLU A C 1
ATOM 1537 O O . GLU A 1 194 ? -2.217 10.094 15.953 1 98.12 194 GLU A O 1
ATOM 1542 N N . PHE A 1 195 ? -0.731 8.484 15.773 1 97.81 195 PHE A N 1
ATOM 1543 C CA . PHE A 1 195 ? -1.121 8.062 14.43 1 97.81 195 PHE A CA 1
ATOM 1544 C C . PHE A 1 195 ? -1.541 6.598 14.422 1 97.81 195 PHE A C 1
ATOM 1546 O O . PHE A 1 195 ? -0.978 5.785 15.156 1 97.81 195 PHE A O 1
ATOM 1553 N N . LEU A 1 196 ? -2.535 6.332 13.586 1 96.75 196 LEU A N 1
ATOM 1554 C CA . LEU A 1 196 ? -2.98 4.949 13.453 1 96.75 196 LEU A CA 1
ATOM 1555 C C . LEU A 1 196 ? -2.141 4.203 12.422 1 96.75 196 LEU A C 1
ATOM 1557 O O . LEU A 1 196 ? -2.102 4.586 11.25 1 96.75 196 LEU A O 1
ATOM 1561 N N . LYS A 1 197 ? -1.437 3.176 12.828 1 92.44 197 LYS A N 1
ATOM 1562 C CA . LYS A 1 197 ? -0.604 2.34 11.969 1 92.44 197 LYS A CA 1
ATOM 1563 C C . LYS A 1 197 ? -0.905 0.859 12.18 1 92.44 197 LYS A C 1
ATOM 1565 O O . LYS A 1 197 ? -0.748 0.342 13.289 1 92.44 197 LYS A O 1
ATOM 1570 N N . ASP A 1 198 ? -1.347 0.178 11.094 1 84.06 198 ASP A N 1
ATOM 1571 C CA . ASP A 1 198 ? -1.641 -1.252 11.125 1 84.06 198 ASP A CA 1
ATOM 1572 C C . ASP A 1 198 ? -2.59 -1.593 12.266 1 84.06 198 ASP A C 1
ATOM 1574 O O . ASP A 1 198 ? -2.334 -2.523 13.039 1 84.06 198 ASP A O 1
ATOM 1578 N N . GLY A 1 199 ? -3.584 -0.69 12.438 1 87.81 199 GLY A N 1
ATOM 1579 C CA . GLY A 1 199 ? -4.648 -0.935 13.406 1 87.81 199 GLY A CA 1
ATOM 1580 C C . GLY A 1 199 ? -4.262 -0.565 14.82 1 87.81 199 GLY A C 1
ATOM 1581 O O . GLY A 1 199 ? -5.055 -0.739 15.75 1 87.81 199 GLY A O 1
ATOM 1582 N N . GLN A 1 200 ? -3.08 -0.055 15.031 1 92.88 200 GLN A N 1
ATOM 1583 C CA . GLN A 1 200 ? -2.602 0.318 16.359 1 92.88 200 GLN A CA 1
ATOM 1584 C C . GLN A 1 200 ? -2.221 1.795 16.406 1 92.88 200 GLN A C 1
ATOM 1586 O O . GLN A 1 200 ? -1.608 2.316 15.477 1 92.88 200 GLN A O 1
ATOM 1591 N N . TRP A 1 201 ? -2.594 2.42 17.516 1 96.62 201 TRP A N 1
ATOM 1592 C CA . TRP A 1 201 ? -2.203 3.811 17.719 1 96.62 201 TRP A CA 1
ATOM 1593 C C . TRP A 1 201 ? -0.745 3.908 18.156 1 96.62 201 TRP A C 1
ATOM 1595 O O . TRP A 1 201 ? -0.346 3.307 19.156 1 96.62 201 TRP A O 1
ATOM 1605 N N . GLN A 1 202 ? -0.034 4.594 17.375 1 95.94 202 GLN A N 1
ATOM 1606 C CA . GLN A 1 202 ? 1.375 4.836 17.656 1 95.94 202 GLN A CA 1
ATOM 1607 C C . GLN A 1 202 ? 1.583 6.23 18.25 1 95.94 202 GLN A C 1
ATOM 1609 O O . GLN A 1 202 ? 1.185 7.23 17.641 1 95.94 202 GLN A O 1
ATOM 1614 N N . ARG A 1 203 ? 2.203 6.301 19.453 1 96.31 203 ARG A N 1
ATOM 1615 C CA . ARG A 1 203 ? 2.51 7.586 20.062 1 96.31 203 ARG A CA 1
ATOM 1616 C C 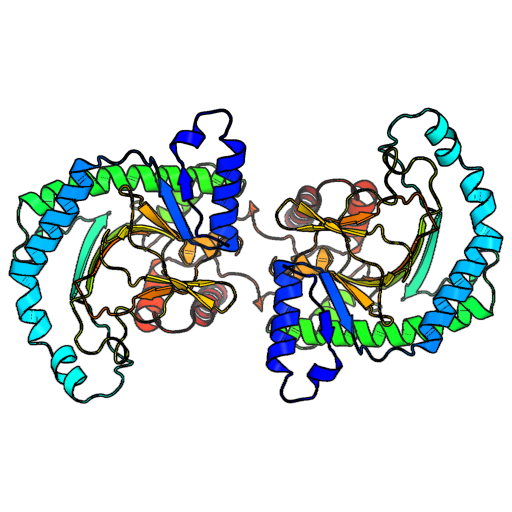. ARG A 1 203 ? 3.719 8.242 19.406 1 96.31 203 ARG A C 1
ATOM 1618 O O . ARG A 1 203 ? 4.762 7.602 19.234 1 96.31 203 ARG A O 1
ATOM 1625 N N . ILE A 1 204 ? 3.588 9.422 19.031 1 96.19 204 ILE A N 1
ATOM 1626 C CA . ILE A 1 204 ? 4.691 10.203 18.469 1 96.19 204 ILE A CA 1
ATOM 1627 C C . ILE A 1 204 ? 5.395 10.969 19.594 1 96.19 204 ILE A C 1
ATOM 1629 O O . ILE A 1 204 ? 4.77 11.758 20.297 1 96.19 204 ILE A O 1
ATOM 1633 N N . PRO A 1 205 ? 6.637 10.75 19.766 1 94.12 205 PRO A N 1
ATOM 1634 C CA . PRO A 1 205 ? 7.336 11.492 20.828 1 94.12 205 PRO A CA 1
ATOM 1635 C C . PRO A 1 205 ? 7.492 12.977 20.5 1 94.12 205 PRO A C 1
ATOM 1637 O O . PRO A 1 205 ? 7.438 13.359 19.328 1 94.12 205 PRO A O 1
ATOM 1640 N N . PRO A 1 206 ? 7.727 13.742 21.578 1 94.88 206 PRO A N 1
ATOM 1641 C CA . PRO A 1 206 ? 8.047 15.148 21.328 1 94.88 206 PRO A CA 1
ATOM 1642 C C . PRO A 1 206 ? 9.258 15.328 20.406 1 94.88 206 PRO A C 1
ATOM 1644 O O . PRO A 1 206 ? 10.086 14.414 20.297 1 94.88 206 PRO A O 1
ATOM 1647 N N . SER A 1 207 ? 9.227 16.469 19.797 1 91.62 207 SER A N 1
ATOM 1648 C CA . SER A 1 207 ? 10.273 16.734 18.828 1 91.62 207 SER A CA 1
ATOM 1649 C C . SER A 1 207 ? 11.633 16.859 19.5 1 91.62 207 SER A C 1
ATOM 1651 O O . SER A 1 207 ? 11.742 17.453 20.578 1 91.62 207 SER A O 1
ATOM 1653 N N . ARG A 1 208 ? 12.617 16.25 18.844 1 90.75 208 ARG A N 1
ATOM 1654 C CA . ARG A 1 208 ? 14.008 16.484 19.219 1 90.75 208 ARG A CA 1
ATOM 1655 C C . ARG A 1 208 ? 14.766 17.203 18.109 1 90.75 208 ARG A C 1
ATOM 1657 O O . ARG A 1 208 ? 14.5 16.984 16.922 1 90.75 208 ARG A O 1
ATOM 1664 N N . ASN A 1 209 ? 15.641 18.031 18.453 1 89.62 209 ASN A N 1
ATOM 1665 C CA . ASN A 1 209 ? 16.547 18.703 17.516 1 89.62 209 ASN A CA 1
ATOM 1666 C C . ASN A 1 209 ? 15.789 19.516 16.469 1 89.62 209 ASN A C 1
ATOM 1668 O O . ASN A 1 209 ? 16.188 19.562 15.312 1 89.62 209 ASN A O 1
ATOM 1672 N N . ASN A 1 210 ? 14.617 20.031 16.828 1 91.19 210 ASN A N 1
ATOM 1673 C CA . ASN A 1 210 ? 13.789 20.859 15.961 1 91.19 210 ASN A CA 1
ATOM 1674 C C . ASN A 1 210 ? 13.5 20.172 14.633 1 91.19 210 ASN A C 1
ATOM 1676 O O . ASN A 1 210 ? 13.562 20.812 13.578 1 91.19 210 ASN A O 1
ATOM 1680 N N . THR A 1 211 ? 13.297 18.891 14.641 1 96.56 211 THR A N 1
ATOM 1681 C CA . THR A 1 211 ? 12.82 18.219 13.445 1 96.56 211 THR A CA 1
ATOM 1682 C C . THR A 1 211 ? 11.438 18.734 13.047 1 96.56 211 THR A C 1
ATOM 1684 O O . THR A 1 211 ? 10.68 19.203 13.898 1 96.56 211 THR A O 1
ATOM 1687 N N . ILE A 1 212 ? 11.172 18.75 11.797 1 98.31 212 ILE A N 1
ATOM 1688 C CA . ILE A 1 212 ? 9.828 19.031 11.312 1 98.31 212 ILE A CA 1
ATOM 1689 C C . ILE A 1 212 ? 9.07 17.734 11.086 1 98.31 212 ILE A C 1
ATOM 1691 O O . ILE A 1 212 ? 9.555 16.844 10.383 1 98.31 212 ILE A O 1
ATOM 1695 N N . PHE A 1 213 ? 7.949 17.594 11.758 1 98.19 213 PHE A N 1
ATOM 1696 C CA . PHE A 1 213 ? 7.078 16.438 11.539 1 98.19 213 PHE A CA 1
ATOM 1697 C C . PHE A 1 213 ? 6.191 16.656 10.32 1 98.19 213 PHE A C 1
ATOM 1699 O O . PHE A 1 213 ? 5.609 17.734 10.156 1 98.19 213 PHE A O 1
ATOM 1706 N N . VAL A 1 214 ? 6.129 15.641 9.453 1 98.69 214 VAL A N 1
ATOM 1707 C CA . VAL A 1 214 ? 5.379 15.781 8.203 1 98.69 214 VAL A CA 1
ATOM 1708 C C . VAL A 1 214 ? 4.34 14.672 8.102 1 98.69 214 VAL A C 1
ATOM 1710 O O . VAL A 1 214 ? 4.625 13.516 8.414 1 98.69 214 VAL A O 1
ATOM 1713 N N . ASN A 1 215 ? 3.174 14.953 7.688 1 97.94 215 ASN A N 1
ATOM 1714 C CA . ASN A 1 215 ? 2.24 13.938 7.211 1 97.94 215 ASN A CA 1
ATOM 1715 C C . ASN A 1 215 ? 1.611 14.336 5.879 1 97.94 215 ASN A C 1
ATOM 1717 O O . ASN A 1 215 ? 1.53 15.523 5.559 1 97.94 215 ASN A O 1
ATOM 1721 N N . THR A 1 216 ? 1.264 13.383 5.094 1 98.69 216 THR A N 1
ATOM 1722 C CA . THR A 1 216 ? 0.612 13.57 3.803 1 98.69 216 THR A CA 1
ATOM 1723 C C . THR A 1 216 ? -0.905 13.586 3.959 1 98.69 216 THR A C 1
ATOM 1725 O O . THR A 1 216 ? -1.459 12.852 4.781 1 98.69 216 THR A O 1
ATOM 1728 N N . GLY A 1 217 ? -1.543 14.445 3.188 1 98.81 217 GLY A N 1
ATOM 1729 C CA . GLY A 1 217 ? -2.986 14.594 3.293 1 98.81 217 GLY A CA 1
ATOM 1730 C C . GLY A 1 217 ? -3.74 13.859 2.195 1 98.81 217 GLY A C 1
ATOM 1731 O O . GLY A 1 217 ? -3.139 13.148 1.389 1 98.81 217 GLY A O 1
ATOM 1732 N N . ASP A 1 218 ? -5.031 14.07 2.211 1 98.88 218 ASP A N 1
ATOM 1733 C CA . ASP A 1 218 ? -5.965 13.383 1.325 1 98.88 218 ASP A CA 1
ATOM 1734 C C . ASP A 1 218 ? -5.656 13.688 -0.139 1 98.88 218 ASP A C 1
ATOM 1736 O O . ASP A 1 218 ? -5.797 12.82 -1.003 1 98.88 218 ASP A O 1
ATOM 1740 N N . GLN A 1 219 ? -5.227 14.906 -0.464 1 98.88 219 GLN A N 1
ATOM 1741 C CA . GLN A 1 219 ? -5.012 15.266 -1.859 1 98.88 219 GLN A CA 1
ATOM 1742 C C . GLN A 1 219 ? -3.762 14.594 -2.418 1 98.88 219 GLN A C 1
ATOM 1744 O O . GLN A 1 219 ? -3.711 14.25 -3.6 1 98.88 219 GLN A O 1
ATOM 1749 N N . LEU A 1 220 ? -2.766 14.422 -1.598 1 98.81 220 LEU A N 1
ATOM 1750 C CA . LEU A 1 220 ? -1.594 13.688 -2.059 1 98.81 220 LEU A CA 1
ATOM 1751 C C . LEU A 1 220 ? -1.923 12.211 -2.248 1 98.81 220 LEU A C 1
ATOM 1753 O O . LEU A 1 220 ? -1.382 11.562 -3.145 1 98.81 220 LEU A O 1
ATOM 1757 N N . GLU A 1 221 ? -2.746 11.68 -1.342 1 98.81 221 GLU A N 1
ATOM 1758 C CA . GLU A 1 221 ? -3.213 10.305 -1.531 1 98.81 221 GLU A CA 1
ATOM 1759 C C . GLU A 1 221 ? -3.924 10.148 -2.873 1 98.81 221 GLU A C 1
ATOM 1761 O O . GLU A 1 221 ? -3.645 9.211 -3.621 1 98.81 221 GLU A O 1
ATOM 1766 N N . VAL A 1 222 ? -4.789 11.102 -3.213 1 98.81 222 VAL A N 1
ATOM 1767 C CA . VAL A 1 222 ? -5.516 11.055 -4.48 1 98.81 222 VAL A CA 1
ATOM 1768 C C . VAL A 1 222 ? -4.539 11.234 -5.641 1 98.81 222 VAL A C 1
ATOM 1770 O O . VAL A 1 222 ? -4.523 10.43 -6.574 1 98.81 222 VAL A O 1
ATOM 1773 N N . LEU A 1 223 ? -3.703 12.266 -5.551 1 98.88 223 LEU A N 1
ATOM 1774 C CA . LEU A 1 223 ? -2.773 12.594 -6.625 1 98.88 223 LEU A CA 1
ATOM 1775 C C . LEU A 1 223 ? -1.846 11.422 -6.922 1 98.88 223 LEU A C 1
ATOM 1777 O O . LEU A 1 223 ? -1.511 11.164 -8.078 1 98.88 223 LEU A O 1
ATOM 1781 N N . SER A 1 224 ? -1.497 10.656 -5.895 1 98.75 224 SER A N 1
ATOM 1782 C CA . SER A 1 224 ? -0.569 9.539 -6.043 1 98.75 224 SER A CA 1
ATOM 1783 C C . SER A 1 224 ? -1.31 8.242 -6.336 1 98.75 224 SER A C 1
ATOM 1785 O O . SER A 1 224 ? -0.721 7.16 -6.285 1 98.75 224 SER A O 1
ATOM 1787 N N . ASN A 1 225 ? -2.598 8.328 -6.586 1 98.44 225 ASN A N 1
ATOM 1788 C CA . ASN A 1 225 ? -3.441 7.172 -6.852 1 98.44 225 ASN A CA 1
ATOM 1789 C C . ASN A 1 225 ? -3.334 6.133 -5.738 1 98.44 225 ASN A C 1
ATOM 1791 O O . ASN A 1 225 ? -3.238 4.934 -6.008 1 98.44 225 ASN A O 1
ATOM 1795 N N . GLY A 1 226 ? -3.232 6.664 -4.523 1 97.81 226 GLY A N 1
ATOM 1796 C CA . GLY A 1 226 ? -3.289 5.793 -3.361 1 97.81 226 GLY A CA 1
ATOM 1797 C C . GLY A 1 226 ? -1.925 5.293 -2.924 1 97.81 226 GLY A C 1
ATOM 1798 O O . GLY A 1 226 ? -1.81 4.586 -1.921 1 97.81 226 GLY A O 1
ATOM 1799 N N . ARG A 1 227 ? -0.871 5.59 -3.637 1 97.5 227 ARG A N 1
ATOM 1800 C CA . ARG A 1 227 ? 0.462 5.141 -3.25 1 97.5 227 ARG A CA 1
ATOM 1801 C C . ARG A 1 227 ? 0.892 5.766 -1.929 1 97.5 227 ARG A C 1
ATOM 1803 O O . ARG A 1 227 ? 1.409 5.078 -1.047 1 97.5 227 ARG A O 1
ATOM 1810 N N . TYR A 1 228 ? 0.746 7.086 -1.84 1 98.38 228 TYR A N 1
ATOM 1811 C CA . TYR A 1 228 ? 1.002 7.75 -0.566 1 98.38 228 TYR A CA 1
ATOM 1812 C C . TYR A 1 228 ? -0.243 7.742 0.312 1 98.38 228 TYR A C 1
ATOM 1814 O O . TYR A 1 228 ? -1.365 7.828 -0.191 1 98.38 228 TYR A O 1
ATOM 1822 N N . LYS A 1 229 ? -0.037 7.734 1.62 1 97.69 229 LYS A N 1
ATOM 1823 C CA . LYS A 1 229 ? -1.163 7.523 2.523 1 97.69 229 LYS A CA 1
ATOM 1824 C C . LYS A 1 229 ? -1.46 8.781 3.338 1 97.69 229 LYS A C 1
ATOM 1826 O O . LYS A 1 229 ? -0.541 9.469 3.781 1 97.69 229 LYS A O 1
ATOM 1831 N N . SER A 1 230 ? -2.672 9.086 3.373 1 98.5 230 SER A N 1
ATOM 1832 C CA . SER A 1 230 ? -3.195 10.023 4.359 1 98.5 230 SER A CA 1
ATOM 1833 C C . SER A 1 230 ? -3.76 9.297 5.574 1 98.5 230 SER A C 1
ATOM 1835 O O . SER A 1 230 ? -4.824 8.68 5.496 1 98.5 230 SER A O 1
ATOM 1837 N N . VAL A 1 231 ? -3.154 9.43 6.703 1 97.69 231 VAL A N 1
ATOM 1838 C CA . VAL A 1 231 ? -3.387 8.477 7.785 1 97.69 231 VAL A CA 1
ATOM 1839 C C . VAL A 1 231 ? -4.168 9.148 8.914 1 97.69 231 VAL A C 1
ATOM 1841 O O . VAL A 1 231 ? -3.957 10.328 9.203 1 97.69 231 VAL A O 1
ATOM 1844 N N . LEU A 1 232 ? -5.004 8.352 9.477 1 98.38 232 LEU A N 1
ATOM 1845 C CA . LEU A 1 232 ? -5.777 8.766 10.641 1 98.38 232 LEU A CA 1
ATOM 1846 C C . LEU A 1 232 ? -4.855 9.094 11.812 1 98.38 232 LEU A C 1
ATOM 1848 O O . LEU A 1 232 ? -3.912 8.359 12.094 1 98.38 232 LEU A O 1
ATOM 1852 N N . HIS A 1 233 ? -5.09 10.234 12.453 1 98.62 233 HIS A N 1
ATOM 1853 C CA . HIS A 1 233 ? -4.316 10.641 13.617 1 98.62 233 HIS A CA 1
ATOM 1854 C C . HIS A 1 233 ? -5.172 11.438 14.594 1 98.62 233 HIS A C 1
ATOM 1856 O O . HIS A 1 233 ? -6.297 11.828 14.266 1 98.62 233 HIS A O 1
ATOM 1862 N N . ARG A 1 234 ? -4.707 11.555 15.789 1 98.62 234 ARG A N 1
ATOM 1863 C CA . ARG A 1 234 ? -5.391 12.25 16.875 1 98.62 234 ARG A CA 1
ATOM 1864 C C . ARG A 1 234 ? -4.391 12.875 17.844 1 98.62 234 ARG A C 1
ATOM 1866 O O . ARG A 1 234 ? -3.188 12.641 17.734 1 98.62 234 ARG A O 1
ATOM 1873 N N . VAL A 1 235 ? -4.879 13.766 18.609 1 98.69 235 VAL A N 1
ATOM 1874 C CA . VAL A 1 235 ? -4.086 14.328 19.703 1 98.69 235 VAL A CA 1
ATOM 1875 C C . VAL A 1 235 ? -4.746 14 21.031 1 98.69 235 VAL A C 1
ATOM 1877 O O . VAL A 1 235 ? -5.941 14.234 21.219 1 98.69 235 VAL A O 1
ATOM 1880 N N . MET A 1 236 ? -3.961 13.469 21.906 1 98.31 236 MET A N 1
ATOM 1881 C CA . MET A 1 236 ? -4.426 13.164 23.266 1 98.31 236 MET A CA 1
ATOM 1882 C C . MET A 1 236 ? -4.188 14.344 24.203 1 98.31 236 MET A C 1
ATOM 1884 O O . MET A 1 236 ? -3.18 15.047 24.078 1 98.31 236 MET A O 1
ATOM 1888 N N . ALA A 1 237 ? -5.129 14.547 25.109 1 97.81 237 ALA A N 1
ATOM 1889 C CA . ALA A 1 237 ? -4.887 15.492 26.188 1 97.81 237 ALA A CA 1
ATOM 1890 C C . ALA A 1 237 ? -3.881 14.938 27.203 1 97.81 237 ALA A C 1
ATOM 1892 O O . ALA A 1 237 ? -3.758 13.727 27.359 1 97.81 237 ALA A O 1
ATOM 1893 N N . GLU A 1 238 ? -3.178 15.875 27.797 1 97.56 238 GLU A N 1
ATOM 1894 C CA . GLU A 1 238 ? -2.139 15.445 28.734 1 97.56 238 GLU A CA 1
ATOM 1895 C C . GLU A 1 238 ? -2.352 16.062 30.125 1 97.56 238 GLU A C 1
ATOM 1897 O O . GLU A 1 238 ? -2.783 17.219 30.234 1 97.56 238 GLU A O 1
ATOM 1902 N N . LYS A 1 239 ? -2 15.312 31.125 1 96.62 239 LYS A N 1
ATOM 1903 C CA . LYS A 1 239 ? -2.178 15.734 32.5 1 96.62 239 LYS A CA 1
ATOM 1904 C C . LYS A 1 239 ? -1.141 16.781 32.906 1 96.62 239 LYS A C 1
ATOM 1906 O O . LYS A 1 239 ? -1.411 17.656 33.719 1 96.62 239 LYS A O 1
ATOM 1911 N N . GLN A 1 240 ? 0.004 16.641 32.344 1 96.81 240 GLN A N 1
ATOM 1912 C CA . GLN A 1 240 ? 1.083 17.547 32.719 1 96.81 240 GLN A CA 1
ATOM 1913 C C . GLN A 1 240 ? 1.549 18.359 31.5 1 96.81 240 GLN A C 1
ATOM 1915 O O . GLN A 1 240 ? 1.981 17.781 30.5 1 96.81 240 GLN A O 1
ATOM 1920 N N . GLY A 1 241 ? 1.381 19.688 31.641 1 95.88 241 GLY A N 1
ATOM 1921 C CA . GLY A 1 241 ? 1.902 20.578 30.609 1 95.88 241 GLY A CA 1
ATOM 1922 C C . GLY A 1 241 ? 0.898 20.875 29.516 1 95.88 241 GLY A C 1
ATOM 1923 O O . GLY A 1 241 ? -0.174 20.266 29.469 1 95.88 241 GLY A O 1
ATOM 1924 N N . SER A 1 242 ? 1.216 21.875 28.703 1 97.44 242 SER A N 1
ATOM 1925 C CA . SER A 1 242 ? 0.453 22.25 27.516 1 97.44 242 SER A CA 1
ATOM 1926 C C . SER A 1 242 ? 1.223 21.922 26.234 1 97.44 242 SER A C 1
ATOM 1928 O O . SER A 1 242 ? 2.377 22.328 26.078 1 97.44 242 SER A O 1
ATOM 1930 N N . ARG A 1 243 ? 0.597 21.203 25.359 1 98.06 243 ARG A N 1
ATOM 1931 C CA . ARG A 1 243 ? 1.259 20.797 24.125 1 98.06 243 ARG A CA 1
ATOM 1932 C C . ARG A 1 243 ? 1.094 21.875 23.047 1 98.06 243 ARG A C 1
ATOM 1934 O O . ARG A 1 243 ? -0.019 22.344 22.797 1 98.06 243 ARG A O 1
ATOM 1941 N N . LEU A 1 244 ? 2.164 22.266 22.484 1 97.75 244 LEU A N 1
ATOM 1942 C CA . LEU A 1 244 ? 2.178 23.203 21.375 1 97.75 244 LEU A CA 1
ATOM 1943 C C . LEU A 1 244 ? 2.168 22.469 20.047 1 97.75 244 LEU A C 1
ATOM 1945 O O . LEU A 1 244 ? 2.867 21.469 19.875 1 97.75 244 LEU A O 1
ATOM 1949 N N . SER A 1 245 ? 1.358 22.906 19.094 1 98.31 245 SER A N 1
ATOM 1950 C CA . SER A 1 245 ? 1.304 22.391 17.734 1 98.31 245 SER A CA 1
ATOM 1951 C C . SER A 1 245 ? 1.173 23.516 16.719 1 98.31 245 SER A C 1
ATOM 1953 O O . SER A 1 245 ? 0.168 24.234 16.703 1 98.31 245 SER A O 1
ATOM 1955 N N . ILE A 1 246 ? 2.146 23.719 15.938 1 98.56 246 ILE A N 1
ATOM 1956 C CA . ILE A 1 246 ? 2.127 24.703 14.852 1 98.56 246 ILE A CA 1
ATOM 1957 C C . ILE A 1 246 ? 2.156 23.984 13.508 1 98.56 246 ILE A C 1
ATOM 1959 O O . ILE A 1 246 ? 3.229 23.688 12.977 1 98.56 246 ILE A O 1
ATOM 1963 N N . ALA A 1 247 ? 0.994 23.734 12.922 1 98.75 247 ALA A N 1
ATOM 1964 C CA . ALA A 1 247 ? 0.851 22.953 11.703 1 98.75 247 ALA A CA 1
ATOM 1965 C C . ALA A 1 247 ? 0.655 23.859 10.492 1 98.75 247 ALA A C 1
ATOM 1967 O O . ALA A 1 247 ? -0.352 24.562 10.391 1 98.75 247 ALA A O 1
ATOM 1968 N N . THR A 1 248 ? 1.583 23.844 9.672 1 98.88 248 THR A N 1
ATOM 1969 C CA . THR A 1 248 ? 1.478 24.609 8.43 1 98.88 248 THR A CA 1
ATOM 1970 C C . THR A 1 248 ? 1.08 23.688 7.273 1 98.88 248 THR A C 1
ATOM 1972 O O . THR A 1 248 ? 1.697 22.641 7.062 1 98.88 248 THR A O 1
ATOM 1975 N N . PHE A 1 249 ? 0.043 24.125 6.547 1 98.81 249 PHE A N 1
ATOM 1976 C CA . PHE A 1 249 ? -0.538 23.328 5.465 1 98.81 249 PHE A CA 1
ATOM 1977 C C . PHE A 1 249 ? -0.12 23.891 4.109 1 98.81 249 PHE A C 1
ATOM 1979 O O . PHE A 1 249 ? -0.405 25.047 3.785 1 98.81 249 PHE A O 1
ATOM 1986 N N . TYR A 1 250 ? 0.646 23.125 3.404 1 98.81 250 TYR A N 1
ATOM 1987 C CA . TYR A 1 250 ? 0.873 23.359 1.982 1 98.81 250 TYR A CA 1
ATOM 1988 C C . TYR A 1 250 ? -0.161 22.641 1.137 1 98.81 250 TYR A C 1
ATOM 1990 O O . TYR A 1 250 ? -0.014 21.438 0.862 1 98.81 250 TYR A O 1
ATOM 1998 N N . ASN A 1 251 ? -1.227 23.359 0.694 1 98.75 251 ASN A N 1
ATOM 1999 C CA . ASN A 1 251 ? -2.43 22.781 0.108 1 98.75 251 ASN A CA 1
ATOM 2000 C C . ASN A 1 251 ? -2.637 23.266 -1.328 1 98.75 251 ASN A C 1
ATOM 2002 O O . ASN A 1 251 ? -2.037 24.25 -1.754 1 98.75 251 ASN A O 1
ATOM 2006 N N . PRO A 1 252 ? -3.473 22.516 -2.074 1 98.81 252 PRO A N 1
ATOM 2007 C CA . PRO A 1 252 ? -3.951 23.078 -3.338 1 98.81 252 PRO A CA 1
ATOM 2008 C C . PRO A 1 252 ? -4.73 24.375 -3.15 1 98.81 252 PRO A C 1
ATOM 2010 O O . PRO A 1 252 ? -5.363 24.578 -2.109 1 98.81 252 PRO A O 1
ATOM 2013 N N . ALA A 1 253 ? -4.598 25.219 -4.148 1 98.56 253 ALA A N 1
ATOM 2014 C CA . ALA A 1 253 ? -5.523 26.344 -4.211 1 98.56 253 ALA A CA 1
ATOM 2015 C C . ALA A 1 253 ? -6.969 25.859 -4.262 1 98.56 253 ALA A C 1
ATOM 2017 O O . ALA A 1 253 ? -7.25 24.766 -4.746 1 98.56 253 ALA A O 1
ATOM 2018 N N . GLY A 1 254 ? -7.891 26.688 -3.732 1 97.75 254 GLY A N 1
ATOM 2019 C CA . GLY A 1 254 ? -9.297 26.328 -3.736 1 97.75 254 GLY A CA 1
ATOM 2020 C C . GLY A 1 254 ? -9.82 25.984 -5.117 1 97.75 254 GLY A C 1
ATOM 2021 O O . GLY A 1 254 ? -10.672 25.094 -5.266 1 97.75 254 GLY A O 1
ATOM 2022 N N . ASP A 1 255 ? -9.297 26.609 -6.117 1 98.25 255 ASP A N 1
ATOM 2023 C CA . ASP A 1 255 ? -9.805 26.406 -7.469 1 98.25 255 ASP A CA 1
ATOM 2024 C C . ASP A 1 255 ? -8.953 25.406 -8.234 1 98.25 255 ASP A C 1
ATOM 2026 O O . ASP A 1 255 ? -9.164 25.172 -9.422 1 98.25 255 ASP A O 1
ATOM 2030 N N . ALA A 1 256 ? -7.941 24.828 -7.586 1 98.62 256 ALA A N 1
ATOM 2031 C CA . ALA A 1 256 ? -7.145 23.797 -8.234 1 98.62 256 ALA A CA 1
ATOM 2032 C C . ALA A 1 256 ? -7.973 22.531 -8.477 1 98.62 256 ALA A C 1
ATOM 2034 O O . ALA A 1 256 ? -8.781 22.141 -7.629 1 98.62 256 ALA A O 1
ATOM 2035 N N . THR A 1 257 ? -7.789 21.938 -9.609 1 98.31 257 THR A N 1
ATOM 2036 C CA . THR A 1 257 ? -8.43 20.672 -9.938 1 98.31 257 THR A CA 1
ATOM 2037 C C . THR A 1 257 ? -7.516 19.5 -9.586 1 98.31 257 THR A C 1
ATOM 2039 O O . THR A 1 257 ? -6.367 19.453 -10.031 1 98.31 257 THR A O 1
ATOM 2042 N N . ILE A 1 258 ? -8.055 18.609 -8.781 1 98.56 258 ILE A N 1
ATOM 2043 C CA . ILE A 1 258 ? -7.246 17.5 -8.273 1 98.56 258 ILE A CA 1
ATOM 2044 C C . ILE A 1 258 ? -7.648 16.203 -8.977 1 98.56 258 ILE A C 1
ATOM 2046 O O . ILE A 1 258 ? -8.836 15.945 -9.18 1 98.56 258 ILE A O 1
ATOM 2050 N N . SER A 1 259 ? -6.703 15.453 -9.422 1 98.5 259 SER A N 1
ATOM 2051 C CA . SER A 1 259 ? -6.84 14.125 -10.023 1 98.5 259 SER A CA 1
ATOM 2052 C C . SER A 1 259 ? -5.602 13.273 -9.766 1 98.5 259 SER A C 1
ATOM 2054 O O . SER A 1 259 ? -4.516 13.805 -9.516 1 98.5 259 SER A O 1
ATOM 2056 N N . PRO A 1 260 ? -5.824 11.938 -9.812 1 98.56 260 PRO A N 1
ATOM 2057 C CA . PRO A 1 260 ? -4.605 11.133 -9.844 1 98.56 260 PRO A CA 1
ATOM 2058 C C . PRO A 1 260 ? -3.695 11.477 -11.016 1 98.56 260 PRO A C 1
ATOM 2060 O O . PRO A 1 260 ? -4.184 11.758 -12.117 1 98.56 260 PRO A O 1
ATOM 2063 N N . ALA A 1 261 ? -2.406 11.531 -10.742 1 98.38 261 ALA A N 1
ATOM 2064 C CA . ALA A 1 261 ? -1.475 11.734 -11.852 1 98.38 261 ALA A CA 1
ATOM 2065 C C . ALA A 1 261 ? -1.628 10.641 -12.898 1 98.38 261 ALA A C 1
ATOM 2067 O O . ALA A 1 261 ? -1.597 9.445 -12.578 1 98.38 261 ALA A O 1
ATOM 2068 N N . PRO A 1 262 ? -1.744 11 -14.141 1 96.12 262 PRO A N 1
ATOM 2069 C CA . PRO A 1 262 ? -1.971 10 -15.195 1 96.12 262 PRO A CA 1
ATOM 2070 C C . PRO A 1 262 ? -0.908 8.906 -15.203 1 96.12 262 PRO A C 1
ATOM 2072 O O . PRO A 1 262 ? -1.231 7.727 -15.398 1 96.12 262 PRO A O 1
ATOM 2075 N N . LYS A 1 263 ? 0.34 9.258 -14.945 1 95.75 263 LYS A N 1
ATOM 2076 C CA . LYS A 1 263 ? 1.45 8.312 -14.969 1 95.75 263 LYS A CA 1
ATOM 2077 C C . LYS A 1 263 ? 1.283 7.246 -13.883 1 95.75 263 LYS A C 1
ATOM 2079 O O . LYS A 1 263 ? 1.86 6.16 -13.984 1 95.75 263 LYS A O 1
ATOM 2084 N N . LEU A 1 264 ? 0.511 7.539 -12.875 1 97.44 264 LEU A N 1
ATOM 2085 C CA . LEU A 1 264 ? 0.403 6.648 -11.719 1 97.44 264 LEU A CA 1
ATOM 2086 C C . LEU A 1 264 ? -0.867 5.809 -11.805 1 97.44 264 LEU A C 1
ATOM 2088 O O . LEU A 1 264 ? -1.106 4.957 -10.945 1 97.44 264 LEU A O 1
ATOM 2092 N N . LEU A 1 265 ? -1.691 6.035 -12.836 1 97.56 265 LEU A N 1
ATOM 2093 C CA . LEU A 1 265 ? -2.893 5.23 -13.031 1 97.56 265 LEU A CA 1
ATOM 2094 C C . LEU A 1 265 ? -2.539 3.836 -13.531 1 97.56 265 LEU A C 1
ATOM 2096 O O . LEU A 1 265 ? -1.552 3.662 -14.25 1 97.56 265 LEU A O 1
ATOM 2100 N N . TYR A 1 266 ? -3.271 2.875 -13.133 1 97.94 266 TYR A N 1
ATOM 2101 C CA . TYR A 1 266 ? -3.164 1.532 -13.695 1 97.94 266 TYR A CA 1
ATOM 2102 C C . TYR A 1 266 ? -3.814 1.464 -15.07 1 97.94 266 TYR A C 1
ATOM 2104 O O . TYR A 1 266 ? -4.711 2.25 -15.383 1 97.94 266 TYR A O 1
ATOM 2112 N N . PRO A 1 267 ? -3.307 0.53 -15.891 1 97.81 267 PRO A N 1
ATOM 2113 C CA . PRO A 1 267 ? -3.982 0.34 -17.172 1 97.81 267 PRO A CA 1
ATOM 2114 C C . PRO A 1 267 ? -5.379 -0.256 -17.031 1 97.81 267 PRO A C 1
ATOM 2116 O O . PRO A 1 267 ? -5.672 -0.91 -16.0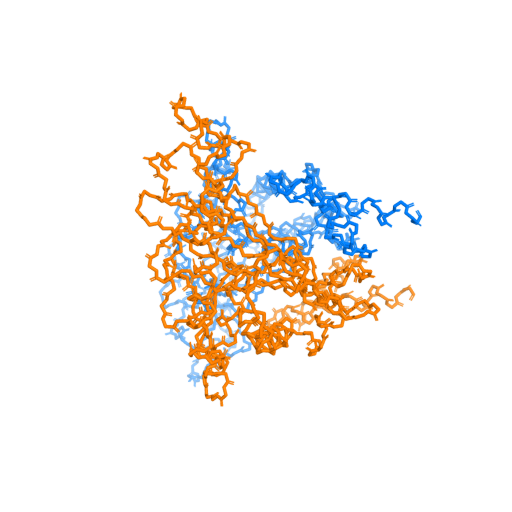16 1 97.81 267 PRO A O 1
ATOM 2119 N N . GLY A 1 268 ? -6.25 0.056 -17.984 1 97.62 268 GLY A N 1
ATOM 2120 C CA . GLY A 1 268 ? -7.586 -0.507 -18.062 1 97.62 268 GLY A CA 1
ATOM 2121 C C . GLY A 1 268 ? -8.094 -0.674 -19.484 1 97.62 268 GLY A C 1
ATOM 2122 O O . GLY A 1 268 ? -7.562 -0.056 -20.406 1 97.62 268 GLY A O 1
ATOM 2123 N N . GLY A 1 269 ? -9.008 -1.612 -19.578 1 97.5 269 GLY A N 1
ATOM 2124 C CA . GLY A 1 269 ? -9.656 -1.775 -20.875 1 97.5 269 GLY A CA 1
ATOM 2125 C C . GLY A 1 269 ? -8.859 -2.629 -21.844 1 97.5 269 GLY A C 1
ATOM 2126 O O . GLY A 1 269 ? -9.031 -2.525 -23.047 1 97.5 269 GLY A O 1
ATOM 2127 N N . TYR A 1 270 ? -7.91 -3.381 -21.375 1 98.06 270 TYR A N 1
ATOM 2128 C CA . TYR A 1 270 ? -7.102 -4.242 -22.234 1 98.06 270 TYR A CA 1
ATOM 2129 C C . TYR A 1 270 ? -7.508 -5.703 -22.078 1 98.06 270 TYR A C 1
ATOM 2131 O O . TYR A 1 270 ? -8.07 -6.09 -21.047 1 98.06 270 TYR A O 1
ATOM 2139 N N . ARG A 1 271 ? -7.23 -6.453 -23.047 1 97.88 271 ARG A N 1
ATOM 2140 C CA . ARG A 1 271 ? -7.473 -7.891 -22.984 1 97.88 271 ARG A CA 1
ATOM 2141 C C . ARG A 1 271 ? -6.34 -8.602 -22.25 1 97.88 271 ARG A C 1
ATOM 2143 O O . ARG A 1 271 ? -5.164 -8.305 -22.469 1 97.88 271 ARG A O 1
ATOM 2150 N N . PHE A 1 272 ? -6.711 -9.523 -21.438 1 98.5 272 PHE A N 1
ATOM 2151 C CA . PHE A 1 272 ? -5.684 -10.266 -20.719 1 98.5 272 PHE A CA 1
ATOM 2152 C C . PHE A 1 272 ? -4.746 -10.977 -21.688 1 98.5 272 PHE A C 1
ATOM 2154 O O . PHE A 1 272 ? -3.539 -11.062 -21.438 1 98.5 272 PHE A O 1
ATOM 2161 N N . GLY A 1 273 ? -5.289 -11.477 -22.734 1 98.06 273 GLY A N 1
ATOM 2162 C CA . GLY A 1 273 ? -4.465 -12.133 -23.734 1 98.06 273 GLY A CA 1
ATOM 2163 C C . GLY A 1 273 ? -3.336 -11.258 -24.234 1 98.06 273 GLY A C 1
ATOM 2164 O O . GLY A 1 273 ? -2.229 -11.742 -24.484 1 98.06 273 GLY A O 1
ATOM 2165 N N . ASP A 1 274 ? -3.57 -9.984 -24.438 1 98 274 ASP A N 1
ATOM 2166 C CA . ASP A 1 274 ? -2.537 -9.047 -24.875 1 98 274 ASP A CA 1
ATOM 2167 C C . ASP A 1 274 ? -1.454 -8.898 -23.812 1 98 274 ASP A C 1
ATOM 2169 O O . ASP A 1 274 ? -0.264 -8.844 -24.125 1 98 274 ASP A O 1
ATOM 2173 N N . TYR A 1 275 ? -1.844 -8.812 -22.547 1 98.44 275 TYR A N 1
ATOM 2174 C CA . TYR A 1 275 ? -0.886 -8.734 -21.453 1 98.44 275 TYR A CA 1
ATOM 2175 C C . TYR A 1 275 ? -0.027 -9.992 -21.391 1 98.44 275 TYR A C 1
ATOM 2177 O O . TYR A 1 275 ? 1.188 -9.906 -21.203 1 98.44 275 TYR A O 1
ATOM 2185 N N . LEU A 1 276 ? -0.722 -11.117 -21.531 1 98 276 LEU A N 1
ATOM 2186 C CA . LEU A 1 276 ? -0.009 -12.391 -21.453 1 98 276 LEU A CA 1
ATOM 2187 C C . LEU A 1 276 ? 1.025 -12.492 -22.578 1 98 276 LEU A C 1
ATOM 2189 O O . LEU A 1 276 ? 2.117 -13.023 -22.359 1 98 276 LEU A O 1
ATOM 2193 N N . GLU A 1 277 ? 0.702 -12.078 -23.734 1 97.62 277 GLU A N 1
ATOM 2194 C CA . GLU A 1 277 ? 1.644 -12.07 -24.859 1 97.62 277 GLU A CA 1
ATOM 2195 C C . GLU A 1 277 ? 2.875 -11.227 -24.531 1 97.62 277 GLU A C 1
ATOM 2197 O O . GLU A 1 277 ? 4.008 -11.664 -24.766 1 97.62 277 GLU A O 1
ATOM 2202 N N . LEU A 1 278 ? 2.637 -10.023 -24.062 1 97.94 278 LEU A N 1
ATOM 2203 C CA . LEU A 1 278 ? 3.742 -9.156 -23.656 1 97.94 278 LEU A CA 1
ATOM 2204 C C . LEU A 1 278 ? 4.539 -9.773 -22.516 1 97.94 278 LEU A C 1
ATOM 2206 O O . LEU A 1 278 ? 5.77 -9.758 -22.531 1 97.94 278 LEU A O 1
ATOM 2210 N N . TYR A 1 279 ? 3.857 -10.305 -21.562 1 98.25 279 TYR A N 1
ATOM 2211 C CA . TYR A 1 279 ? 4.469 -10.93 -20.391 1 98.25 279 TYR A CA 1
ATOM 2212 C C . TYR A 1 279 ? 5.398 -12.07 -20.812 1 98.25 279 TYR A C 1
ATOM 2214 O O . TYR A 1 279 ? 6.477 -12.234 -20.234 1 98.25 279 TYR A O 1
ATOM 2222 N N . SER A 1 280 ? 5.016 -12.859 -21.766 1 96.75 280 SER A N 1
ATOM 2223 C CA . SER A 1 280 ? 5.773 -14.047 -22.172 1 96.75 280 SER A CA 1
ATOM 2224 C C . SER A 1 280 ? 7.188 -13.672 -22.609 1 96.75 280 SER A C 1
ATOM 2226 O O . SER A 1 280 ? 8.117 -14.461 -22.438 1 96.75 280 SER A O 1
ATOM 2228 N N . THR A 1 281 ? 7.367 -12.453 -23.047 1 96.69 281 THR A N 1
ATOM 2229 C CA . THR A 1 281 ? 8.68 -12.047 -23.531 1 96.69 281 THR A CA 1
ATOM 2230 C C . THR A 1 281 ? 9.375 -11.148 -22.516 1 96.69 281 THR A C 1
ATOM 2232 O O . THR A 1 281 ? 10.531 -10.766 -22.703 1 96.69 281 THR A O 1
ATOM 2235 N N . THR A 1 282 ? 8.664 -10.805 -21.453 1 97.56 282 THR A N 1
ATOM 2236 C CA . THR A 1 282 ? 9.219 -9.859 -20.484 1 97.56 282 THR A CA 1
ATOM 2237 C C . THR A 1 282 ? 9.055 -10.383 -19.062 1 97.56 282 THR A C 1
ATOM 2239 O O . THR A 1 282 ? 9.125 -9.609 -18.094 1 97.56 282 THR A O 1
ATOM 2242 N N . LYS A 1 283 ? 8.789 -11.586 -18.906 1 96.69 283 LYS A N 1
ATOM 2243 C CA . LYS A 1 283 ? 8.461 -12.227 -17.641 1 96.69 283 LYS A CA 1
ATOM 2244 C C . LYS A 1 283 ? 9.469 -11.852 -16.547 1 96.69 283 LYS A C 1
ATOM 2246 O O . LYS A 1 283 ? 9.086 -11.602 -15.406 1 96.69 283 LYS A O 1
ATOM 2251 N N . PHE A 1 284 ? 10.742 -11.812 -16.891 1 97.12 284 PHE A N 1
ATOM 2252 C CA . PHE A 1 284 ? 11.797 -11.656 -15.898 1 97.12 284 PHE A CA 1
ATOM 2253 C C . PHE A 1 284 ? 12.281 -10.211 -15.852 1 97.12 284 PHE A C 1
ATOM 2255 O O . PHE A 1 284 ? 13.297 -9.914 -15.211 1 97.12 284 PHE A O 1
ATOM 2262 N N . SER A 1 285 ? 11.531 -9.328 -16.609 1 95.75 285 SER A N 1
ATOM 2263 C CA . SER A 1 285 ? 11.789 -7.895 -16.547 1 95.75 285 SER A CA 1
ATOM 2264 C C . SER A 1 285 ? 10.844 -7.199 -15.57 1 95.75 285 SER A C 1
ATOM 2266 O O . SER A 1 285 ? 9.977 -7.844 -14.977 1 95.75 285 SER A O 1
ATOM 2268 N N . GLU A 1 286 ? 11.055 -5.984 -15.438 1 94.88 286 GLU A N 1
ATOM 2269 C CA . GLU A 1 286 ? 10.227 -5.195 -14.531 1 94.88 286 GLU A CA 1
ATOM 2270 C C . GLU A 1 286 ? 8.773 -5.164 -15 1 94.88 286 GLU A C 1
ATOM 2272 O O . GLU A 1 286 ? 8.508 -5.105 -16.203 1 94.88 286 GLU A O 1
ATOM 2277 N N . LYS A 1 287 ? 7.902 -5.121 -14.102 1 96.44 287 LYS A N 1
ATOM 2278 C CA . LYS A 1 287 ? 6.461 -5.152 -14.352 1 96.44 287 LYS A CA 1
ATOM 2279 C C . LYS A 1 287 ? 5.965 -3.807 -14.867 1 96.44 287 LYS A C 1
ATOM 2281 O O . LYS A 1 287 ? 5.078 -3.752 -15.727 1 96.44 287 LYS A O 1
ATOM 2286 N N . ARG A 1 288 ? 6.512 -2.74 -14.406 1 93.56 288 ARG A N 1
ATOM 2287 C CA . ARG A 1 288 ? 6 -1.397 -14.664 1 93.56 288 ARG A CA 1
ATOM 2288 C C . ARG A 1 288 ? 5.93 -1.11 -16.156 1 93.56 288 ARG A C 1
ATOM 2290 O O . ARG A 1 288 ? 4.926 -0.591 -16.641 1 93.56 288 ARG A O 1
ATOM 2297 N N . PRO A 1 289 ? 6.969 -1.449 -16.938 1 95.69 289 PRO A N 1
ATOM 2298 C CA . PRO A 1 289 ? 6.898 -1.198 -18.375 1 95.69 289 PRO A CA 1
ATOM 2299 C C . PRO A 1 289 ? 5.754 -1.947 -19.047 1 95.69 289 PRO A C 1
ATOM 2301 O O . PRO A 1 289 ? 5.199 -1.47 -20.047 1 95.69 289 PRO A O 1
ATOM 2304 N N . ARG A 1 290 ? 5.383 -3.143 -18.516 1 97.44 290 ARG A N 1
ATOM 2305 C CA . ARG A 1 290 ? 4.258 -3.879 -19.078 1 97.44 290 ARG A CA 1
ATOM 2306 C C . ARG A 1 290 ? 2.951 -3.113 -18.891 1 97.44 290 ARG A C 1
ATOM 2308 O O . ARG A 1 290 ? 2.148 -3.01 -19.828 1 97.44 290 ARG A O 1
ATOM 2315 N N . PHE A 1 291 ? 2.781 -2.578 -17.703 1 97.38 291 PHE A N 1
ATOM 2316 C CA . PHE A 1 291 ? 1.587 -1.785 -17.438 1 97.38 291 PHE A CA 1
ATOM 2317 C C . PHE A 1 291 ? 1.548 -0.548 -18.312 1 97.38 291 PHE A C 1
ATOM 2319 O O . PHE A 1 291 ? 0.49 -0.18 -18.828 1 97.38 291 PHE A O 1
ATOM 2326 N N . GLU A 1 292 ? 2.711 0.117 -18.5 1 95.94 292 GLU A N 1
ATOM 2327 C CA . GLU A 1 292 ? 2.781 1.288 -19.375 1 95.94 292 GLU A CA 1
ATOM 2328 C C . GLU A 1 292 ? 2.4 0.934 -20.812 1 95.94 292 GLU A C 1
ATOM 2330 O O . GLU A 1 292 ? 1.712 1.704 -21.484 1 95.94 292 GLU A O 1
ATOM 2335 N N . SER A 1 293 ? 2.881 -0.238 -21.266 1 96.5 293 SER A N 1
ATOM 2336 C CA . SER A 1 293 ? 2.545 -0.701 -22.609 1 96.5 293 SER A CA 1
ATOM 2337 C C . SER A 1 293 ? 1.042 -0.917 -22.766 1 96.5 293 SER A C 1
ATOM 2339 O O . SER A 1 293 ? 0.459 -0.562 -23.781 1 96.5 293 SER A O 1
ATOM 2341 N N . MET A 1 294 ? 0.42 -1.512 -21.734 1 97 294 MET A N 1
ATOM 2342 C CA . MET A 1 294 ? -1.021 -1.742 -21.781 1 97 294 MET A CA 1
ATOM 2343 C C . MET A 1 294 ? -1.781 -0.421 -21.828 1 97 294 MET A C 1
ATOM 2345 O O . MET A 1 294 ? -2.803 -0.31 -22.5 1 97 294 MET A O 1
ATOM 2349 N N . LYS A 1 295 ? -1.309 0.604 -21.094 1 95 295 LYS A N 1
ATOM 2350 C CA . LYS A 1 295 ? -1.927 1.927 -21.125 1 95 295 LYS A CA 1
ATOM 2351 C C . LYS A 1 295 ? -1.903 2.52 -22.531 1 95 295 LYS A C 1
ATOM 2353 O O . LYS A 1 295 ? -2.891 3.105 -22.969 1 95 295 LYS A O 1
ATOM 2358 N N . MET A 1 296 ? -0.8 2.387 -23.156 1 92.88 296 MET A N 1
ATOM 2359 C CA . MET A 1 296 ? -0.618 2.947 -24.484 1 92.88 296 MET A CA 1
ATOM 2360 C C . MET A 1 296 ? -1.511 2.238 -25.5 1 92.88 296 MET A C 1
ATOM 2362 O O . MET A 1 296 ? -2.01 2.863 -26.438 1 92.88 296 MET A O 1
ATOM 2366 N N . MET A 1 297 ? -1.664 0.986 -25.344 1 91 297 MET A N 1
ATOM 2367 C CA . MET A 1 297 ? -2.492 0.196 -26.25 1 91 297 MET A CA 1
ATOM 2368 C C . MET A 1 297 ? -3.951 0.631 -26.172 1 91 297 MET A C 1
ATOM 2370 O O . MET A 1 297 ? -4.656 0.641 -27.188 1 91 297 MET A O 1
ATOM 2374 N N . THR A 1 298 ? -4.391 0.983 -25.031 1 87.44 298 THR A N 1
ATOM 2375 C CA . THR A 1 298 ? -5.793 1.333 -24.844 1 87.44 298 THR A CA 1
ATOM 2376 C C . THR A 1 298 ? -6.035 2.803 -25.172 1 87.44 298 THR A C 1
ATOM 2378 O O . THR A 1 298 ? -7.141 3.182 -25.562 1 87.44 298 THR A O 1
ATOM 2381 N N . ASN A 1 299 ? -5.074 3.67 -24.938 1 75 299 ASN A N 1
ATOM 2382 C CA . ASN A 1 299 ? -5.203 5.078 -25.297 1 75 299 ASN A CA 1
ATOM 2383 C C . ASN A 1 299 ? -5.105 5.285 -26.797 1 75 299 ASN A C 1
ATOM 2385 O O . ASN A 1 299 ? -5.625 6.266 -27.328 1 75 299 ASN A O 1
ATOM 2389 N N . GLY A 1 300 ? -4.281 4.508 -27.594 1 57.78 300 GLY A N 1
ATOM 2390 C CA . GLY A 1 300 ? -4.156 4.617 -29.031 1 57.78 300 GLY A CA 1
ATOM 2391 C C . GLY A 1 300 ? -5.418 4.215 -29.781 1 57.78 300 GLY A C 1
ATOM 2392 O O . GLY A 1 300 ? -5.551 4.473 -30.969 1 57.78 300 GLY A O 1
ATOM 2393 N N . HIS A 1 301 ? -6.203 3.361 -29.281 1 46.62 301 HIS A N 1
ATOM 2394 C CA . HIS A 1 301 ? -7.453 3.012 -29.953 1 46.62 301 HIS A CA 1
ATOM 2395 C C . HIS A 1 301 ? -8.492 4.113 -29.781 1 46.62 301 HIS A C 1
ATOM 2397 O O . HIS A 1 301 ? -9.609 4.004 -30.297 1 46.62 301 HIS A O 1
ATOM 2403 N N . HIS A 1 302 ? -8.328 5.09 -28.891 1 38.78 302 HIS A N 1
ATOM 2404 C CA . HIS A 1 302 ? -9.227 6.234 -29.031 1 38.78 302 HIS A CA 1
ATOM 2405 C C . HIS A 1 302 ? -8.586 7.336 -29.859 1 38.78 302 HIS A C 1
ATOM 2407 O O . HIS A 1 302 ? -7.383 7.582 -29.766 1 38.78 302 HIS A O 1
ATOM 2413 N N . MET B 1 1 ? 8.039 -9.586 10.602 1 57.59 1 MET B N 1
ATOM 2414 C CA . MET B 1 1 ? 6.672 -10.062 10.406 1 57.59 1 MET B CA 1
ATOM 2415 C C . MET B 1 1 ? 6.656 -11.422 9.727 1 57.59 1 MET B C 1
ATOM 2417 O O . MET B 1 1 ? 7.531 -11.727 8.914 1 57.59 1 MET B O 1
ATOM 2421 N N . GLU B 1 2 ? 5.859 -12.344 10.289 1 84.25 2 GLU B N 1
ATOM 2422 C CA . GLU B 1 2 ? 5.758 -13.719 9.82 1 84.25 2 GLU B CA 1
ATOM 2423 C C . GLU B 1 2 ? 4.746 -13.844 8.688 1 84.25 2 GLU B C 1
ATOM 2425 O O . GLU B 1 2 ? 3.838 -13.016 8.562 1 84.25 2 GLU B O 1
ATOM 2430 N N . LEU B 1 3 ? 4.977 -14.75 7.762 1 91.94 3 LEU B N 1
ATOM 2431 C CA . LEU B 1 3 ? 4.059 -15.055 6.672 1 91.94 3 LEU B CA 1
ATOM 2432 C C . LEU B 1 3 ? 2.652 -15.32 7.203 1 91.94 3 LEU B C 1
ATOM 2434 O O . LEU B 1 3 ? 2.471 -16.141 8.102 1 91.94 3 LEU B O 1
ATOM 2438 N N . PRO B 1 4 ? 1.661 -14.594 6.676 1 96 4 PRO B N 1
ATOM 2439 C CA . PRO B 1 4 ? 0.299 -14.766 7.188 1 96 4 PRO B CA 1
ATOM 2440 C C . PRO B 1 4 ? -0.28 -16.141 6.871 1 96 4 PRO B C 1
ATOM 2442 O O . PRO B 1 4 ? -0.058 -16.672 5.781 1 96 4 PRO B O 1
ATOM 2445 N N . VAL B 1 5 ? -0.942 -16.703 7.828 1 97.06 5 VAL B N 1
ATOM 2446 C CA . VAL B 1 5 ? -1.703 -17.938 7.66 1 97.06 5 VAL B CA 1
ATOM 2447 C C . VAL B 1 5 ? -3.182 -17.672 7.938 1 97.06 5 VAL B C 1
ATOM 2449 O O . VAL B 1 5 ? -3.545 -17.234 9.023 1 97.06 5 VAL B O 1
ATOM 2452 N N . ILE B 1 6 ? -3.988 -17.859 7 1 98.19 6 ILE B N 1
ATOM 2453 C CA . ILE B 1 6 ? -5.426 -17.641 7.109 1 98.19 6 ILE B CA 1
ATOM 2454 C C . ILE B 1 6 ? -6.137 -18.953 7.387 1 98.19 6 ILE B C 1
ATOM 2456 O O . ILE B 1 6 ? -6.102 -19.875 6.566 1 98.19 6 ILE B O 1
ATOM 2460 N N . ASP B 1 7 ? -6.766 -19.047 8.5 1 97.5 7 ASP B N 1
ATOM 2461 C CA . ASP B 1 7 ? -7.551 -20.219 8.852 1 97.5 7 ASP B CA 1
ATOM 2462 C C . ASP B 1 7 ? -8.977 -20.109 8.32 1 97.5 7 ASP B C 1
ATOM 2464 O O . ASP B 1 7 ? -9.812 -19.406 8.891 1 97.5 7 ASP B O 1
ATOM 2468 N N . PHE B 1 8 ? -9.305 -20.875 7.312 1 97.56 8 PHE B N 1
ATOM 2469 C CA . PHE B 1 8 ? -10.609 -20.75 6.672 1 97.56 8 PHE B CA 1
ATOM 2470 C C . PHE B 1 8 ? -11.703 -21.312 7.578 1 97.56 8 PHE B C 1
ATOM 2472 O O . PHE B 1 8 ? -12.883 -20.984 7.41 1 97.56 8 PHE B O 1
ATOM 2479 N N . ALA B 1 9 ? -11.344 -22.141 8.523 1 96.5 9 ALA B N 1
ATOM 2480 C CA . ALA B 1 9 ? -12.328 -22.625 9.484 1 96.5 9 ALA B CA 1
ATOM 2481 C C . ALA B 1 9 ? -12.859 -21.5 10.359 1 96.5 9 ALA B C 1
ATOM 2483 O O . ALA B 1 9 ? -13.969 -21.578 10.883 1 96.5 9 ALA B O 1
ATOM 2484 N N . ALA B 1 10 ? -12.094 -20.484 10.516 1 96.69 10 ALA B N 1
ATOM 2485 C CA . ALA B 1 10 ? -12.445 -19.359 11.383 1 96.69 10 ALA B CA 1
ATOM 2486 C C . ALA B 1 10 ? -13.391 -18.391 10.68 1 96.69 10 ALA B C 1
ATOM 2488 O O . ALA B 1 10 ? -13.906 -17.453 11.297 1 96.69 10 ALA B O 1
ATOM 2489 N N . LEU B 1 11 ? -13.695 -18.609 9.391 1 96.88 11 LEU B N 1
ATOM 2490 C CA . LEU B 1 11 ? -14.547 -17.703 8.617 1 96.88 11 LEU B CA 1
ATOM 2491 C C . LEU B 1 11 ? -16.016 -17.938 8.945 1 96.88 11 LEU B C 1
ATOM 2493 O O . LEU B 1 11 ? -16.875 -17.125 8.586 1 96.88 11 LEU B O 1
ATOM 2497 N N . ASN B 1 12 ? -16.422 -19.016 9.617 1 91.5 12 ASN B N 1
ATOM 2498 C CA . ASN B 1 12 ? -17.797 -19.359 9.906 1 91.5 12 ASN B CA 1
ATOM 2499 C C . ASN B 1 12 ? -18.172 -19.078 11.359 1 91.5 12 ASN B C 1
ATOM 2501 O O . ASN B 1 12 ? -19.266 -19.406 11.805 1 91.5 12 ASN B O 1
ATOM 2505 N N . GLY B 1 13 ? -17.453 -18.391 12.117 1 91.31 13 GLY B N 1
ATOM 2506 C CA . GLY B 1 13 ? -17.703 -18.188 13.531 1 91.31 13 GLY B CA 1
ATOM 2507 C C . GLY B 1 13 ? -17.406 -16.766 14 1 91.31 13 GLY B C 1
ATOM 2508 O O . GLY B 1 13 ? -17.453 -15.828 13.211 1 91.31 13 GLY B O 1
ATOM 2509 N N . GLU B 1 14 ? -17.188 -16.625 15.227 1 94.75 14 GLU B N 1
ATOM 2510 C CA . GLU B 1 14 ? -17 -15.352 15.914 1 94.75 14 GLU B CA 1
ATOM 2511 C C . GLU B 1 14 ? -15.711 -14.672 15.477 1 94.75 14 GLU B C 1
ATOM 2513 O O . GLU B 1 14 ? -15.586 -13.453 15.578 1 94.75 14 GLU B O 1
ATOM 2518 N N . LYS B 1 15 ? -14.883 -15.5 14.875 1 96.56 15 LYS B N 1
ATOM 2519 C CA . LYS B 1 15 ? -13.578 -14.961 14.523 1 96.56 15 LYS B CA 1
ATOM 2520 C C . LYS B 1 15 ? -13.539 -14.5 13.07 1 96.56 15 LYS B C 1
ATOM 2522 O O . LYS B 1 15 ? -12.477 -14.18 12.539 1 96.56 15 LYS B O 1
ATOM 2527 N N . ARG B 1 16 ? -14.641 -14.469 12.391 1 97.5 16 ARG B N 1
ATOM 2528 C CA . ARG B 1 16 ? -14.711 -14.156 10.969 1 97.5 16 ARG B CA 1
ATOM 2529 C C . ARG B 1 16 ? -14.109 -12.781 10.688 1 97.5 16 ARG B C 1
ATOM 2531 O O . ARG B 1 16 ? -13.289 -12.633 9.773 1 97.5 16 ARG B O 1
ATOM 2538 N N . SER B 1 17 ? -14.492 -11.797 11.469 1 96.5 17 SER B N 1
ATOM 2539 C CA . SER B 1 17 ? -14.047 -10.43 11.234 1 96.5 17 SER B CA 1
ATOM 2540 C C . SER B 1 17 ? -12.523 -10.32 11.305 1 96.5 17 SER B C 1
ATOM 2542 O O . SER B 1 17 ? -11.898 -9.711 10.43 1 96.5 17 SER B O 1
ATOM 2544 N N . LYS B 1 18 ? -11.977 -10.883 12.312 1 96.06 18 LYS B N 1
ATOM 2545 C CA . LYS B 1 18 ? -10.531 -10.875 12.484 1 96.06 18 LYS B CA 1
ATOM 2546 C C . LYS B 1 18 ? -9.836 -11.617 11.344 1 96.06 18 LYS B C 1
ATOM 2548 O O . LYS B 1 18 ? -8.797 -11.172 10.852 1 96.06 18 LYS B O 1
ATOM 2553 N N . THR B 1 19 ? -10.383 -12.711 10.922 1 98 19 THR B N 1
ATOM 2554 C CA . THR B 1 19 ? -9.82 -13.516 9.844 1 98 19 THR B CA 1
ATOM 2555 C C . THR B 1 19 ? -9.891 -12.766 8.523 1 98 19 THR B C 1
ATOM 2557 O O . THR B 1 19 ? -8.93 -12.781 7.742 1 98 19 THR B O 1
ATOM 2560 N N . MET B 1 20 ? -11.008 -12.086 8.289 1 98.19 20 MET B N 1
ATOM 2561 C CA . MET B 1 20 ? -11.156 -11.281 7.086 1 98.19 20 MET B CA 1
ATOM 2562 C C . MET B 1 20 ? -10.148 -10.141 7.062 1 98.19 20 MET B C 1
ATOM 2564 O O . MET B 1 20 ? -9.578 -9.828 6.016 1 98.19 20 MET B O 1
ATOM 2568 N N . ALA B 1 21 ? -9.93 -9.531 8.195 1 96.31 21 ALA B N 1
ATOM 2569 C CA . ALA B 1 21 ? -8.945 -8.461 8.289 1 96.31 21 ALA B CA 1
ATOM 2570 C C . ALA B 1 21 ? -7.539 -8.977 7.988 1 96.31 21 ALA B C 1
ATOM 2572 O O . ALA B 1 21 ? -6.762 -8.32 7.297 1 96.31 21 ALA B O 1
ATOM 2573 N N . LEU B 1 22 ? -7.273 -10.148 8.516 1 97.19 22 LEU B N 1
ATOM 2574 C CA . LEU B 1 22 ? -5.973 -10.758 8.273 1 97.19 22 LEU B CA 1
ATOM 2575 C C . LEU B 1 22 ? -5.781 -11.062 6.793 1 97.19 22 LEU B C 1
ATOM 2577 O O . LEU B 1 22 ? -4.707 -10.82 6.238 1 97.19 22 LEU B O 1
ATOM 2581 N N . LEU B 1 23 ? -6.797 -11.578 6.16 1 98.44 23 LEU B N 1
ATOM 2582 C CA . LEU B 1 23 ? -6.75 -11.859 4.73 1 98.44 23 LEU B CA 1
ATOM 2583 C C . LEU B 1 23 ? -6.508 -10.578 3.932 1 98.44 23 LEU B C 1
ATOM 2585 O O . LEU B 1 23 ? -5.672 -10.562 3.023 1 98.44 23 LEU B O 1
ATOM 2589 N N . ASN B 1 24 ? -7.219 -9.586 4.297 1 97.81 24 ASN B N 1
ATOM 2590 C CA . ASN B 1 24 ? -7.074 -8.305 3.611 1 97.81 24 ASN B CA 1
ATOM 2591 C C . ASN B 1 24 ? -5.656 -7.754 3.748 1 97.81 24 ASN B C 1
ATOM 2593 O O . ASN B 1 24 ? -5.059 -7.312 2.766 1 97.81 24 ASN B O 1
ATOM 2597 N N . GLU B 1 25 ? -5.18 -7.805 4.93 1 96.06 25 GLU B N 1
ATOM 2598 C CA . GLU B 1 25 ? -3.828 -7.324 5.188 1 96.06 25 GLU B CA 1
ATOM 2599 C C . GLU B 1 25 ? -2.793 -8.133 4.414 1 96.06 25 GLU B C 1
ATOM 2601 O O . GLU B 1 25 ? -1.818 -7.582 3.902 1 96.06 25 GLU B O 1
ATOM 2606 N N . ALA B 1 26 ? -2.98 -9.414 4.367 1 97.75 26 ALA B N 1
ATOM 2607 C CA . ALA B 1 26 ? -2.072 -10.289 3.629 1 97.75 26 ALA B CA 1
ATOM 2608 C C . ALA B 1 26 ? -2.012 -9.891 2.156 1 97.75 26 ALA B C 1
ATOM 2610 O O . ALA B 1 26 ? -0.929 -9.836 1.566 1 97.75 26 ALA B O 1
ATOM 2611 N N . CYS B 1 27 ? -3.16 -9.586 1.576 1 98.38 27 CYS B N 1
ATOM 2612 C CA . CYS B 1 27 ? -3.219 -9.195 0.17 1 98.38 27 CYS B CA 1
ATOM 2613 C C . CYS B 1 27 ? -2.6 -7.824 -0.044 1 98.38 27 CYS B C 1
ATOM 2615 O O . CYS B 1 27 ? -1.898 -7.602 -1.032 1 98.38 27 CYS B O 1
ATOM 2617 N N . GLU B 1 28 ? -2.797 -6.926 0.876 1 96.5 28 GLU B N 1
ATOM 2618 C CA . GLU B 1 28 ? -2.398 -5.531 0.713 1 96.5 28 GLU B CA 1
ATOM 2619 C C . GLU B 1 28 ? -0.916 -5.34 1.022 1 96.5 28 GLU B C 1
ATOM 2621 O O . GLU B 1 28 ? -0.244 -4.523 0.387 1 96.5 28 GLU B O 1
ATOM 2626 N N . LYS B 1 29 ? -0.409 -6.129 1.969 1 93.19 29 LYS B N 1
ATOM 2627 C CA . LYS B 1 29 ? 0.926 -5.828 2.477 1 93.19 29 LYS B CA 1
ATOM 2628 C C . LYS B 1 29 ? 1.931 -6.895 2.051 1 93.19 29 LYS B C 1
ATOM 2630 O O . LYS B 1 29 ? 3.129 -6.625 1.959 1 93.19 29 LYS B O 1
ATOM 2635 N N . TRP B 1 30 ? 1.427 -8.078 1.802 1 95.31 30 TRP B N 1
ATOM 2636 C CA . TRP B 1 30 ? 2.342 -9.172 1.487 1 95.31 30 TRP B CA 1
ATOM 2637 C C . TRP B 1 30 ? 2.195 -9.602 0.032 1 95.31 30 TRP B C 1
ATOM 2639 O O . TRP B 1 30 ? 3.188 -9.898 -0.637 1 95.31 30 TRP B O 1
ATOM 2649 N N . GLY B 1 31 ? 0.961 -9.625 -0.405 1 97.88 31 GLY B N 1
ATOM 2650 C CA . GLY B 1 31 ? 0.689 -10.164 -1.729 1 97.88 31 GLY B CA 1
ATOM 2651 C C . GLY B 1 31 ? 0.739 -11.68 -1.782 1 97.88 31 GLY B C 1
ATOM 2652 O O . GLY B 1 31 ? 0.676 -12.273 -2.861 1 97.88 31 GLY B O 1
ATOM 2653 N N . CYS B 1 32 ? 0.914 -12.305 -0.626 1 98.25 32 CYS B N 1
ATOM 2654 C CA . CYS B 1 32 ? 0.945 -13.758 -0.513 1 98.25 32 CYS B CA 1
ATOM 2655 C C . CYS B 1 32 ? 0.577 -14.203 0.897 1 98.25 32 CYS B C 1
ATOM 2657 O O . CYS B 1 32 ? 0.644 -13.414 1.841 1 98.25 32 CYS B O 1
ATOM 2659 N N . PHE B 1 33 ? 0.123 -15.453 1.016 1 98.19 33 PHE B N 1
ATOM 2660 C CA . PHE B 1 33 ? -0.277 -16.031 2.297 1 98.19 33 PHE B CA 1
ATOM 2661 C C . PHE B 1 33 ? -0.512 -17.531 2.17 1 98.19 33 PHE B C 1
ATOM 2663 O O . PHE B 1 33 ? -0.458 -18.078 1.068 1 98.19 33 PHE B O 1
ATOM 2670 N N . GLN B 1 34 ? -0.681 -18.188 3.303 1 97.81 34 GLN B N 1
ATOM 2671 C CA . GLN B 1 34 ? -1.082 -19.578 3.352 1 97.81 34 GLN B CA 1
ATOM 2672 C C . GLN B 1 34 ? -2.523 -19.734 3.83 1 97.81 34 GLN B C 1
ATOM 2674 O O . GLN B 1 34 ? -2.99 -18.938 4.66 1 97.81 34 GLN B O 1
ATOM 2679 N N . ILE B 1 35 ? -3.197 -20.688 3.303 1 98.38 35 ILE B N 1
ATOM 2680 C CA . ILE B 1 35 ? -4.543 -21 3.775 1 98.38 35 ILE B CA 1
ATOM 2681 C C . ILE B 1 35 ? -4.547 -22.359 4.457 1 98.38 35 ILE B C 1
ATOM 2683 O O . ILE B 1 35 ? -4.141 -23.359 3.857 1 98.38 35 ILE B O 1
ATOM 2687 N N . ASP B 1 36 ? -4.926 -22.328 5.676 1 97.06 36 ASP B N 1
ATOM 2688 C CA . ASP B 1 36 ? -5.164 -23.562 6.422 1 97.06 36 ASP B CA 1
ATOM 2689 C C . ASP B 1 36 ? -6.656 -23.875 6.5 1 97.06 36 ASP B C 1
ATOM 2691 O O . ASP B 1 36 ? -7.492 -22.984 6.363 1 97.06 36 ASP B O 1
ATOM 2695 N N . ASN B 1 37 ? -6.992 -25.203 6.617 1 96.88 37 ASN B N 1
ATOM 2696 C CA . ASN B 1 37 ? -8.367 -25.672 6.715 1 96.88 37 ASN B CA 1
ATOM 2697 C C . ASN B 1 37 ? -9.203 -25.219 5.523 1 96.88 37 ASN B C 1
ATOM 2699 O O . ASN B 1 37 ? -10.312 -24.719 5.695 1 96.88 37 ASN B O 1
ATOM 2703 N N . HIS B 1 38 ? -8.617 -25.359 4.34 1 97.25 38 HIS B N 1
ATOM 2704 C CA . HIS B 1 38 ? -9.219 -24.875 3.105 1 97.25 38 HIS B CA 1
ATOM 2705 C C . HIS B 1 38 ? -10.273 -25.844 2.59 1 97.25 38 HIS B C 1
ATOM 2707 O O . HIS B 1 38 ? -11.039 -25.516 1.682 1 97.25 38 HIS B O 1
ATOM 2713 N N . GLY B 1 39 ? -10.312 -27.031 3.074 1 95.94 39 GLY B N 1
ATOM 2714 C CA . GLY B 1 39 ? -11.406 -27.938 2.754 1 95.94 39 GLY B CA 1
ATOM 2715 C C . GLY B 1 39 ? -11.055 -28.938 1.665 1 95.94 39 GLY B C 1
ATOM 2716 O O . GLY B 1 39 ? -11.828 -29.859 1.38 1 95.94 39 GLY B O 1
ATOM 2717 N N . ILE B 1 40 ? -9.914 -28.844 0.995 1 97.94 40 ILE B N 1
ATOM 2718 C CA . ILE B 1 40 ? -9.484 -29.828 -0.001 1 97.94 40 ILE B CA 1
ATOM 2719 C C . ILE B 1 40 ? -9.086 -31.125 0.69 1 97.94 40 ILE B C 1
ATOM 2721 O O . ILE B 1 40 ? -8.43 -31.109 1.735 1 97.94 40 ILE B O 1
ATOM 2725 N N . ASP B 1 41 ? -9.367 -32.219 0.103 1 97.88 41 ASP B N 1
ATOM 2726 C CA . ASP B 1 41 ? -9.07 -33.562 0.652 1 97.88 41 ASP B CA 1
ATOM 2727 C C . ASP B 1 41 ? -7.562 -33.75 0.791 1 97.88 41 ASP B C 1
ATOM 2729 O O . ASP B 1 41 ? -6.832 -33.719 -0.201 1 97.88 41 ASP B O 1
ATOM 2733 N N . LYS B 1 42 ? -7.156 -34.062 1.981 1 96 42 LYS B N 1
ATOM 2734 C CA . LYS B 1 42 ? -5.73 -34.188 2.271 1 96 42 LYS B CA 1
ATOM 2735 C C . LYS B 1 42 ? -5.141 -35.438 1.578 1 96 42 LYS B C 1
ATOM 2737 O O . LYS B 1 42 ? -4.012 -35.375 1.088 1 96 42 LYS B O 1
ATOM 2742 N N . GLU B 1 43 ? -5.875 -36.438 1.569 1 97.31 43 GLU B N 1
ATOM 2743 C CA . GLU B 1 43 ? -5.395 -37.656 0.904 1 97.31 43 GLU B CA 1
ATOM 2744 C C . GLU B 1 43 ? -5.227 -37.438 -0.596 1 97.31 43 GLU B C 1
ATOM 2746 O O . GLU B 1 43 ? -4.293 -37.938 -1.209 1 97.31 43 GLU B O 1
ATOM 2751 N N . LEU B 1 44 ? -6.168 -36.688 -1.106 1 98.25 44 LEU B N 1
ATOM 2752 C CA . LEU B 1 44 ? -6.09 -36.344 -2.521 1 98.25 44 LEU B CA 1
ATOM 2753 C C . LEU B 1 44 ? -4.84 -35.531 -2.812 1 98.25 44 LEU B C 1
ATOM 2755 O O . LEU B 1 44 ? -4.137 -35.781 -3.793 1 98.25 44 LEU B O 1
ATOM 2759 N N . MET B 1 45 ? -4.523 -34.594 -1.987 1 98.06 45 MET B N 1
ATOM 2760 C CA . MET B 1 45 ? -3.34 -33.75 -2.158 1 98.06 45 MET B CA 1
ATOM 2761 C C . MET B 1 45 ? -2.064 -34.562 -2.084 1 98.06 45 MET B C 1
ATOM 2763 O O . MET B 1 45 ? -1.146 -34.375 -2.881 1 98.06 45 MET B O 1
ATOM 2767 N N . GLU B 1 46 ? -2.033 -35.5 -1.136 1 97.31 46 GLU B N 1
ATOM 2768 C CA . GLU B 1 46 ? -0.879 -36.375 -1.02 1 97.31 46 GLU B CA 1
ATOM 2769 C C . GLU B 1 46 ? -0.725 -37.25 -2.262 1 97.31 46 GLU B C 1
ATOM 2771 O O . GLU B 1 46 ? 0.393 -37.5 -2.725 1 97.31 46 GLU B O 1
ATOM 2776 N N . LYS B 1 47 ? -1.833 -37.688 -2.693 1 98.12 47 LYS B N 1
ATOM 2777 C CA . LYS B 1 47 ? -1.819 -38.531 -3.889 1 98.12 47 LYS B CA 1
ATOM 2778 C C . LYS B 1 47 ? -1.302 -37.75 -5.098 1 98.12 47 LYS B C 1
ATOM 2780 O O . LYS B 1 47 ? -0.525 -38.281 -5.895 1 98.12 47 LYS B O 1
ATOM 2785 N N . VAL B 1 48 ? -1.729 -36.5 -5.285 1 98.38 48 VAL B N 1
ATOM 2786 C CA . VAL B 1 48 ? -1.247 -35.656 -6.367 1 98.38 48 VAL B CA 1
ATOM 2787 C C . VAL B 1 48 ? 0.273 -35.531 -6.293 1 98.38 48 VAL B C 1
ATOM 2789 O O . VAL B 1 48 ? 0.968 -35.719 -7.293 1 98.38 48 VAL B O 1
ATOM 2792 N N . LYS B 1 49 ? 0.808 -35.281 -5.102 1 97.88 49 LYS B N 1
ATOM 2793 C CA . LYS B 1 49 ? 2.25 -35.125 -4.93 1 97.88 49 LYS B CA 1
ATOM 2794 C C . LYS B 1 49 ? 2.982 -36.406 -5.293 1 97.88 49 LYS B C 1
ATOM 2796 O O . LYS B 1 49 ? 3.992 -36.375 -6 1 97.88 49 LYS B O 1
ATOM 2801 N N . GLN B 1 50 ? 2.443 -37.469 -4.832 1 97.69 50 GLN B N 1
ATOM 2802 C CA . GLN B 1 50 ? 3.064 -38.781 -5.066 1 97.69 50 GLN B CA 1
ATOM 2803 C C . GLN B 1 50 ? 3.123 -39.094 -6.559 1 97.69 50 GLN B C 1
ATOM 2805 O O . GLN B 1 50 ? 4.164 -39.5 -7.07 1 97.69 50 GLN B O 1
ATOM 2810 N N . LEU B 1 51 ? 2.02 -38.906 -7.195 1 98.38 51 LEU B N 1
ATOM 2811 C CA . LEU B 1 51 ? 1.926 -39.281 -8.609 1 98.38 51 LEU B CA 1
ATOM 2812 C C . LEU B 1 51 ? 2.785 -38.344 -9.461 1 98.38 51 LEU B C 1
ATOM 2814 O O . LEU B 1 51 ? 3.41 -38.781 -10.422 1 98.38 51 LEU B O 1
ATOM 2818 N N . VAL B 1 52 ? 2.826 -37.031 -9.117 1 98 52 VAL B N 1
ATOM 2819 C CA . VAL B 1 52 ? 3.652 -36.094 -9.844 1 98 52 VAL B CA 1
ATOM 2820 C C . VAL B 1 52 ? 5.129 -36.438 -9.664 1 98 52 VAL B C 1
ATOM 2822 O O . VAL B 1 52 ? 5.898 -36.406 -10.625 1 98 52 VAL B O 1
ATOM 2825 N N . ASN B 1 53 ? 5.52 -36.75 -8.438 1 97.56 53 ASN B N 1
ATOM 2826 C CA . ASN B 1 53 ? 6.895 -37.156 -8.188 1 97.56 53 ASN B CA 1
ATOM 2827 C C . ASN B 1 53 ? 7.238 -38.438 -8.945 1 97.56 53 ASN B C 1
ATOM 2829 O O . ASN B 1 53 ? 8.352 -38.594 -9.453 1 97.56 53 ASN B O 1
ATOM 2833 N N . GLY B 1 54 ? 6.312 -39.344 -8.953 1 97.69 54 GLY B N 1
ATOM 2834 C CA . GLY B 1 54 ? 6.516 -40.531 -9.742 1 97.69 54 GLY B CA 1
ATOM 2835 C C . GLY B 1 54 ? 6.723 -40.25 -11.219 1 97.69 54 GLY B C 1
ATOM 2836 O O . GLY B 1 54 ? 7.617 -40.844 -11.844 1 97.69 54 GLY B O 1
ATOM 2837 N N . TYR B 1 55 ? 5.855 -39.406 -11.75 1 97.75 55 TYR B N 1
ATOM 2838 C CA . TYR B 1 55 ? 5.988 -39 -13.148 1 97.75 55 TYR B CA 1
ATOM 2839 C C . TYR B 1 55 ? 7.355 -38.375 -13.406 1 97.75 55 TYR B C 1
ATOM 2841 O O . TYR B 1 55 ? 7.98 -38.656 -14.438 1 97.75 55 TYR B O 1
ATOM 2849 N N . TYR B 1 56 ? 7.84 -37.562 -12.516 1 96.94 56 TYR B N 1
ATOM 2850 C CA . TYR B 1 56 ? 9.164 -36.969 -12.594 1 96.94 56 TYR B CA 1
ATOM 2851 C C . TYR B 1 56 ? 10.242 -38.031 -12.656 1 96.94 56 TYR B C 1
ATOM 2853 O O . TYR B 1 56 ? 11.109 -38.031 -13.539 1 96.94 56 TYR B O 1
ATOM 2861 N N . ASP B 1 57 ? 10.203 -38.969 -11.773 1 97.06 57 ASP B N 1
ATOM 2862 C CA . ASP B 1 57 ? 11.234 -40 -11.656 1 97.06 57 ASP B CA 1
ATOM 2863 C C . ASP B 1 57 ? 11.273 -40.875 -12.914 1 97.06 57 ASP B C 1
ATOM 2865 O O . ASP B 1 57 ? 12.352 -41.25 -13.375 1 97.06 57 ASP B O 1
ATOM 2869 N N . GLU B 1 58 ? 10.148 -41.062 -13.43 1 96.81 58 GLU B N 1
ATOM 2870 C CA . GLU B 1 58 ? 10.055 -42.031 -14.508 1 96.81 58 GLU B CA 1
ATOM 2871 C C . GLU B 1 58 ? 10.273 -41.375 -15.867 1 96.81 58 GLU B C 1
ATOM 2873 O O . GLU B 1 58 ? 10.836 -42 -16.781 1 96.81 58 GLU B O 1
ATOM 2878 N N . SER B 1 59 ? 9.852 -40.125 -15.961 1 96.12 59 SER B N 1
ATOM 2879 C CA . SER B 1 59 ? 9.711 -39.594 -17.328 1 96.12 59 SER B CA 1
ATOM 2880 C C . SER B 1 59 ? 10.531 -38.344 -17.531 1 96.12 59 SER B C 1
ATOM 2882 O O . SER B 1 59 ? 10.867 -37.969 -18.656 1 96.12 59 SER B O 1
ATOM 2884 N N . LEU B 1 60 ? 10.914 -37.625 -16.453 1 96.69 60 LEU B N 1
ATOM 2885 C CA . LEU B 1 60 ? 11.469 -36.312 -16.656 1 96.69 60 LEU B CA 1
ATOM 2886 C C . LEU B 1 60 ? 12.906 -36.25 -16.156 1 96.69 60 LEU B C 1
ATOM 2888 O O . LEU B 1 60 ? 13.742 -35.562 -16.734 1 96.69 60 LEU B O 1
ATOM 2892 N N . LYS B 1 61 ? 13.219 -36.906 -15.125 1 96.75 61 LYS B N 1
ATOM 2893 C CA . LYS B 1 61 ? 14.477 -36.781 -14.383 1 96.75 61 LYS B CA 1
ATOM 2894 C C . LYS B 1 61 ? 15.672 -37.062 -15.281 1 96.75 61 LYS B C 1
ATOM 2896 O O . LYS B 1 61 ? 16.641 -36.312 -15.297 1 96.75 61 LYS B O 1
ATOM 2901 N N . GLY B 1 62 ? 15.648 -38.156 -15.969 1 95.69 62 GLY B N 1
ATOM 2902 C CA . GLY B 1 62 ? 16.75 -38.531 -16.844 1 95.69 62 GLY B CA 1
ATOM 2903 C C . GLY B 1 62 ? 17.078 -37.438 -17.859 1 95.69 62 GLY B C 1
ATOM 2904 O O . GLY B 1 62 ? 18.25 -37.062 -18.016 1 95.69 62 GLY B O 1
ATOM 2905 N N . GLU B 1 63 ? 16.062 -37.031 -18.531 1 95.12 63 GLU B N 1
ATOM 2906 C CA . GLU B 1 63 ? 16.25 -36 -19.547 1 95.12 63 GLU B CA 1
ATOM 2907 C C . GLU B 1 63 ? 16.797 -34.719 -18.938 1 95.12 63 GLU B C 1
ATOM 2909 O O . GLU B 1 63 ? 17.609 -34.031 -19.562 1 95.12 63 GLU B O 1
ATOM 2914 N N . PHE B 1 64 ? 16.375 -34.344 -17.797 1 96.62 64 PHE B N 1
ATOM 2915 C CA . PHE B 1 64 ? 16.828 -33.125 -17.125 1 96.62 64 PHE B CA 1
ATOM 2916 C C . PHE B 1 64 ? 18.344 -33.188 -16.891 1 96.62 64 PHE B C 1
ATOM 2918 O O . PHE B 1 64 ? 19.062 -32.25 -17.25 1 96.62 64 PHE B O 1
ATOM 2925 N N . TYR B 1 65 ? 18.828 -34.188 -16.297 1 94.88 65 TYR B N 1
ATOM 2926 C CA . TYR B 1 65 ? 20.234 -34.25 -15.891 1 94.88 65 TYR B CA 1
ATOM 2927 C C . TYR B 1 65 ? 21.141 -34.469 -17.094 1 94.88 65 TYR B C 1
ATOM 2929 O O . TYR B 1 65 ? 22.359 -34.344 -17 1 94.88 65 TYR B O 1
ATOM 2937 N N . GLU B 1 66 ? 20.578 -34.719 -18.297 1 94.88 66 GLU B N 1
ATOM 2938 C CA . GLU B 1 66 ? 21.344 -34.781 -19.531 1 94.88 66 GLU B CA 1
ATOM 2939 C C . GLU B 1 66 ? 21.234 -33.5 -20.312 1 94.88 66 GLU B C 1
ATOM 2941 O O . GLU B 1 66 ? 21.812 -33.375 -21.406 1 94.88 66 GLU B O 1
ATOM 2946 N N . SER B 1 67 ? 20.594 -32.594 -19.719 1 94.62 67 SER B N 1
ATOM 2947 C CA . SER B 1 67 ? 20.297 -31.344 -20.438 1 94.62 67 SER B CA 1
ATOM 2948 C C . SER B 1 67 ? 21.5 -30.406 -20.438 1 94.62 67 SER B C 1
ATOM 2950 O O . SER B 1 67 ? 22.469 -30.625 -19.719 1 94.62 67 SER B O 1
ATOM 2952 N N . GLU B 1 68 ? 21.406 -29.359 -21.219 1 92.69 68 GLU B N 1
ATOM 2953 C CA . GLU B 1 68 ? 22.469 -28.375 -21.391 1 92.69 68 GLU B CA 1
ATOM 2954 C C . GLU B 1 68 ? 22.703 -27.578 -20.109 1 92.69 68 GLU B C 1
ATOM 2956 O O . GLU B 1 68 ? 23.844 -27.203 -19.812 1 92.69 68 GLU B O 1
ATOM 2961 N N . ILE B 1 69 ? 21.688 -27.328 -19.344 1 93 69 ILE B N 1
ATOM 2962 C CA . ILE B 1 69 ? 21.844 -26.516 -18.156 1 93 69 ILE B CA 1
ATOM 2963 C C . ILE B 1 69 ? 22.719 -27.25 -17.141 1 93 69 ILE B C 1
ATOM 2965 O O . ILE B 1 69 ? 23.531 -26.625 -16.438 1 93 69 ILE B O 1
ATOM 2969 N N . VAL B 1 70 ? 22.594 -28.484 -17.062 1 92.69 70 VAL B N 1
ATOM 2970 C CA . VAL B 1 70 ? 23.391 -29.297 -16.141 1 92.69 70 VAL B CA 1
ATOM 2971 C C . VAL B 1 70 ? 24.859 -29.266 -16.578 1 92.69 70 VAL B C 1
ATOM 2973 O O . VAL B 1 70 ? 25.75 -29.094 -15.75 1 92.69 70 VAL B O 1
ATOM 2976 N N . ARG B 1 71 ? 25.062 -29.344 -17.875 1 92.94 71 ARG B N 1
ATOM 2977 C CA . ARG B 1 71 ? 26.422 -29.281 -18.406 1 92.94 71 ARG B CA 1
ATOM 2978 C C . ARG B 1 71 ? 27.062 -27.922 -18.156 1 92.94 71 ARG B C 1
ATOM 2980 O O . ARG B 1 71 ? 28.234 -27.828 -17.812 1 92.94 71 ARG B O 1
ATOM 2987 N N . SER B 1 72 ? 26.266 -26.938 -18.281 1 92.19 72 SER B N 1
ATOM 2988 C CA . SER B 1 72 ? 26.75 -25.562 -18.125 1 92.19 72 SER B CA 1
ATOM 2989 C C . SER B 1 72 ? 27.125 -25.281 -16.672 1 92.19 72 SER B C 1
ATOM 2991 O O . SER B 1 72 ? 28 -24.453 -16.406 1 92.19 72 SER B O 1
ATOM 2993 N N . LEU B 1 73 ? 26.484 -25.891 -15.789 1 91.62 73 LEU B N 1
ATOM 2994 C CA . LEU B 1 73 ? 26.75 -25.672 -14.367 1 91.62 73 LEU B CA 1
ATOM 2995 C C . LEU B 1 73 ? 28.172 -26.094 -14.008 1 91.62 73 LEU B C 1
ATOM 2997 O O . LEU B 1 73 ? 28.766 -25.547 -13.078 1 91.62 73 LEU B O 1
ATOM 3001 N N . ASN B 1 74 ? 28.734 -26.938 -14.742 1 86.06 74 ASN B N 1
ATOM 3002 C CA . ASN B 1 74 ? 30.078 -27.453 -14.5 1 86.06 74 ASN B CA 1
ATOM 3003 C C . ASN B 1 74 ? 31.141 -26.422 -14.836 1 86.06 74 ASN B C 1
ATOM 3005 O O . ASN B 1 74 ? 32.312 -26.562 -14.422 1 86.06 74 ASN B O 1
ATOM 3009 N N . ASP B 1 75 ? 30.75 -25.391 -15.578 1 88.75 75 ASP B N 1
ATOM 3010 C CA . ASP B 1 75 ? 31.703 -24.344 -15.945 1 88.75 75 ASP B CA 1
ATOM 3011 C C . ASP B 1 75 ? 31.953 -23.391 -14.773 1 88.75 75 ASP B C 1
ATOM 3013 O O . ASP B 1 75 ? 32.781 -22.5 -14.867 1 88.75 75 ASP B O 1
ATOM 3017 N N . ASN B 1 76 ? 31.234 -23.531 -13.719 1 86.88 76 ASN B N 1
ATOM 3018 C CA . ASN B 1 76 ? 31.406 -22.797 -12.469 1 86.88 76 ASN B CA 1
ATOM 3019 C C . ASN B 1 76 ? 31.156 -21.297 -12.648 1 86.88 76 ASN B C 1
ATOM 3021 O O . ASN B 1 76 ? 31.891 -20.469 -12.109 1 86.88 76 ASN B O 1
ATOM 3025 N N . GLU B 1 77 ? 30.328 -20.984 -13.578 1 91.44 77 GLU B N 1
ATOM 3026 C CA . GLU B 1 77 ? 29.859 -19.609 -13.766 1 91.44 77 GLU B CA 1
ATOM 3027 C C . GLU B 1 77 ? 28.359 -19.484 -13.469 1 91.44 77 GLU B C 1
ATOM 3029 O O . GLU B 1 77 ? 27.609 -20.453 -13.648 1 91.44 77 GLU B O 1
ATOM 3034 N N . PHE B 1 78 ? 28.094 -18.344 -12.969 1 93.44 78 PHE B N 1
ATOM 3035 C CA . PHE B 1 78 ? 26.688 -18.125 -12.648 1 93.44 78 PHE B CA 1
ATOM 3036 C C . PHE B 1 78 ? 25.844 -18.125 -13.914 1 93.44 78 PHE B C 1
ATOM 3038 O O . PHE B 1 78 ? 26.141 -17.422 -14.875 1 93.44 78 PHE B O 1
ATOM 3045 N N . ILE B 1 79 ? 24.859 -18.922 -13.953 1 93.81 79 ILE B N 1
ATOM 3046 C CA . ILE B 1 79 ? 23.906 -19.016 -15.047 1 93.81 79 ILE B CA 1
ATOM 3047 C C . ILE B 1 79 ? 22.75 -18.062 -14.805 1 93.81 79 ILE B C 1
ATOM 3049 O O . ILE B 1 79 ? 21.922 -18.297 -13.914 1 93.81 79 ILE B O 1
ATOM 3053 N N . SER B 1 80 ? 22.594 -17 -15.625 1 92.75 80 SER B N 1
ATOM 3054 C CA . SER B 1 80 ? 21.625 -15.945 -15.344 1 92.75 80 SER B CA 1
ATOM 3055 C C . SER B 1 80 ? 20.438 -16.016 -16.297 1 92.75 80 SER B C 1
ATOM 3057 O O . SER B 1 80 ? 19.422 -15.383 -16.078 1 92.75 80 SER B O 1
ATOM 3059 N N . ASP B 1 81 ? 20.516 -16.812 -17.344 1 93.25 81 ASP B N 1
ATOM 3060 C CA . ASP B 1 81 ? 19.5 -16.734 -18.391 1 93.25 81 ASP B CA 1
ATOM 3061 C C . ASP B 1 81 ? 18.719 -18.031 -18.484 1 93.25 81 ASP B C 1
ATOM 3063 O O . ASP B 1 81 ? 17.969 -18.25 -19.453 1 93.25 81 ASP B O 1
ATOM 3067 N N . ARG B 1 82 ? 18.906 -18.938 -17.516 1 94.94 82 ARG B N 1
ATOM 3068 C CA . ARG B 1 82 ? 18.188 -20.219 -17.484 1 94.94 82 ARG B CA 1
ATOM 3069 C C . ARG B 1 82 ? 17.719 -20.547 -16.078 1 94.94 82 ARG B C 1
ATOM 3071 O O . ARG B 1 82 ? 18.219 -19.984 -15.102 1 94.94 82 ARG B O 1
ATOM 3078 N N . ASP B 1 83 ? 16.734 -21.438 -16.031 1 97.56 83 ASP B N 1
ATOM 3079 C CA . ASP B 1 83 ? 16.172 -21.859 -14.75 1 97.56 83 ASP B CA 1
ATOM 3080 C C . ASP B 1 83 ? 16.469 -23.344 -14.492 1 97.56 83 ASP B C 1
ATOM 3082 O O . ASP B 1 83 ? 16.375 -24.156 -15.398 1 97.56 83 ASP B O 1
ATOM 3086 N N . TRP B 1 84 ? 16.875 -23.656 -13.258 1 97.88 84 TRP B N 1
ATOM 3087 C CA . TRP B 1 84 ? 17.125 -25.031 -12.836 1 97.88 84 TRP B CA 1
ATOM 3088 C C . TRP B 1 84 ? 15.828 -25.734 -12.484 1 97.88 84 TRP B C 1
ATOM 3090 O O . TRP B 1 84 ? 15.555 -25.984 -11.305 1 97.88 84 TRP B O 1
ATOM 3100 N N . GLU B 1 85 ? 15.062 -26.062 -13.539 1 98.12 85 GLU B N 1
ATOM 3101 C CA . GLU B 1 85 ? 13.781 -26.719 -13.32 1 98.12 85 GLU B CA 1
ATOM 3102 C C . GLU B 1 85 ? 13.398 -27.609 -14.5 1 98.12 85 GLU B C 1
ATOM 3104 O O . GLU B 1 85 ? 13.914 -27.422 -15.609 1 98.12 85 GLU B O 1
ATOM 3109 N N . THR B 1 86 ? 12.602 -28.625 -14.25 1 97.44 86 THR B N 1
ATOM 3110 C CA . THR B 1 86 ? 11.836 -29.359 -15.258 1 97.44 86 THR B CA 1
ATOM 3111 C C . THR B 1 86 ? 10.336 -29.188 -15.031 1 97.44 86 THR B C 1
ATOM 3113 O O . THR B 1 86 ? 9.867 -29.219 -13.891 1 97.44 86 THR B O 1
ATOM 3116 N N . THR B 1 87 ? 9.664 -28.781 -16.109 1 97 87 THR B N 1
ATOM 3117 C CA . THR B 1 87 ? 8.281 -28.375 -15.922 1 97 87 THR B CA 1
ATOM 3118 C C . THR B 1 87 ? 7.395 -28.953 -17.016 1 97 87 THR B C 1
ATOM 3120 O O . THR B 1 87 ? 7.891 -29.422 -18.047 1 97 87 THR B O 1
ATOM 3123 N N . PHE B 1 88 ? 6.156 -29.078 -16.797 1 96.44 88 PHE B N 1
ATOM 3124 C CA . PHE B 1 88 ? 5.109 -29.234 -17.797 1 96.44 88 PHE B CA 1
ATOM 3125 C C . PHE B 1 88 ? 3.854 -28.469 -17.391 1 96.44 88 PHE B C 1
ATOM 3127 O O . PHE B 1 88 ? 3.65 -28.188 -16.203 1 96.44 88 PHE B O 1
ATOM 3134 N N . PHE B 1 89 ? 3.061 -28.094 -18.359 1 97.44 89 PHE B N 1
ATOM 3135 C CA . PHE B 1 89 ? 1.894 -27.25 -18.141 1 97.44 89 PHE B CA 1
ATOM 3136 C C . PHE B 1 89 ? 0.613 -27.984 -18.516 1 97.44 89 PHE B C 1
ATOM 3138 O O . PHE B 1 89 ? 0.546 -28.625 -19.578 1 97.44 89 PHE B O 1
ATOM 3145 N N . ILE B 1 90 ? -0.303 -27.938 -17.641 1 98.31 90 ILE B N 1
ATOM 3146 C CA . ILE B 1 90 ? -1.618 -28.531 -17.859 1 98.31 90 ILE B CA 1
ATOM 3147 C C . ILE B 1 90 ? -2.658 -27.438 -18.031 1 98.31 90 ILE B C 1
ATOM 3149 O O . ILE B 1 90 ? -2.824 -26.594 -17.156 1 98.31 90 ILE B O 1
ATOM 3153 N N . SER B 1 91 ? -3.367 -27.422 -19.125 1 98.06 91 SER B N 1
ATOM 3154 C CA . SER B 1 91 ? -4.551 -26.578 -19.281 1 98.06 91 SER B CA 1
ATOM 3155 C C . SER B 1 91 ? -5.809 -27.312 -18.828 1 98.06 91 SER B C 1
ATOM 3157 O O . SER B 1 91 ? -6.117 -28.391 -19.328 1 98.06 91 SER B O 1
ATOM 3159 N N . HIS B 1 92 ? -6.488 -26.766 -17.906 1 98.25 92 HIS B N 1
ATOM 3160 C CA . HIS B 1 92 ? -7.719 -27.375 -17.422 1 98.25 92 HIS B CA 1
ATOM 3161 C C . HIS B 1 92 ? -8.945 -26.719 -18.047 1 98.25 92 HIS B C 1
ATOM 3163 O O . HIS B 1 92 ? -9.891 -27.422 -18.438 1 98.25 92 HIS B O 1
ATOM 3169 N N . ARG B 1 93 ? -9.016 -25.422 -17.953 1 96.94 93 ARG B N 1
ATOM 3170 C CA . ARG B 1 93 ? -10.086 -24.625 -18.547 1 96.94 93 ARG B CA 1
ATOM 3171 C C . ARG B 1 93 ? -9.531 -23.562 -19.484 1 96.94 93 ARG B C 1
ATOM 3173 O O . ARG B 1 93 ? -8.484 -22.969 -19.203 1 96.94 93 ARG B O 1
ATOM 3180 N N . PRO B 1 94 ? -10.188 -23.312 -20.641 1 95.31 94 PRO B N 1
ATOM 3181 C CA . PRO B 1 94 ? -11.477 -23.859 -21.078 1 95.31 94 PRO B CA 1
ATOM 3182 C C . PRO B 1 94 ? -11.352 -25.25 -21.672 1 95.31 94 PRO B C 1
ATOM 3184 O O . PRO B 1 94 ? -12.336 -25.984 -21.75 1 95.31 94 PRO B O 1
ATOM 3187 N N . ASN B 1 95 ? -10.125 -25.594 -22.172 1 95 95 ASN B N 1
ATOM 3188 C CA . ASN B 1 95 ? -9.922 -26.922 -22.75 1 95 95 ASN B CA 1
ATOM 3189 C C . ASN B 1 95 ? -8.883 -27.719 -21.969 1 95 95 ASN B C 1
ATOM 3191 O O . ASN B 1 95 ? -7.746 -27.281 -21.812 1 95 95 ASN B O 1
ATOM 3195 N N . ASN B 1 96 ? -9.297 -28.875 -21.578 1 96.44 96 ASN B N 1
ATOM 3196 C CA . ASN B 1 96 ? -8.414 -29.75 -20.812 1 96.44 96 ASN B CA 1
ATOM 3197 C C . ASN B 1 96 ? -7.469 -30.531 -21.719 1 96.44 96 ASN B C 1
ATOM 3199 O O . ASN B 1 96 ? -7.918 -31.297 -22.578 1 96.44 96 ASN B O 1
ATOM 3203 N N . ASN B 1 97 ? -6.18 -30.406 -21.5 1 96.69 97 ASN B N 1
ATOM 3204 C CA . ASN B 1 97 ? -5.227 -31.078 -22.375 1 96.69 97 ASN B CA 1
ATOM 3205 C C . ASN B 1 97 ? -4.383 -32.094 -21.625 1 96.69 97 ASN B C 1
ATOM 3207 O O . ASN B 1 97 ? -3.328 -32.531 -22.094 1 96.69 97 ASN B O 1
ATOM 3211 N N . ILE B 1 98 ? -4.816 -32.469 -20.406 1 96.88 98 ILE B N 1
ATOM 3212 C CA . ILE B 1 98 ? -3.93 -33.25 -19.547 1 96.88 98 ILE B CA 1
ATOM 3213 C C . ILE B 1 98 ? -3.637 -34.594 -20.203 1 96.88 98 ILE B C 1
ATOM 3215 O O . ILE B 1 98 ? -2.529 -35.125 -20.094 1 96.88 98 ILE B O 1
ATOM 3219 N N . ARG B 1 99 ? -4.508 -35.094 -20.953 1 95.56 99 ARG B N 1
ATOM 3220 C CA . ARG B 1 99 ? -4.352 -36.438 -21.562 1 95.56 99 ARG B CA 1
ATOM 3221 C C . ARG B 1 99 ? -3.398 -36.375 -22.75 1 95.56 99 ARG B C 1
ATOM 3223 O O . ARG B 1 99 ? -2.947 -37.406 -23.25 1 95.56 99 ARG B O 1
ATOM 3230 N N . ASP B 1 100 ? -3.057 -35.188 -23.219 1 96.44 100 ASP B N 1
ATOM 3231 C CA . ASP B 1 100 ? -2.123 -35.031 -24.328 1 96.44 100 ASP B CA 1
ATOM 3232 C C . ASP B 1 100 ? -0.68 -35 -23.828 1 96.44 100 ASP B C 1
ATOM 3234 O O . ASP B 1 100 ? 0.258 -35.031 -24.625 1 96.44 100 ASP B O 1
ATOM 3238 N N . ILE B 1 101 ? -0.506 -34.969 -22.531 1 96.06 101 ILE B N 1
ATOM 3239 C CA . ILE B 1 101 ? 0.84 -34.938 -21.969 1 96.06 101 ILE B CA 1
ATOM 3240 C C . ILE B 1 101 ? 1.503 -36.312 -22.141 1 96.06 101 ILE B C 1
ATOM 3242 O O . ILE B 1 101 ? 0.935 -37.344 -21.75 1 96.06 101 ILE B O 1
ATOM 3246 N N . PRO B 1 102 ? 2.705 -36.344 -22.656 1 95.12 102 PRO B N 1
ATOM 3247 C CA . PRO B 1 102 ? 3.367 -37.594 -22.938 1 95.12 102 PRO B CA 1
ATOM 3248 C C . PRO B 1 102 ? 3.611 -38.438 -21.688 1 95.12 102 PRO B C 1
ATOM 3250 O O . PRO B 1 102 ? 4.031 -37.906 -20.656 1 95.12 102 PRO B O 1
ATOM 3253 N N . ASN B 1 103 ? 3.281 -39.719 -21.734 1 94.94 103 ASN B N 1
ATOM 3254 C CA . ASN B 1 103 ? 3.615 -40.75 -20.75 1 94.94 103 ASN B CA 1
ATOM 3255 C C . ASN B 1 103 ? 2.896 -40.5 -19.422 1 94.94 103 ASN B C 1
ATOM 3257 O O . ASN B 1 103 ? 3.232 -41.125 -18.406 1 94.94 103 ASN B O 1
ATOM 3261 N N . ILE B 1 104 ? 1.965 -39.594 -19.391 1 96.38 104 ILE B N 1
ATOM 3262 C CA . ILE B 1 104 ? 1.247 -39.344 -18.141 1 96.38 104 ILE B CA 1
ATOM 3263 C C . ILE B 1 104 ? 0.282 -40.5 -17.875 1 96.38 104 ILE B C 1
ATOM 3265 O O . ILE B 1 104 ? -0.368 -41 -18.797 1 96.38 104 ILE B O 1
ATOM 3269 N N . SER B 1 105 ? 0.184 -41 -16.672 1 97.25 105 SER B N 1
ATOM 3270 C CA . SER B 1 105 ? -0.668 -42.125 -16.328 1 97.25 105 SER B CA 1
ATOM 3271 C C . SER B 1 105 ? -2.133 -41.719 -16.234 1 97.25 105 SER B C 1
ATOM 3273 O O . SER B 1 105 ? -2.439 -40.562 -15.93 1 97.25 105 SER B O 1
ATOM 3275 N N . LYS B 1 106 ? -2.998 -42.656 -16.469 1 97.69 106 LYS B N 1
ATOM 3276 C CA . LYS B 1 106 ? -4.434 -42.438 -16.312 1 97.69 106 LYS B CA 1
ATOM 3277 C C . LYS B 1 106 ? -4.762 -42.031 -14.875 1 97.69 106 LYS B C 1
ATOM 3279 O O . LYS B 1 106 ? -5.609 -41.156 -14.641 1 97.69 106 LYS B O 1
ATOM 3284 N N . GLU B 1 107 ? -4.043 -42.594 -13.992 1 98.19 107 GLU B N 1
ATOM 3285 C CA . GLU B 1 107 ? -4.27 -42.312 -12.578 1 98.19 107 GLU B CA 1
ATOM 3286 C C . GLU B 1 107 ? -3.943 -40.844 -12.242 1 98.19 107 GLU B C 1
ATOM 3288 O O . GLU B 1 107 ? -4.691 -40.188 -11.523 1 98.19 107 GLU B O 1
ATOM 3293 N N . LEU B 1 108 ? -2.848 -40.375 -12.727 1 98.31 108 LEU B N 1
ATOM 3294 C CA . LEU B 1 108 ? -2.482 -39 -12.492 1 98.31 108 LEU B CA 1
ATOM 3295 C C . LEU B 1 108 ? -3.492 -38.062 -13.125 1 98.31 108 LEU B C 1
ATOM 3297 O O . LEU B 1 108 ? -3.869 -37.031 -12.531 1 98.31 108 LEU B O 1
ATOM 3301 N N . CYS B 1 109 ? -3.984 -38.375 -14.32 1 98.31 109 CYS B N 1
ATOM 3302 C CA . CYS B 1 109 ? -4.992 -37.562 -15 1 98.31 109 CYS B CA 1
ATOM 3303 C C . CYS B 1 109 ? -6.25 -37.438 -14.141 1 98.31 109 CYS B C 1
ATOM 3305 O O . CYS B 1 109 ? -6.719 -36.344 -13.883 1 98.31 109 CYS B O 1
ATOM 3307 N N . GLU B 1 110 ? -6.723 -38.531 -13.672 1 98.38 110 GLU B N 1
ATOM 3308 C CA . GLU B 1 110 ? -7.957 -38.562 -12.891 1 98.38 110 GLU B CA 1
ATOM 3309 C C . GLU B 1 110 ? -7.781 -37.875 -11.555 1 98.38 110 GLU B C 1
ATOM 3311 O O . GLU B 1 110 ? -8.664 -37.125 -11.109 1 98.38 110 GLU B O 1
ATOM 3316 N N . THR B 1 111 ? -6.668 -38.125 -10.93 1 98.62 111 THR B N 1
ATOM 3317 C CA . THR B 1 111 ? -6.375 -37.5 -9.641 1 98.62 111 THR B CA 1
ATOM 3318 C C . THR B 1 111 ? -6.281 -35.969 -9.781 1 98.62 111 THR B C 1
ATOM 3320 O O . THR B 1 111 ? -6.832 -35.25 -8.961 1 98.62 111 THR B O 1
ATOM 3323 N N . MET B 1 112 ? -5.617 -35.531 -10.852 1 98.62 112 MET B N 1
ATOM 3324 C CA . MET B 1 112 ? -5.477 -34.094 -11.102 1 98.62 1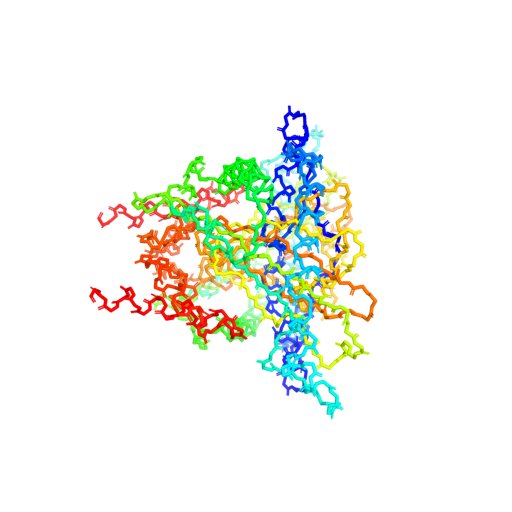12 MET B CA 1
ATOM 3325 C C . MET B 1 112 ? -6.828 -33.469 -11.383 1 98.62 112 MET B C 1
ATOM 3327 O O . MET B 1 112 ? -7.121 -32.375 -10.891 1 98.62 112 MET B O 1
ATOM 3331 N N . ASP B 1 113 ? -7.652 -34.125 -12.125 1 98.38 113 ASP B N 1
ATOM 3332 C CA . ASP B 1 113 ? -8.992 -33.594 -12.414 1 98.38 113 ASP B CA 1
ATOM 3333 C C . ASP B 1 113 ? -9.789 -33.406 -11.125 1 98.38 113 ASP B C 1
ATOM 3335 O O . ASP B 1 113 ? -10.453 -32.375 -10.961 1 98.38 113 ASP B O 1
ATOM 3339 N N . GLU B 1 114 ? -9.695 -34.375 -10.266 1 98.62 114 GLU B N 1
ATOM 3340 C CA . GLU B 1 114 ? -10.406 -34.281 -8.992 1 98.62 114 GLU B CA 1
ATOM 3341 C C . GLU B 1 114 ? -9.836 -33.156 -8.133 1 98.62 114 GLU B C 1
ATOM 3343 O O . GLU B 1 114 ? -10.586 -32.406 -7.508 1 98.62 114 GLU B O 1
ATOM 3348 N N . TYR B 1 115 ? -8.562 -33.062 -8.102 1 98.56 115 TYR B N 1
ATOM 3349 C CA . TYR B 1 115 ? -7.871 -32.031 -7.324 1 98.56 115 TYR B CA 1
ATOM 3350 C C . TYR B 1 115 ? -8.25 -30.641 -7.805 1 98.56 115 TYR B C 1
ATOM 3352 O O . TYR B 1 115 ? -8.578 -29.766 -6.996 1 98.56 115 TYR B O 1
ATOM 3360 N N . ILE B 1 116 ? -8.281 -30.453 -9.102 1 98.81 116 ILE B N 1
ATOM 3361 C CA . ILE B 1 116 ? -8.555 -29.141 -9.695 1 98.81 116 ILE B CA 1
ATOM 3362 C C . ILE B 1 116 ? -10 -28.75 -9.406 1 98.81 116 ILE B C 1
ATOM 3364 O O . ILE B 1 116 ? -10.297 -27.578 -9.18 1 98.81 116 ILE B O 1
ATOM 3368 N N . ALA B 1 117 ? -10.898 -29.703 -9.438 1 98.5 117 ALA B N 1
ATOM 3369 C CA . ALA B 1 117 ? -12.297 -29.406 -9.133 1 98.5 117 ALA B CA 1
ATOM 3370 C C . ALA B 1 117 ? -12.43 -28.812 -7.738 1 98.5 117 ALA B C 1
ATOM 3372 O O . ALA B 1 117 ? -13.172 -27.844 -7.543 1 98.5 117 ALA B O 1
ATOM 3373 N N . GLN B 1 118 ? -11.734 -29.359 -6.797 1 98.69 118 GLN B N 1
ATOM 3374 C CA . GLN B 1 118 ? -11.781 -28.844 -5.434 1 98.69 118 GLN B CA 1
ATOM 3375 C C . GLN B 1 118 ? -11.039 -27.516 -5.32 1 98.69 118 GLN B C 1
ATOM 3377 O O . GLN B 1 118 ? -11.492 -26.609 -4.617 1 98.69 118 GLN B O 1
ATOM 3382 N N . LEU B 1 119 ? -9.953 -27.438 -6.02 1 98.62 119 LEU B N 1
ATOM 3383 C CA . LEU B 1 119 ? -9.133 -26.234 -5.973 1 98.62 119 LEU B CA 1
ATOM 3384 C C . LEU B 1 119 ? -9.875 -25.047 -6.57 1 98.62 119 LEU B C 1
ATOM 3386 O O . LEU B 1 119 ? -9.742 -23.906 -6.09 1 98.62 119 LEU B O 1
ATOM 3390 N N . LEU B 1 120 ? -10.633 -25.297 -7.605 1 98.31 120 LEU B N 1
ATOM 3391 C CA . LEU B 1 120 ? -11.438 -24.25 -8.234 1 98.31 120 LEU B CA 1
ATOM 3392 C C . LEU B 1 120 ? -12.469 -23.688 -7.266 1 98.31 120 LEU B C 1
ATOM 3394 O O . LEU B 1 120 ? -12.727 -22.484 -7.25 1 98.31 120 LEU B O 1
ATOM 3398 N N . LYS B 1 121 ? -13.055 -24.562 -6.492 1 98.31 121 LYS B N 1
ATOM 3399 C CA . LYS B 1 121 ? -13.992 -24.109 -5.469 1 98.31 121 LYS B CA 1
ATOM 3400 C C . LYS B 1 121 ? -13.305 -23.188 -4.461 1 98.31 121 LYS B C 1
ATOM 3402 O O . LYS B 1 121 ? -13.875 -22.172 -4.039 1 98.31 121 LYS B O 1
ATOM 3407 N N . LEU B 1 122 ? -12.125 -23.562 -4.117 1 98.62 122 LEU B N 1
ATOM 3408 C CA . LEU B 1 122 ? -11.359 -22.719 -3.199 1 98.62 122 LEU B CA 1
ATOM 3409 C C . LEU B 1 122 ? -11.047 -21.375 -3.826 1 98.62 122 LEU B C 1
ATOM 3411 O O . LEU B 1 122 ? -11.18 -20.328 -3.172 1 98.62 122 LEU B O 1
ATOM 3415 N N . ALA B 1 123 ? -10.609 -21.375 -5.082 1 98.69 123 ALA B N 1
ATOM 3416 C CA . ALA B 1 123 ? -10.289 -20.125 -5.789 1 98.69 123 ALA B CA 1
ATOM 3417 C C . ALA B 1 123 ? -11.5 -19.203 -5.863 1 98.69 123 ALA B C 1
ATOM 3419 O O . ALA B 1 123 ? -11.383 -18 -5.664 1 98.69 123 ALA B O 1
ATOM 3420 N N . GLU B 1 124 ? -12.625 -19.766 -6.125 1 98.19 124 GLU B N 1
ATOM 3421 C CA . GLU B 1 124 ? -13.859 -18.984 -6.223 1 98.19 124 GLU B CA 1
ATOM 3422 C C . GLU B 1 124 ? -14.266 -18.422 -4.863 1 98.19 124 GLU B C 1
ATOM 3424 O O . GLU B 1 124 ? -14.672 -17.266 -4.762 1 98.19 124 GLU B O 1
ATOM 3429 N N . THR B 1 125 ? -14.156 -19.25 -3.861 1 98.31 125 THR B N 1
ATOM 3430 C CA . THR B 1 125 ? -14.43 -18.766 -2.51 1 98.31 125 THR B CA 1
ATOM 3431 C C . THR B 1 125 ? -13.484 -17.625 -2.141 1 98.31 125 THR B C 1
ATOM 3433 O O . THR B 1 125 ? -13.922 -16.609 -1.6 1 98.31 125 THR B O 1
ATOM 3436 N N . LEU B 1 126 ? -12.258 -17.844 -2.428 1 98.69 126 LEU B N 1
ATOM 3437 C CA . LEU B 1 126 ? -11.258 -16.812 -2.145 1 98.69 126 LEU B CA 1
ATOM 3438 C C . LEU B 1 126 ? -11.578 -15.523 -2.891 1 98.69 126 LEU B C 1
ATOM 3440 O O . LEU B 1 126 ? -11.469 -14.43 -2.328 1 98.69 126 LEU B O 1
ATOM 3444 N N . SER B 1 127 ? -12 -15.641 -4.16 1 98.75 127 SER B N 1
ATOM 3445 C CA . SER B 1 127 ? -12.391 -14.484 -4.953 1 98.75 127 SER B CA 1
ATOM 3446 C C . SER B 1 127 ? -13.531 -13.711 -4.285 1 98.75 127 SER B C 1
ATOM 3448 O O . SER B 1 127 ? -13.531 -12.484 -4.27 1 98.75 127 SER B O 1
ATOM 3450 N N . GLU B 1 128 ? -14.477 -14.398 -3.766 1 98.69 128 GLU B N 1
ATOM 3451 C CA . GLU B 1 128 ? -15.609 -13.781 -3.092 1 98.69 128 GLU B CA 1
ATOM 3452 C C . GLU B 1 128 ? -15.18 -13.055 -1.822 1 98.69 128 GLU B C 1
ATOM 3454 O O . GLU B 1 128 ? -15.641 -11.953 -1.538 1 98.69 128 GLU B O 1
ATOM 3459 N N . LEU B 1 129 ? -14.344 -13.695 -1.062 1 98.75 129 LEU B N 1
ATOM 3460 C CA . LEU B 1 129 ? -13.844 -13.094 0.166 1 98.75 129 LEU B CA 1
ATOM 3461 C C . LEU B 1 129 ? -13.039 -11.828 -0.138 1 98.75 129 LEU B C 1
ATOM 3463 O O . LEU B 1 129 ? -13.156 -10.828 0.571 1 98.75 129 LEU B O 1
ATOM 3467 N N . MET B 1 130 ? -12.227 -11.883 -1.197 1 98.81 130 MET B N 1
ATOM 3468 C CA . MET B 1 130 ? -11.461 -10.711 -1.62 1 98.81 130 MET B CA 1
ATOM 3469 C C . MET B 1 130 ? -12.391 -9.578 -2.035 1 98.81 130 MET B C 1
ATOM 3471 O O . MET B 1 130 ? -12.148 -8.414 -1.698 1 98.81 130 MET B O 1
ATOM 3475 N N . CYS B 1 131 ? -13.445 -9.93 -2.787 1 98.81 131 CYS B N 1
ATOM 3476 C CA . CYS B 1 131 ? -14.43 -8.922 -3.168 1 98.81 131 CYS B CA 1
ATOM 3477 C C . CYS B 1 131 ? -15.055 -8.273 -1.936 1 98.81 131 CYS B C 1
ATOM 3479 O O . CYS B 1 131 ? -15.203 -7.051 -1.878 1 98.81 131 CYS B O 1
ATOM 3481 N N . GLU B 1 132 ? -15.398 -9.086 -0.953 1 98.56 132 GLU B N 1
ATOM 3482 C CA . GLU B 1 132 ? -15.961 -8.562 0.285 1 98.56 132 GLU B CA 1
ATOM 3483 C C . GLU B 1 132 ? -15.008 -7.59 0.964 1 98.56 132 GLU B C 1
ATOM 3485 O O . GLU B 1 132 ? -15.406 -6.492 1.36 1 98.56 132 GLU B O 1
ATOM 3490 N N . ASN B 1 133 ? -13.789 -7.969 1.052 1 98.44 133 ASN B N 1
ATOM 3491 C CA . ASN B 1 133 ? -12.781 -7.125 1.686 1 98.44 133 ASN B CA 1
ATOM 3492 C C . ASN B 1 133 ? -12.57 -5.824 0.916 1 98.44 133 ASN B C 1
ATOM 3494 O O . ASN B 1 133 ? -12.312 -4.781 1.515 1 98.44 133 ASN B O 1
ATOM 3498 N N . LEU B 1 134 ? -12.711 -5.848 -0.403 1 98.19 134 LEU B N 1
ATOM 3499 C CA . LEU B 1 134 ? -12.469 -4.691 -1.256 1 98.19 134 LEU B CA 1
ATOM 3500 C C . LEU B 1 134 ? -13.719 -3.83 -1.371 1 98.19 134 LEU B C 1
ATOM 3502 O O . LEU B 1 134 ? -13.695 -2.762 -1.984 1 98.19 134 LEU B O 1
ATOM 3506 N N . GLY B 1 135 ? -14.844 -4.332 -0.813 1 97.12 135 GLY B N 1
ATOM 3507 C CA . GLY B 1 135 ? -16.109 -3.617 -0.908 1 97.12 135 GLY B CA 1
ATOM 3508 C C . GLY B 1 135 ? -16.75 -3.732 -2.273 1 97.12 135 GLY B C 1
ATOM 3509 O O . GLY B 1 135 ? -17.484 -2.834 -2.695 1 97.12 135 GLY B O 1
ATOM 3510 N N . LEU B 1 136 ? -16.422 -4.754 -3.006 1 98.31 136 LEU B N 1
ATOM 3511 C CA . LEU B 1 136 ? -16.984 -4.992 -4.336 1 98.31 136 LEU B CA 1
ATOM 3512 C C . LEU B 1 136 ? -18.156 -5.957 -4.27 1 98.31 136 LEU B C 1
ATOM 3514 O O . LEU B 1 136 ? -18.391 -6.602 -3.24 1 98.31 136 LEU B O 1
ATOM 3518 N N . ASP B 1 137 ? -18.859 -5.996 -5.414 1 98 137 ASP B N 1
ATOM 3519 C CA . ASP B 1 137 ? -19.875 -7.039 -5.539 1 98 137 ASP B CA 1
ATOM 3520 C C . ASP B 1 137 ? -19.25 -8.43 -5.41 1 98 137 ASP B C 1
ATOM 3522 O O . ASP B 1 137 ? -18.156 -8.672 -5.91 1 98 137 ASP B O 1
ATOM 3526 N N . GLN B 1 138 ? -19.984 -9.336 -4.879 1 97.38 138 GLN B N 1
ATOM 3527 C CA . GLN B 1 138 ? -19.5 -10.656 -4.5 1 97.38 138 GLN B CA 1
ATOM 3528 C C . GLN B 1 138 ? -18.844 -11.367 -5.68 1 97.38 138 GLN B C 1
ATOM 3530 O O . GLN B 1 138 ? -17.844 -12.078 -5.504 1 97.38 138 GLN B O 1
ATOM 3535 N N . ASN B 1 139 ? -19.312 -11.172 -6.895 1 97.88 139 ASN B N 1
ATOM 3536 C CA . ASN B 1 139 ? -18.828 -11.922 -8.047 1 97.88 139 ASN B CA 1
ATOM 3537 C C . ASN B 1 139 ? -17.969 -11.062 -8.961 1 97.88 139 ASN B C 1
ATOM 3539 O O . ASN B 1 139 ? -17.688 -11.438 -10.102 1 97.88 139 ASN B O 1
ATOM 3543 N N . HIS B 1 140 ? -17.531 -9.93 -8.492 1 98.62 140 HIS B N 1
ATOM 3544 C CA . HIS B 1 140 ? -16.859 -8.977 -9.375 1 98.62 140 HIS B CA 1
ATOM 3545 C C . HIS B 1 140 ? -15.602 -9.594 -9.992 1 98.62 140 HIS B C 1
ATOM 3547 O O . HIS B 1 140 ? -15.398 -9.5 -11.211 1 98.62 140 HIS B O 1
ATOM 3553 N N . ILE B 1 141 ? -14.781 -10.242 -9.211 1 98.75 141 ILE B N 1
ATOM 3554 C CA . ILE B 1 141 ? -13.539 -10.82 -9.719 1 98.75 141 ILE B CA 1
ATOM 3555 C C . ILE B 1 141 ? -13.859 -11.953 -10.695 1 98.75 141 ILE B C 1
ATOM 3557 O O . ILE B 1 141 ? -13.297 -12.016 -11.789 1 98.75 141 ILE B O 1
ATOM 3561 N N . LYS B 1 142 ? -14.773 -12.859 -10.305 1 98.44 142 LYS B N 1
ATOM 3562 C CA . LYS B 1 142 ? -15.18 -13.953 -11.188 1 98.44 142 LYS B CA 1
ATOM 3563 C C . LYS B 1 142 ? -15.688 -13.43 -12.523 1 98.44 142 LYS B C 1
ATOM 3565 O O . LYS B 1 142 ? -15.32 -13.945 -13.578 1 98.44 142 LYS B O 1
ATOM 3570 N N . GLN B 1 143 ? -16.5 -12.383 -12.469 1 98.38 143 GLN B N 1
ATOM 3571 C CA . GLN B 1 143 ? -17.062 -11.789 -13.68 1 98.38 143 GLN B CA 1
ATOM 3572 C C . GLN B 1 143 ? -15.977 -11.117 -14.516 1 98.38 143 GLN B C 1
ATOM 3574 O O . GLN B 1 143 ? -15.953 -11.273 -15.742 1 98.38 143 GLN B O 1
ATOM 3579 N N . ALA B 1 144 ? -15.086 -10.391 -13.867 1 98.56 144 ALA B N 1
ATOM 3580 C CA . ALA B 1 144 ? -14 -9.703 -14.562 1 98.56 144 ALA B CA 1
ATOM 3581 C C . ALA B 1 144 ? -13.094 -10.695 -15.281 1 98.56 144 ALA B C 1
ATOM 3583 O O . ALA B 1 144 ? -12.531 -10.383 -16.328 1 98.56 144 ALA B O 1
ATOM 3584 N N . PHE B 1 145 ? -12.984 -11.938 -14.75 1 98.56 145 PHE B N 1
ATOM 3585 C CA . PHE B 1 145 ? -12.07 -12.938 -15.289 1 98.56 145 PHE B CA 1
ATOM 3586 C C . PHE B 1 145 ? -12.766 -13.797 -16.328 1 98.56 145 PHE B C 1
ATOM 3588 O O . PHE B 1 145 ? -12.109 -14.57 -17.047 1 98.56 145 PHE B O 1
ATOM 3595 N N . SER B 1 146 ? -14.023 -13.727 -16.531 1 97.88 146 SER B N 1
ATOM 3596 C CA . SER B 1 146 ? -14.82 -14.75 -17.219 1 97.88 146 SER B CA 1
ATOM 3597 C C . SER B 1 146 ? -14.625 -14.688 -18.734 1 97.88 146 SER B C 1
ATOM 3599 O O . SER B 1 146 ? -14.594 -15.719 -19.391 1 97.88 146 SER B O 1
ATOM 3601 N N . GLY B 1 147 ? -14.492 -13.438 -19.312 1 96.12 147 GLY B N 1
ATOM 3602 C CA . GLY B 1 147 ? -14.562 -13.375 -20.766 1 96.12 147 GLY B CA 1
ATOM 3603 C C . GLY B 1 147 ? -15.758 -14.109 -21.344 1 96.12 147 GLY B C 1
ATOM 3604 O O . GLY B 1 147 ? -16.844 -14.078 -20.766 1 96.12 147 GLY B O 1
ATOM 3605 N N . THR B 1 148 ? -15.547 -14.773 -22.5 1 96.5 148 THR B N 1
ATOM 3606 C CA . THR B 1 148 ? -16.656 -15.461 -23.156 1 96.5 148 THR B CA 1
ATOM 3607 C C . THR B 1 148 ? -16.781 -16.891 -22.641 1 96.5 148 THR B C 1
ATOM 3609 O O . THR B 1 148 ? -17.859 -17.484 -22.703 1 96.5 148 THR B O 1
ATOM 3612 N N . LYS B 1 149 ? -15.75 -17.484 -22.078 1 94.81 149 LYS B N 1
ATOM 3613 C CA . LYS B 1 149 ? -15.766 -18.906 -21.781 1 94.81 149 LYS B CA 1
ATOM 3614 C C . LYS B 1 149 ? -15.492 -19.156 -20.297 1 94.81 149 LYS B C 1
ATOM 3616 O O . LYS B 1 149 ? -15.203 -20.297 -19.906 1 94.81 149 LYS B O 1
ATOM 3621 N N . GLY B 1 150 ? -15.492 -18.094 -19.5 1 95.88 150 GLY B N 1
ATOM 3622 C CA . GLY B 1 150 ? -15.156 -18.234 -18.094 1 95.88 150 GLY B CA 1
ATOM 3623 C C . GLY B 1 150 ? -13.68 -18.062 -17.812 1 95.88 150 GLY B C 1
ATOM 3624 O O . GLY B 1 150 ? -12.875 -17.953 -18.734 1 95.88 150 GLY B O 1
ATOM 3625 N N . PRO B 1 151 ? -13.32 -18.078 -16.547 1 97.56 151 PRO B N 1
ATOM 3626 C CA . PRO B 1 151 ? -11.914 -17.922 -16.172 1 97.56 151 PRO B CA 1
ATOM 3627 C C . PRO B 1 151 ? -11.031 -19.047 -16.703 1 97.56 151 PRO B C 1
ATOM 3629 O O . PRO B 1 151 ? -11.5 -20.188 -16.859 1 97.56 151 PRO B O 1
ATOM 3632 N N . SER B 1 152 ? -9.836 -18.719 -17.031 1 98.19 152 SER B N 1
ATOM 3633 C CA . SER B 1 152 ? -8.852 -19.703 -17.453 1 98.19 152 SER B CA 1
ATOM 3634 C C . SER B 1 152 ? -8.172 -20.359 -16.25 1 98.19 152 SER B C 1
ATOM 3636 O O . SER B 1 152 ? -7.816 -19.672 -15.289 1 98.19 152 SER B O 1
ATOM 3638 N N . VAL B 1 153 ? -8.047 -21.688 -16.297 1 98.69 153 VAL B N 1
ATOM 3639 C CA . VAL B 1 153 ? -7.387 -22.422 -15.227 1 98.69 153 VAL B CA 1
ATOM 3640 C C . VAL B 1 153 ? -6.289 -23.312 -15.805 1 98.69 153 VAL B C 1
ATOM 3642 O O . VAL B 1 153 ? -6.539 -24.094 -16.719 1 98.69 153 VAL B O 1
ATOM 3645 N N . GLY B 1 154 ? -5.113 -23.141 -15.375 1 98.56 154 GLY B N 1
ATOM 3646 C CA . GLY B 1 154 ? -3.975 -23.969 -15.734 1 98.56 154 GLY B CA 1
ATOM 3647 C C . GLY B 1 154 ? -3.057 -24.266 -14.562 1 98.56 154 GLY B C 1
ATOM 3648 O O . GLY B 1 154 ? -3.105 -23.578 -13.539 1 98.56 154 GLY B O 1
ATOM 3649 N N . THR B 1 155 ? -2.289 -25.328 -14.688 1 98.75 155 THR B N 1
ATOM 3650 C CA . THR B 1 155 ? -1.337 -25.719 -13.656 1 98.75 155 THR B CA 1
ATOM 3651 C C . THR B 1 155 ? 0.065 -25.859 -14.242 1 98.75 155 THR B C 1
ATOM 3653 O O . THR B 1 155 ? 0.263 -26.578 -15.227 1 98.75 155 THR B O 1
ATOM 3656 N N . LYS B 1 156 ? 1.003 -25.078 -13.734 1 98.5 156 LYS B N 1
ATOM 3657 C CA . LYS B 1 156 ? 2.414 -25.359 -13.984 1 98.5 156 LYS B CA 1
ATOM 3658 C C . LYS B 1 156 ? 2.977 -26.312 -12.93 1 98.5 156 LYS B C 1
ATOM 3660 O O . LYS B 1 156 ? 3.045 -25.969 -11.75 1 98.5 156 LYS B O 1
ATOM 3665 N N . VAL B 1 157 ? 3.336 -27.484 -13.328 1 98.31 157 VAL B N 1
ATOM 3666 C CA . VAL B 1 157 ? 4.051 -28.406 -12.453 1 98.31 157 VAL B CA 1
ATOM 3667 C C . VAL B 1 157 ? 5.555 -28.234 -12.648 1 98.31 157 VAL B C 1
ATOM 3669 O O . VAL B 1 157 ? 6.062 -28.359 -13.766 1 98.31 157 VAL B O 1
ATOM 3672 N N . ALA B 1 158 ? 6.168 -27.938 -11.562 1 98.38 158 ALA B N 1
ATOM 3673 C CA . ALA B 1 158 ? 7.621 -27.766 -11.625 1 98.38 158 ALA B CA 1
ATOM 3674 C C . ALA B 1 158 ? 8.312 -28.609 -10.562 1 98.38 158 ALA B C 1
ATOM 3676 O O . ALA B 1 158 ? 7.832 -28.719 -9.43 1 98.38 158 ALA B O 1
ATOM 3677 N N . ILE B 1 159 ? 9.359 -29.25 -10.953 1 98.25 159 ILE B N 1
ATOM 3678 C CA . ILE B 1 159 ? 10.312 -29.859 -10.039 1 98.25 159 ILE B CA 1
ATOM 3679 C C . ILE B 1 159 ? 11.672 -29.172 -10.172 1 98.25 159 ILE B C 1
ATOM 3681 O O . ILE B 1 159 ? 12.148 -28.922 -11.289 1 98.25 159 ILE B O 1
ATOM 3685 N N . TYR B 1 160 ? 12.203 -28.75 -9.109 1 98.56 160 TYR B N 1
ATOM 3686 C CA . TYR B 1 160 ? 13.555 -28.219 -9.031 1 98.56 160 TYR B CA 1
ATOM 3687 C C . TYR B 1 160 ? 14.523 -29.25 -8.484 1 98.56 160 TYR B C 1
ATOM 3689 O O . TYR B 1 160 ? 14.633 -29.438 -7.266 1 98.56 160 TYR B O 1
ATOM 3697 N N . PRO B 1 161 ? 15.227 -29.922 -9.367 1 98.06 161 PRO B N 1
ATOM 3698 C CA . PRO B 1 161 ? 16.047 -31.062 -8.953 1 98.06 161 PRO B CA 1
ATOM 3699 C C . PRO B 1 161 ? 17.188 -30.672 -8.023 1 98.06 161 PRO B C 1
ATOM 3701 O O . PRO B 1 161 ? 17.562 -29.484 -7.969 1 98.06 161 PRO B O 1
ATOM 3704 N N . GLN B 1 162 ? 17.672 -31.688 -7.336 1 97.56 162 GLN B N 1
ATOM 3705 C CA . GLN B 1 162 ? 18.875 -31.469 -6.539 1 97.56 162 GLN B CA 1
ATOM 3706 C C . GLN B 1 162 ? 19.984 -30.844 -7.379 1 97.56 162 GLN B C 1
ATOM 3708 O O . GLN B 1 162 ? 20.234 -31.281 -8.5 1 97.56 162 GLN B O 1
ATOM 3713 N N . CYS B 1 163 ? 20.578 -29.828 -6.832 1 97.44 163 CYS B N 1
ATOM 3714 C CA . CYS B 1 163 ? 21.578 -29.062 -7.566 1 97.44 163 CYS B CA 1
ATOM 3715 C C . CYS B 1 163 ? 22.938 -29.125 -6.863 1 97.44 163 CYS B C 1
ATOM 3717 O O . CYS B 1 163 ? 23.062 -28.703 -5.715 1 97.44 163 CYS B O 1
ATOM 3719 N N . PRO B 1 164 ? 23.953 -29.547 -7.496 1 95.19 164 PRO B N 1
ATOM 3720 C CA . PRO B 1 164 ? 25.266 -29.656 -6.852 1 95.19 164 PRO B CA 1
ATOM 3721 C C . PRO B 1 164 ? 25.875 -28.297 -6.512 1 95.19 164 PRO B C 1
ATOM 3723 O O . PRO B 1 164 ? 26.641 -28.188 -5.555 1 95.19 164 PRO B O 1
ATOM 3726 N N . ASN B 1 165 ? 25.547 -27.266 -7.254 1 95.56 165 ASN B N 1
ATOM 3727 C CA . ASN B 1 165 ? 26.047 -25.922 -7.027 1 95.56 165 ASN B CA 1
ATOM 3728 C C . ASN B 1 165 ? 24.922 -24.891 -7.023 1 95.56 165 ASN B C 1
ATOM 3730 O O . ASN B 1 165 ? 24.828 -24.062 -7.922 1 95.56 165 ASN B O 1
ATOM 3734 N N . PRO B 1 166 ? 24.141 -24.875 -6.004 1 96.56 166 PRO B N 1
ATOM 3735 C CA . PRO B 1 166 ? 22.906 -24.062 -5.996 1 96.56 166 PRO B CA 1
ATOM 3736 C C . PRO B 1 166 ? 23.188 -22.562 -6.074 1 96.56 166 PRO B C 1
ATOM 3738 O O . PRO B 1 166 ? 22.312 -21.797 -6.488 1 96.56 166 PRO B O 1
ATOM 3741 N N . ASN B 1 167 ? 24.359 -22.094 -5.727 1 96 167 ASN B N 1
ATOM 3742 C CA . ASN B 1 167 ? 24.688 -20.672 -5.734 1 96 167 ASN B CA 1
ATOM 3743 C C . ASN B 1 167 ? 24.938 -20.156 -7.152 1 96 167 ASN B C 1
ATOM 3745 O O . ASN B 1 167 ? 25 -18.953 -7.379 1 96 167 ASN B O 1
ATOM 3749 N N . LEU B 1 168 ? 24.969 -21.094 -8.125 1 96.75 168 LEU B N 1
ATOM 3750 C CA . LEU B 1 168 ? 25.359 -20.703 -9.477 1 96.75 168 LEU B CA 1
ATOM 3751 C C . LEU B 1 168 ? 24.141 -20.641 -10.398 1 96.75 168 LEU B C 1
ATOM 3753 O O . LEU B 1 168 ? 24.266 -20.328 -11.586 1 96.75 168 LEU B O 1
ATOM 3757 N N . VAL B 1 169 ? 22.969 -20.844 -9.875 1 97.38 169 VAL B N 1
ATOM 3758 C CA . VAL B 1 169 ? 21.797 -20.844 -10.734 1 97.38 169 VAL B CA 1
ATOM 3759 C C . VAL B 1 169 ? 20.531 -20.656 -9.883 1 97.38 169 VAL B C 1
ATOM 3761 O O . VAL B 1 169 ? 20.516 -21.047 -8.711 1 97.38 169 VAL B O 1
ATOM 3764 N N . ARG B 1 170 ? 19.562 -20.016 -10.477 1 97.94 170 ARG B N 1
ATOM 3765 C CA . ARG B 1 170 ? 18.25 -19.938 -9.852 1 97.94 170 ARG B CA 1
ATOM 3766 C C . ARG B 1 170 ? 17.391 -21.141 -10.234 1 97.94 170 ARG B C 1
ATOM 3768 O O . ARG B 1 170 ? 17.469 -21.641 -11.367 1 97.94 170 ARG B O 1
ATOM 3775 N N . GLY B 1 171 ? 16.656 -21.625 -9.25 1 98.44 171 GLY B N 1
ATOM 3776 C CA . GLY B 1 171 ? 15.578 -22.516 -9.664 1 98.44 171 GLY B CA 1
ATOM 3777 C C . GLY B 1 171 ? 14.625 -21.875 -10.656 1 98.44 171 GLY B C 1
ATOM 3778 O O . GLY B 1 171 ? 14.43 -22.391 -11.758 1 98.44 171 GLY B O 1
ATOM 3779 N N . LEU B 1 172 ? 14.109 -20.797 -10.266 1 98.56 172 LEU B N 1
ATOM 3780 C CA . LEU B 1 172 ? 13.32 -19.906 -11.117 1 98.56 172 LEU B CA 1
ATOM 3781 C C . LEU B 1 172 ? 13.664 -18.438 -10.844 1 98.56 172 LEU B C 1
ATOM 3783 O O . LEU B 1 172 ? 13.602 -17.984 -9.703 1 98.56 172 LEU B O 1
ATOM 3787 N N . ARG B 1 173 ? 14.039 -17.719 -11.898 1 98.31 173 ARG B N 1
ATOM 3788 C CA . ARG B 1 173 ? 14.469 -16.312 -11.805 1 98.31 173 ARG B CA 1
ATOM 3789 C C . ARG B 1 173 ? 13.344 -15.438 -11.273 1 98.31 173 ARG B C 1
ATOM 3791 O O . ARG B 1 173 ? 12.172 -15.828 -11.297 1 98.31 173 ARG B O 1
ATOM 3798 N N . GLU B 1 174 ? 13.711 -14.289 -10.75 1 98.38 174 GLU B N 1
ATOM 3799 C CA . GLU B 1 174 ? 12.781 -13.344 -10.148 1 98.38 174 GLU B CA 1
ATOM 3800 C C . GLU B 1 174 ? 11.688 -12.938 -11.133 1 98.38 174 GLU B C 1
ATOM 3802 O O . GLU B 1 174 ? 11.969 -12.641 -12.297 1 98.38 174 GLU B O 1
ATOM 3807 N N . HIS B 1 175 ? 10.414 -12.914 -10.672 1 98.62 175 HIS B N 1
ATOM 3808 C CA . HIS B 1 175 ? 9.281 -12.555 -11.516 1 98.62 175 HIS B CA 1
ATOM 3809 C C . HIS B 1 175 ? 8.031 -12.266 -10.68 1 98.62 175 HIS B C 1
ATOM 3811 O O . HIS B 1 175 ? 8.008 -12.555 -9.477 1 98.62 175 HIS B O 1
ATOM 3817 N N . THR B 1 176 ? 7.055 -11.562 -11.203 1 98.56 176 THR B N 1
ATOM 3818 C CA . THR B 1 176 ? 5.676 -11.539 -10.727 1 98.56 176 THR B CA 1
ATOM 3819 C C . THR B 1 176 ? 4.781 -12.406 -11.602 1 98.56 176 THR B C 1
ATOM 3821 O O . THR B 1 176 ? 5.152 -12.758 -12.727 1 98.56 176 THR B O 1
ATOM 3824 N N . ASP B 1 177 ? 3.715 -12.836 -11.016 1 98.5 177 ASP B N 1
ATOM 3825 C CA . ASP B 1 177 ? 2.793 -13.656 -11.789 1 98.5 177 ASP B CA 1
ATOM 3826 C C . ASP B 1 177 ? 1.821 -12.789 -12.586 1 98.5 177 ASP B C 1
ATOM 3828 O O . ASP B 1 177 ? 1.239 -11.844 -12.047 1 98.5 177 ASP B O 1
ATOM 3832 N N . ALA B 1 178 ? 1.578 -13.109 -13.812 1 98.31 178 ALA B N 1
ATOM 3833 C CA . ALA B 1 178 ? 0.78 -12.312 -14.742 1 98.31 178 ALA B CA 1
ATOM 3834 C C . ALA B 1 178 ? -0.698 -12.344 -14.367 1 98.31 178 ALA B C 1
ATOM 3836 O O . ALA B 1 178 ? -1.424 -11.375 -14.586 1 98.31 178 ALA B O 1
ATOM 3837 N N . GLY B 1 179 ? -1.139 -13.359 -13.805 1 97.81 179 GLY B N 1
ATOM 3838 C CA . GLY B 1 179 ? -2.555 -13.688 -13.727 1 97.81 179 GLY B CA 1
ATOM 3839 C C . GLY B 1 179 ? -3.234 -13.102 -12.508 1 97.81 179 GLY B C 1
ATOM 3840 O O . GLY B 1 179 ? -3 -11.945 -12.148 1 97.81 179 GLY B O 1
ATOM 3841 N N . GLY B 1 180 ? -4.293 -13.852 -12.016 1 98.44 180 GLY B N 1
ATOM 3842 C CA . GLY B 1 180 ? -5.145 -13.391 -10.93 1 98.44 180 GLY B CA 1
ATOM 3843 C C . GLY B 1 180 ? -4.773 -13.992 -9.586 1 98.44 180 GLY B C 1
ATOM 3844 O O . GLY B 1 180 ? -3.98 -13.414 -8.836 1 98.44 180 GLY B O 1
ATOM 3845 N N . ILE B 1 181 ? -5.234 -15.211 -9.336 1 98.88 181 ILE B N 1
ATOM 3846 C CA . ILE B 1 181 ? -5 -15.906 -8.07 1 98.88 181 ILE B CA 1
ATOM 3847 C C . ILE B 1 181 ? -4.195 -17.172 -8.32 1 98.88 181 ILE B C 1
ATOM 3849 O O . ILE B 1 181 ? -4.613 -18.047 -9.094 1 98.88 181 ILE B O 1
ATOM 3853 N N . ILE B 1 182 ? -3.039 -17.281 -7.703 1 98.88 182 ILE B N 1
ATOM 3854 C CA . ILE B 1 182 ? -2.174 -18.453 -7.852 1 98.88 182 ILE B CA 1
ATOM 3855 C C . ILE B 1 182 ? -2.246 -19.312 -6.594 1 98.88 182 ILE B C 1
ATOM 3857 O O . ILE B 1 182 ? -2.023 -18.828 -5.484 1 98.88 182 ILE B O 1
ATOM 3861 N N . LEU B 1 183 ? -2.619 -20.5 -6.746 1 98.81 183 LEU B N 1
ATOM 3862 C CA . LEU B 1 183 ? -2.725 -21.469 -5.656 1 98.81 183 LEU B CA 1
ATOM 3863 C C . LEU B 1 183 ? -1.646 -22.531 -5.773 1 98.81 183 LEU B C 1
ATOM 3865 O O . LEU B 1 183 ? -1.627 -23.297 -6.742 1 98.81 183 LEU B O 1
ATOM 3869 N N . LEU B 1 184 ? -0.807 -22.594 -4.809 1 98.5 184 LEU B N 1
ATOM 3870 C CA . LEU B 1 184 ? 0.398 -23.406 -4.895 1 98.5 184 LEU B CA 1
ATOM 3871 C C . LEU B 1 184 ? 0.362 -24.531 -3.869 1 98.5 184 LEU B C 1
ATOM 3873 O O . LEU B 1 184 ? 0.271 -24.281 -2.664 1 98.5 184 LEU B O 1
ATOM 3877 N N . LEU B 1 185 ? 0.329 -25.734 -4.359 1 97.75 185 LEU B N 1
ATOM 3878 C CA . LEU B 1 185 ? 0.666 -26.906 -3.555 1 97.75 185 LEU B CA 1
ATOM 3879 C C . LEU B 1 185 ? 2.17 -27.156 -3.561 1 97.75 185 LEU B C 1
ATOM 3881 O O . LEU B 1 185 ? 2.729 -27.609 -4.566 1 97.75 185 LEU B O 1
ATOM 3885 N N . GLN B 1 186 ? 2.811 -26.797 -2.545 1 93.88 186 GLN B N 1
ATOM 3886 C CA . GLN B 1 186 ? 4.27 -26.797 -2.582 1 93.88 186 GLN B CA 1
ATOM 3887 C C . GLN B 1 186 ? 4.84 -27.938 -1.749 1 93.88 186 GLN B C 1
ATOM 3889 O O . GLN B 1 186 ? 4.109 -28.594 -1.002 1 93.88 186 GLN B O 1
ATOM 3894 N N . ASP B 1 187 ? 6.062 -28.188 -1.86 1 90 187 ASP B N 1
ATOM 3895 C CA . ASP B 1 187 ? 6.812 -29.25 -1.203 1 90 187 ASP B CA 1
ATOM 3896 C C . ASP B 1 187 ? 6.734 -29.125 0.316 1 90 187 ASP B C 1
ATOM 3898 O O . ASP B 1 187 ? 6.738 -28.016 0.85 1 90 187 ASP B O 1
ATOM 3902 N N . ASP B 1 188 ? 6.723 -30.219 0.977 1 94.44 188 ASP B N 1
ATOM 3903 C CA . ASP B 1 188 ? 6.625 -30.156 2.432 1 94.44 188 ASP B CA 1
ATOM 3904 C C . ASP B 1 188 ? 7.969 -30.469 3.084 1 94.44 188 ASP B C 1
ATOM 3906 O O . ASP B 1 188 ? 8.078 -30.516 4.312 1 94.44 188 ASP B O 1
ATOM 3910 N N . GLN B 1 189 ? 9.008 -30.656 2.287 1 95.44 189 GLN B N 1
ATOM 3911 C CA . GLN B 1 189 ? 10.32 -30.984 2.84 1 95.44 189 GLN B CA 1
ATOM 3912 C C . GLN B 1 189 ? 11.391 -30.016 2.334 1 95.44 189 GLN B C 1
ATOM 3914 O O . GLN B 1 189 ? 12.172 -29.484 3.121 1 95.44 189 GLN B O 1
ATOM 3919 N N . VAL B 1 190 ? 11.398 -29.797 1.037 1 96.62 190 VAL B N 1
ATOM 3920 C CA . VAL B 1 190 ? 12.484 -29.047 0.416 1 96.62 190 VAL B CA 1
ATOM 3921 C C . VAL B 1 190 ? 12.078 -27.594 0.242 1 96.62 190 VAL B C 1
ATOM 3923 O O . VAL B 1 190 ? 11.07 -27.297 -0.41 1 96.62 190 VAL B O 1
ATOM 3926 N N . PRO B 1 191 ? 12.734 -26.641 0.786 1 96.69 191 PRO B N 1
ATOM 3927 C CA . PRO B 1 191 ? 12.438 -25.203 0.634 1 96.69 191 PRO B CA 1
ATOM 3928 C C . PRO B 1 191 ? 12.852 -24.656 -0.729 1 96.69 191 PRO B C 1
ATOM 3930 O O . PRO B 1 191 ? 13.055 -25.422 -1.674 1 96.69 191 PRO B O 1
ATOM 3933 N N . GLY B 1 192 ? 12.953 -23.281 -0.823 1 97.69 192 GLY B N 1
ATOM 3934 C CA . GLY B 1 192 ? 13.469 -22.672 -2.035 1 97.69 192 GLY B CA 1
ATOM 3935 C C . GLY B 1 192 ? 12.727 -21.406 -2.426 1 97.69 192 GLY B C 1
ATOM 3936 O O . GLY B 1 192 ? 13.312 -20.484 -2.994 1 97.69 192 GLY B O 1
ATOM 3937 N N . LEU B 1 193 ? 11.445 -21.344 -2.148 1 98.19 193 LEU B N 1
ATOM 3938 C CA . LEU B 1 193 ? 10.617 -20.203 -2.529 1 98.19 193 LEU B CA 1
ATOM 3939 C C . LEU B 1 193 ? 10.961 -18.969 -1.694 1 98.19 193 LEU B C 1
ATOM 3941 O O . LEU B 1 193 ? 11.102 -19.062 -0.472 1 98.19 193 LEU B O 1
ATOM 3945 N N . GLU B 1 194 ? 11.211 -17.875 -2.393 1 98.12 194 GLU B N 1
ATOM 3946 C CA . GLU B 1 194 ? 11.469 -16.609 -1.711 1 98.12 194 GLU B CA 1
ATOM 3947 C C . GLU B 1 194 ? 10.625 -15.492 -2.301 1 98.12 194 GLU B C 1
ATOM 3949 O O . GLU B 1 194 ? 10.422 -15.43 -3.516 1 98.12 194 GLU B O 1
ATOM 3954 N N . PHE B 1 195 ? 10.125 -14.641 -1.484 1 97.75 195 PHE B N 1
ATOM 3955 C CA . PHE B 1 195 ? 9.391 -13.445 -1.887 1 97.75 195 PHE B CA 1
ATOM 3956 C C . PHE B 1 195 ? 10.102 -12.188 -1.422 1 97.75 195 PHE B C 1
ATOM 3958 O O . PHE B 1 195 ? 10.711 -12.172 -0.348 1 97.75 195 PHE B O 1
ATOM 3965 N N . LEU B 1 196 ? 10.016 -11.156 -2.275 1 96.75 196 LEU B N 1
ATOM 3966 C CA . LEU B 1 196 ? 10.609 -9.883 -1.907 1 96.75 196 LEU B CA 1
ATOM 3967 C C . LEU B 1 196 ? 9.648 -9.047 -1.066 1 96.75 196 LEU B C 1
ATOM 3969 O O . LEU B 1 196 ? 8.555 -8.711 -1.522 1 96.75 196 LEU B O 1
ATOM 3973 N N . LYS B 1 197 ? 10 -8.742 0.156 1 92.44 197 LYS B N 1
ATOM 3974 C CA . LYS B 1 197 ? 9.203 -7.938 1.078 1 92.44 197 LYS B CA 1
ATOM 3975 C C . LYS B 1 197 ? 10.047 -6.824 1.701 1 92.44 197 LYS B C 1
ATOM 3977 O O . LYS B 1 197 ? 11.039 -7.098 2.375 1 92.44 197 LYS B O 1
ATOM 3982 N N . ASP B 1 198 ? 9.625 -5.555 1.454 1 84.06 198 ASP B N 1
ATOM 3983 C CA . ASP B 1 198 ? 10.297 -4.387 2.01 1 84.06 198 ASP B CA 1
ATOM 3984 C C . ASP B 1 198 ? 11.797 -4.418 1.715 1 84.06 198 ASP B C 1
ATOM 3986 O O . ASP B 1 198 ? 12.617 -4.223 2.615 1 84.06 198 ASP B O 1
ATOM 3990 N N . GLY B 1 199 ? 12.094 -4.844 0.473 1 87.75 199 GLY B N 1
ATOM 3991 C CA . GLY B 1 199 ? 13.461 -4.805 -0.011 1 87.75 199 GLY B CA 1
ATOM 3992 C C . GLY B 1 199 ? 14.281 -6.004 0.429 1 87.75 199 GLY B C 1
ATOM 3993 O O . GLY B 1 199 ? 15.469 -6.098 0.11 1 87.75 199 GLY B O 1
ATOM 3994 N N . GLN B 1 200 ? 13.695 -6.926 1.149 1 92.94 200 GLN B N 1
ATOM 3995 C CA . GLN B 1 200 ? 14.398 -8.102 1.641 1 92.94 200 GLN B CA 1
ATOM 3996 C C . GLN B 1 200 ? 13.734 -9.383 1.149 1 92.94 200 GLN B C 1
ATOM 3998 O O . GLN B 1 200 ? 12.5 -9.484 1.127 1 92.94 200 GLN B O 1
ATOM 4003 N N . TRP B 1 201 ? 14.586 -10.336 0.763 1 96.69 201 TRP B N 1
ATOM 4004 C CA . TRP B 1 201 ? 14.07 -11.641 0.362 1 96.69 201 TRP B CA 1
ATOM 4005 C C . TRP B 1 201 ? 13.68 -12.469 1.581 1 96.69 201 TRP B C 1
ATOM 4007 O O . TRP B 1 201 ? 14.5 -12.703 2.467 1 96.69 201 TRP B O 1
ATOM 4017 N N . GLN B 1 202 ? 12.445 -12.805 1.592 1 95.94 202 GLN B N 1
ATOM 4018 C CA . GLN B 1 202 ? 11.914 -13.656 2.656 1 95.94 202 GLN B CA 1
ATOM 4019 C C . GLN B 1 202 ? 11.797 -15.102 2.197 1 95.94 202 GLN B C 1
ATOM 4021 O O . GLN B 1 202 ? 11.148 -15.391 1.188 1 95.94 202 GLN B O 1
ATOM 4026 N N . ARG B 1 203 ? 12.438 -16.031 2.955 1 96.44 203 ARG B N 1
ATOM 4027 C CA . ARG B 1 203 ? 12.344 -17.453 2.645 1 96.44 203 ARG B CA 1
ATOM 4028 C C . ARG B 1 203 ? 11 -18.031 3.1 1 96.44 203 ARG B C 1
ATOM 4030 O O . ARG B 1 203 ? 10.594 -17.812 4.246 1 96.44 203 ARG B O 1
ATOM 4037 N N . ILE B 1 204 ? 10.336 -18.672 2.24 1 96.19 204 ILE B N 1
ATOM 4038 C CA . ILE B 1 204 ? 9.094 -19.344 2.57 1 96.19 204 ILE B CA 1
ATOM 4039 C C . ILE B 1 204 ? 9.383 -20.797 2.979 1 96.19 204 ILE B C 1
ATOM 4041 O O . ILE B 1 204 ? 9.977 -21.547 2.209 1 96.19 204 ILE B O 1
ATOM 4045 N N . PRO B 1 205 ? 9.008 -21.172 4.141 1 94.12 205 PRO B N 1
ATOM 4046 C CA . PRO B 1 205 ? 9.266 -22.547 4.547 1 94.12 205 PRO B CA 1
ATOM 4047 C C . PRO B 1 205 ? 8.398 -23.562 3.785 1 94.12 205 PRO B C 1
ATOM 4049 O O . PRO B 1 205 ? 7.352 -23.203 3.246 1 94.12 205 PRO B O 1
ATOM 4052 N N . PRO B 1 206 ? 8.867 -24.812 3.803 1 94.88 206 PRO B N 1
ATOM 4053 C CA . PRO B 1 206 ? 8.016 -25.859 3.227 1 94.88 206 PRO B CA 1
ATOM 4054 C C . PRO B 1 206 ? 6.641 -25.922 3.883 1 94.88 206 PRO B C 1
ATOM 4056 O O . PRO B 1 206 ? 6.469 -25.453 5.012 1 94.88 206 PRO B O 1
ATOM 4059 N N . SER B 1 207 ? 5.77 -26.453 3.082 1 91.44 207 SER B N 1
ATOM 4060 C CA . SER B 1 207 ? 4.387 -26.5 3.549 1 91.44 207 SER B CA 1
ATOM 4061 C C . SER B 1 207 ? 4.234 -27.453 4.73 1 91.44 207 SER B C 1
ATOM 4063 O O . SER B 1 207 ? 4.832 -28.531 4.746 1 91.44 207 SER B O 1
ATOM 4065 N N . ARG B 1 208 ? 3.447 -26.953 5.695 1 90.69 208 ARG B N 1
ATOM 4066 C CA . ARG B 1 208 ? 3.006 -27.828 6.777 1 90.69 208 ARG B CA 1
ATOM 4067 C C . ARG B 1 208 ? 1.497 -28.047 6.727 1 90.69 208 ARG B C 1
ATOM 4069 O O . ARG B 1 208 ? 0.749 -27.141 6.352 1 90.69 208 ARG B O 1
ATOM 4076 N N . ASN B 1 209 ? 1.054 -29.188 7.047 1 89.81 209 ASN B N 1
ATOM 4077 C CA . ASN B 1 209 ? -0.363 -29.5 7.191 1 89.81 209 ASN B CA 1
ATOM 4078 C C . ASN B 1 209 ? -1.122 -29.281 5.883 1 89.81 209 ASN B C 1
ATOM 4080 O O . ASN B 1 209 ? -2.27 -28.828 5.895 1 89.81 209 ASN B O 1
ATOM 4084 N N . ASN B 1 210 ? -0.446 -29.438 4.754 1 91.31 210 ASN B N 1
ATOM 4085 C CA . ASN B 1 210 ? -1.033 -29.297 3.424 1 91.31 210 ASN B CA 1
ATOM 4086 C C . ASN B 1 210 ? -1.726 -27.953 3.252 1 91.31 210 ASN B C 1
ATOM 4088 O O . ASN B 1 210 ? -2.822 -27.875 2.695 1 91.31 210 ASN B O 1
ATOM 4092 N N . THR B 1 211 ? -1.182 -26.906 3.803 1 96.56 211 THR B N 1
ATOM 4093 C CA . THR B 1 211 ? -1.684 -25.578 3.508 1 96.56 211 THR B CA 1
ATOM 4094 C C . THR B 1 211 ? -1.516 -25.25 2.027 1 96.56 211 THR B C 1
ATOM 4096 O O . THR B 1 211 ? -0.639 -25.797 1.36 1 96.56 211 THR B O 1
ATOM 4099 N N . ILE B 1 212 ? -2.398 -24.484 1.513 1 98.31 212 ILE B N 1
ATOM 4100 C CA . ILE B 1 212 ? -2.248 -23.953 0.159 1 98.31 212 ILE B CA 1
ATOM 4101 C C . ILE B 1 212 ? -1.605 -22.578 0.209 1 98.31 212 ILE B C 1
ATOM 4103 O O . ILE B 1 212 ? -2.086 -21.688 0.915 1 98.31 212 ILE B O 1
ATOM 4107 N N . PHE B 1 213 ? -0.474 -22.438 -0.442 1 98.19 213 PHE B N 1
ATOM 4108 C CA . PHE B 1 213 ? 0.173 -21.141 -0.566 1 98.19 213 PHE B CA 1
ATOM 4109 C C . PHE B 1 213 ? -0.459 -20.328 -1.688 1 98.19 213 PHE B C 1
ATOM 4111 O O . PHE B 1 213 ? -0.684 -20.844 -2.785 1 98.19 213 PHE B O 1
ATOM 4118 N N . VAL B 1 214 ? -0.772 -19.062 -1.393 1 98.69 214 VAL B N 1
ATOM 4119 C CA . VAL B 1 214 ? -1.46 -18.219 -2.367 1 98.69 214 VAL B CA 1
ATOM 4120 C C . VAL B 1 214 ? -0.653 -16.938 -2.615 1 98.69 214 VAL B C 1
ATOM 4122 O O . VAL B 1 214 ? -0.13 -16.344 -1.675 1 98.69 214 VAL B O 1
ATOM 4125 N N . ASN B 1 215 ? -0.517 -16.516 -3.812 1 98 215 ASN B N 1
ATOM 4126 C CA . ASN B 1 215 ? -0.094 -15.156 -4.117 1 98 215 ASN B CA 1
ATOM 4127 C C . ASN B 1 215 ? -1.001 -14.508 -5.16 1 98 215 ASN B C 1
ATOM 4129 O O . ASN B 1 215 ? -1.637 -15.203 -5.953 1 98 215 ASN B O 1
ATOM 4133 N N . THR B 1 216 ? -1.134 -13.242 -5.105 1 98.69 216 THR B N 1
ATOM 4134 C CA . THR B 1 216 ? -1.923 -12.438 -6.035 1 98.69 216 THR B CA 1
ATOM 4135 C C . THR B 1 216 ? -1.075 -12 -7.227 1 98.69 216 THR B C 1
ATOM 4137 O O . THR B 1 216 ? 0.109 -11.695 -7.074 1 98.69 216 THR B O 1
ATOM 4140 N N . GLY B 1 217 ? -1.691 -12 -8.383 1 98.81 217 GLY B N 1
ATOM 4141 C CA . GLY B 1 217 ? -0.969 -11.656 -9.602 1 98.81 217 GLY B CA 1
ATOM 4142 C C . GLY B 1 217 ? -1.23 -10.234 -10.062 1 98.81 217 GLY B C 1
ATOM 4143 O O . GLY B 1 217 ? -1.912 -9.469 -9.383 1 98.81 217 GLY B O 1
ATOM 4144 N N . ASP B 1 218 ? -0.672 -9.945 -11.219 1 98.88 218 ASP B N 1
ATOM 4145 C CA . ASP B 1 218 ? -0.692 -8.609 -11.797 1 98.88 218 ASP B CA 1
ATOM 4146 C C . ASP B 1 218 ? -2.123 -8.148 -12.062 1 98.88 218 ASP B C 1
ATOM 4148 O O . ASP B 1 218 ? -2.441 -6.965 -11.906 1 98.88 218 ASP B O 1
ATOM 4152 N N . GLN B 1 219 ? -3.018 -9.039 -12.461 1 98.88 219 GLN B N 1
ATOM 4153 C CA . GLN B 1 219 ? -4.371 -8.633 -12.82 1 98.88 219 GLN B CA 1
ATOM 4154 C C . GLN B 1 219 ? -5.176 -8.258 -11.578 1 98.88 219 GLN B C 1
ATOM 4156 O O . GLN B 1 219 ? -6.027 -7.367 -11.633 1 98.88 219 GLN B O 1
ATOM 4161 N N . LEU B 1 220 ? -4.941 -8.938 -10.492 1 98.81 220 LEU B N 1
ATOM 4162 C CA . LEU B 1 220 ? -5.613 -8.539 -9.258 1 98.81 220 LEU B CA 1
ATOM 4163 C C . LEU B 1 220 ? -5.086 -7.199 -8.758 1 98.81 220 LEU B C 1
ATOM 4165 O O . LEU B 1 220 ? -5.84 -6.41 -8.18 1 98.81 220 LEU B O 1
ATOM 4169 N N . GLU B 1 221 ? -3.775 -7 -8.914 1 98.81 221 GLU B N 1
ATOM 4170 C CA . GLU B 1 221 ? -3.219 -5.691 -8.586 1 98.81 221 GLU B CA 1
ATOM 4171 C C . GLU B 1 221 ? -3.898 -4.586 -9.383 1 98.81 221 GLU B C 1
ATOM 4173 O O . GLU B 1 221 ? -4.301 -3.562 -8.828 1 98.81 221 GLU B O 1
ATOM 4178 N N . VAL B 1 222 ? -4.098 -4.816 -10.68 1 98.81 222 VAL B N 1
ATOM 4179 C CA . VAL B 1 222 ? -4.75 -3.832 -11.539 1 98.81 222 VAL B CA 1
ATOM 4180 C C . VAL B 1 222 ? -6.215 -3.68 -11.125 1 98.81 222 VAL B C 1
ATOM 4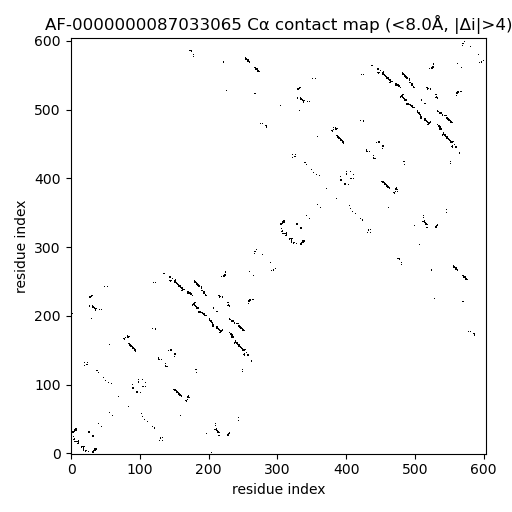182 O O . VAL B 1 222 ? -6.688 -2.564 -10.898 1 98.81 222 VAL B O 1
ATOM 4185 N N . LEU B 1 223 ? -6.898 -4.801 -10.992 1 98.88 223 LEU B N 1
ATOM 4186 C CA . LEU B 1 223 ? -8.328 -4.797 -10.688 1 98.88 223 LEU B CA 1
ATOM 4187 C C . LEU B 1 223 ? -8.594 -4.074 -9.367 1 98.88 223 LEU B C 1
ATOM 4189 O O . LEU B 1 223 ? -9.594 -3.369 -9.234 1 98.88 223 LEU B O 1
ATOM 4193 N N . SER B 1 224 ? -7.664 -4.184 -8.43 1 98.75 224 SER B N 1
ATOM 4194 C CA . SER B 1 224 ? -7.832 -3.584 -7.105 1 98.75 224 SER B CA 1
ATOM 4195 C C . SER B 1 224 ? -7.25 -2.174 -7.059 1 98.75 224 SER B C 1
ATOM 4197 O O . SER B 1 224 ? -7.109 -1.591 -5.984 1 98.75 224 SER B O 1
ATOM 4199 N N . ASN B 1 225 ? -6.871 -1.644 -8.203 1 98.44 225 ASN B N 1
ATOM 4200 C CA . ASN B 1 225 ? -6.266 -0.319 -8.312 1 98.44 225 ASN B CA 1
ATOM 4201 C C . ASN B 1 225 ? -5.059 -0.176 -7.391 1 98.44 225 ASN B C 1
ATOM 4203 O O . ASN B 1 225 ? -4.902 0.847 -6.719 1 98.44 225 ASN B O 1
ATOM 4207 N N . GLY B 1 226 ? -4.32 -1.277 -7.305 1 97.81 226 GLY B N 1
ATOM 4208 C CA . GLY B 1 226 ? -3.051 -1.232 -6.598 1 97.81 226 GLY B CA 1
ATOM 4209 C C . GLY B 1 226 ? -3.178 -1.581 -5.125 1 97.81 226 GLY B C 1
ATOM 4210 O O . GLY B 1 226 ? -2.178 -1.636 -4.406 1 97.81 226 GLY B O 1
ATOM 4211 N N . ARG B 1 227 ? -4.367 -1.793 -4.617 1 97.5 227 ARG B N 1
ATOM 4212 C CA . ARG B 1 227 ? -4.535 -2.139 -3.209 1 97.5 227 ARG B CA 1
ATOM 4213 C C . ARG B 1 227 ? -3.902 -3.49 -2.895 1 97.5 227 ARG B C 1
ATOM 4215 O O . ARG B 1 227 ? -3.203 -3.635 -1.891 1 97.5 227 ARG B O 1
ATOM 4222 N N . TYR B 1 228 ? -4.223 -4.477 -3.715 1 98.38 228 TYR B N 1
ATOM 4223 C CA . TYR B 1 228 ? -3.559 -5.77 -3.57 1 98.38 228 TYR B CA 1
ATOM 4224 C C . TYR B 1 228 ? -2.258 -5.805 -4.359 1 98.38 228 TYR B C 1
ATOM 4226 O O . TYR B 1 228 ? -2.154 -5.195 -5.43 1 98.38 228 TYR B O 1
ATOM 4234 N N . LYS B 1 229 ? -1.304 -6.59 -3.887 1 97.69 229 LYS B N 1
ATOM 4235 C CA . LYS B 1 229 ? 0.037 -6.523 -4.461 1 97.69 229 LYS B CA 1
ATOM 4236 C C . LYS B 1 229 ? 0.385 -7.812 -5.195 1 97.69 229 LYS B C 1
ATOM 4238 O O . LYS B 1 229 ? 0.054 -8.906 -4.73 1 97.69 229 LYS B O 1
ATOM 4243 N N . SER B 1 230 ? 0.901 -7.633 -6.324 1 98.5 230 SER B N 1
ATOM 4244 C CA . SER B 1 230 ? 1.612 -8.695 -7.023 1 98.5 230 SER B CA 1
ATOM 4245 C C . SER B 1 230 ? 3.115 -8.609 -6.785 1 98.5 230 SER B C 1
ATOM 4247 O O . SER B 1 230 ? 3.783 -7.723 -7.328 1 98.5 230 SER B O 1
ATOM 4249 N N . VAL B 1 231 ? 3.676 -9.539 -6.098 1 97.62 231 VAL B N 1
ATOM 4250 C CA . VAL B 1 231 ? 4.992 -9.32 -5.508 1 97.62 231 VAL B CA 1
ATOM 4251 C C . VAL B 1 231 ? 6.031 -10.172 -6.234 1 97.62 231 VAL B C 1
ATOM 4253 O O . VAL B 1 231 ? 5.746 -11.297 -6.641 1 97.62 231 VAL B O 1
ATOM 4256 N N . LEU B 1 232 ? 7.18 -9.578 -6.332 1 98.31 232 LEU B N 1
ATOM 4257 C CA . LEU B 1 232 ? 8.336 -10.258 -6.91 1 98.31 232 LEU B CA 1
ATOM 4258 C C . LEU B 1 232 ? 8.719 -11.469 -6.074 1 98.31 232 LEU B C 1
ATOM 4260 O O . LEU B 1 232 ? 8.758 -11.406 -4.844 1 98.31 232 LEU B O 1
ATOM 4264 N N . HIS B 1 233 ? 8.938 -12.602 -6.734 1 98.62 233 HIS B N 1
ATOM 4265 C CA . HIS B 1 233 ? 9.359 -13.82 -6.059 1 98.62 233 HIS B CA 1
ATOM 4266 C C . HIS B 1 233 ? 10.273 -14.656 -6.949 1 98.62 233 HIS B C 1
ATOM 4268 O O . HIS B 1 233 ? 10.422 -14.375 -8.141 1 98.62 233 HIS B O 1
ATOM 4274 N N . ARG B 1 234 ? 10.969 -15.555 -6.348 1 98.69 234 ARG B N 1
ATOM 4275 C CA . ARG B 1 234 ? 11.922 -16.438 -7.02 1 98.69 234 ARG B CA 1
ATOM 4276 C C . ARG B 1 234 ? 12 -17.797 -6.328 1 98.69 234 ARG B C 1
ATOM 4278 O O . ARG B 1 234 ? 11.406 -17.984 -5.262 1 98.69 234 ARG B O 1
ATO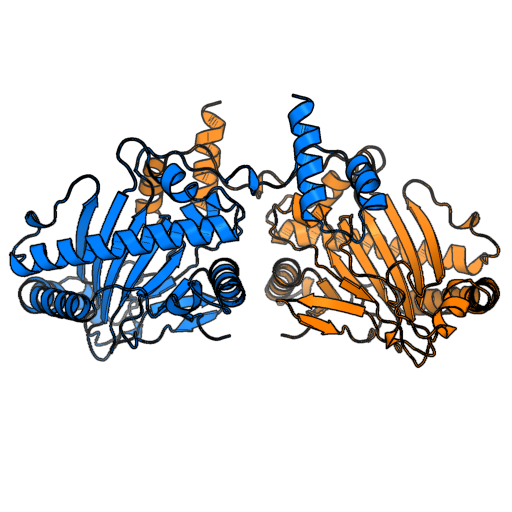M 4285 N N . VAL B 1 235 ? 12.539 -18.719 -7.023 1 98.69 235 VAL B N 1
ATOM 4286 C CA . VAL B 1 235 ? 12.836 -20.031 -6.438 1 98.69 235 VAL B CA 1
ATOM 4287 C C . VAL B 1 235 ? 14.336 -20.281 -6.465 1 98.69 235 VAL B C 1
ATOM 4289 O O . VAL B 1 235 ? 14.977 -20.125 -7.508 1 98.69 235 VAL B O 1
ATOM 4292 N N . MET B 1 236 ? 14.852 -20.625 -5.332 1 98.31 236 MET B N 1
ATOM 4293 C CA . MET B 1 236 ? 16.266 -20.969 -5.215 1 98.31 236 MET B CA 1
ATOM 4294 C C . MET B 1 236 ? 16.484 -22.469 -5.445 1 98.31 236 MET B C 1
ATOM 4296 O O . MET B 1 236 ? 15.656 -23.281 -5.047 1 98.31 236 MET B O 1
ATOM 4300 N N . ALA B 1 237 ? 17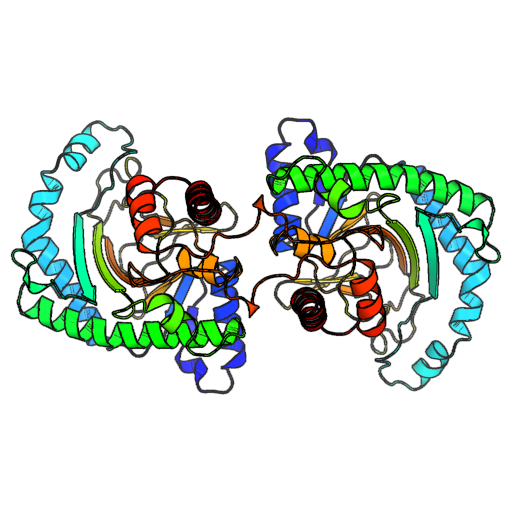.594 -22.781 -6.086 1 97.81 237 ALA B N 1
ATOM 4301 C CA . ALA B 1 237 ? 18.016 -24.172 -6.156 1 97.81 237 ALA B CA 1
ATOM 4302 C C . ALA B 1 237 ? 18.531 -24.672 -4.809 1 97.81 237 ALA B C 1
ATOM 4304 O O . ALA B 1 237 ? 19.031 -23.875 -4.008 1 97.81 237 ALA B O 1
ATOM 4305 N N . GLU B 1 238 ? 18.344 -25.953 -4.609 1 97.56 238 GLU B N 1
ATOM 4306 C CA . GLU B 1 238 ? 18.75 -26.516 -3.324 1 97.56 238 GLU B CA 1
ATOM 4307 C C . GLU B 1 238 ? 19.75 -27.656 -3.508 1 97.56 238 GLU B C 1
ATOM 4309 O O . GLU B 1 238 ? 19.641 -28.438 -4.461 1 97.56 238 GLU B O 1
ATOM 4314 N N . LYS B 1 239 ? 20.656 -27.75 -2.568 1 96.62 239 LYS B N 1
ATOM 4315 C CA . LYS B 1 239 ? 21.703 -28.766 -2.615 1 96.62 239 LYS B CA 1
ATOM 4316 C C . LYS B 1 239 ? 21.156 -30.156 -2.273 1 96.62 239 LYS B C 1
ATOM 4318 O O . LYS B 1 239 ? 21.641 -31.172 -2.771 1 96.62 239 LYS B O 1
ATOM 4323 N N . GLN B 1 240 ? 20.219 -30.156 -1.408 1 96.88 240 GLN B N 1
ATOM 4324 C CA . GLN B 1 240 ? 19.672 -31.438 -0.962 1 96.88 240 GLN B CA 1
ATOM 4325 C C . GLN B 1 240 ? 18.188 -31.547 -1.316 1 96.88 240 GLN B C 1
ATOM 4327 O O . GLN B 1 240 ? 17.375 -30.719 -0.898 1 96.88 240 GLN B O 1
ATOM 4332 N N . GLY B 1 241 ? 17.906 -32.562 -2.141 1 95.94 241 GLY B N 1
ATOM 4333 C CA . GLY B 1 241 ? 16.516 -32.875 -2.451 1 95.94 241 GLY B CA 1
ATOM 4334 C C . GLY B 1 241 ? 16 -32.125 -3.676 1 95.94 241 GLY B C 1
ATOM 4335 O O . GLY B 1 241 ? 16.688 -31.266 -4.215 1 95.94 241 GLY B O 1
ATOM 4336 N N . SER B 1 242 ? 14.844 -32.562 -4.16 1 97.5 242 SER B N 1
ATOM 4337 C CA . SER B 1 242 ? 14.125 -31.922 -5.258 1 97.5 242 SER B CA 1
ATOM 4338 C C . SER B 1 242 ? 12.844 -31.25 -4.766 1 97.5 242 SER B C 1
ATOM 4340 O O . SER B 1 242 ? 12.031 -31.875 -4.094 1 97.5 242 SER B O 1
ATOM 4342 N N . ARG B 1 243 ? 12.703 -30 -5.074 1 98.06 243 ARG B N 1
ATOM 4343 C CA . ARG B 1 243 ? 11.531 -29.25 -4.625 1 98.06 243 ARG B CA 1
ATOM 4344 C C . ARG B 1 243 ? 10.375 -29.422 -5.598 1 98.06 243 ARG B C 1
ATOM 4346 O O . ARG B 1 243 ? 10.539 -29.234 -6.805 1 98.06 243 ARG B O 1
ATOM 4353 N N . LEU B 1 244 ? 9.266 -29.781 -5.082 1 97.75 244 LEU B N 1
ATOM 4354 C CA . LEU B 1 244 ? 8.031 -29.891 -5.852 1 97.75 244 LEU B CA 1
ATOM 4355 C C . LEU B 1 244 ? 7.223 -28.609 -5.777 1 97.75 244 LEU B C 1
ATOM 4357 O O . LEU B 1 244 ? 7.105 -28 -4.707 1 97.75 244 LEU B O 1
ATOM 4361 N N . SER B 1 245 ? 6.695 -28.141 -6.898 1 98.38 245 SER B N 1
ATOM 4362 C CA . SER B 1 245 ? 5.809 -26.984 -6.984 1 98.38 245 SER B CA 1
ATOM 4363 C C . SER B 1 245 ? 4.656 -27.25 -7.945 1 98.38 245 SER B C 1
ATOM 4365 O O . SER B 1 245 ? 4.871 -27.438 -9.148 1 98.38 245 SER B O 1
ATOM 4367 N N . ILE B 1 246 ? 3.496 -27.312 -7.465 1 98.56 246 ILE B N 1
ATOM 4368 C CA . ILE B 1 246 ? 2.289 -27.453 -8.273 1 98.56 246 ILE B CA 1
ATOM 4369 C C . ILE B 1 246 ? 1.448 -26.188 -8.18 1 98.56 246 ILE B C 1
ATOM 4371 O O . ILE B 1 246 ? 0.614 -26.062 -7.277 1 98.56 246 ILE B O 1
ATOM 4375 N N . ALA B 1 247 ? 1.62 -25.281 -9.117 1 98.75 247 ALA B N 1
ATOM 4376 C CA . ALA B 1 247 ? 0.984 -23.969 -9.094 1 98.75 247 ALA B CA 1
ATOM 4377 C C . ALA B 1 247 ? -0.214 -23.922 -10.031 1 98.75 247 ALA B C 1
ATOM 4379 O O . ALA B 1 247 ? -0.06 -24.047 -11.25 1 98.75 247 ALA B O 1
ATOM 4380 N N . THR B 1 248 ? -1.312 -23.781 -9.484 1 98.88 248 THR B N 1
ATOM 4381 C CA . THR B 1 248 ? -2.527 -23.641 -10.281 1 98.88 248 THR B CA 1
ATOM 4382 C C . THR B 1 248 ? -2.939 -22.172 -10.375 1 98.88 248 THR B C 1
ATOM 4384 O O . THR B 1 248 ? -3.037 -21.484 -9.352 1 98.88 248 THR B O 1
ATOM 4387 N N . PHE B 1 249 ? -3.186 -21.75 -11.609 1 98.81 249 PHE B N 1
ATOM 4388 C CA . PHE B 1 249 ? -3.49 -20.359 -11.906 1 98.81 249 PHE B CA 1
ATOM 4389 C C . PHE B 1 249 ? -4.977 -20.172 -12.195 1 98.81 249 PHE B C 1
ATOM 4391 O O . PHE B 1 249 ? -5.504 -20.766 -13.141 1 98.81 249 PHE B O 1
ATOM 4398 N N . TYR B 1 250 ? -5.641 -19.484 -11.336 1 98.81 250 TYR B N 1
ATOM 4399 C CA . TYR B 1 250 ? -6.973 -18.969 -11.625 1 98.81 250 TYR B CA 1
ATOM 4400 C C . TYR B 1 250 ? -6.895 -17.578 -12.25 1 98.81 250 TYR B C 1
ATOM 4402 O O . TYR B 1 250 ? -6.758 -16.578 -11.547 1 98.81 250 TYR B O 1
ATOM 4410 N N . ASN B 1 251 ? -7 -17.516 -13.609 1 98.75 251 ASN B N 1
ATOM 4411 C CA . ASN B 1 251 ? -6.688 -16.328 -14.391 1 98.75 251 ASN B CA 1
ATOM 4412 C C . ASN B 1 251 ? -7.91 -15.828 -15.156 1 98.75 251 ASN B C 1
ATOM 4414 O O . ASN B 1 251 ? -8.891 -16.562 -15.32 1 98.75 251 ASN B O 1
ATOM 4418 N N . PRO B 1 252 ? -7.848 -14.547 -15.594 1 98.81 252 PRO B N 1
ATOM 4419 C CA . PRO B 1 252 ? -8.828 -14.117 -16.578 1 98.81 252 PRO B CA 1
ATOM 4420 C C . PRO B 1 252 ? -8.766 -14.93 -17.875 1 98.81 252 PRO B C 1
ATOM 4422 O O . PRO B 1 252 ? -7.699 -15.43 -18.234 1 98.81 252 PRO B O 1
ATOM 4425 N N . ALA B 1 253 ? -9.922 -15.07 -18.469 1 98.56 253 ALA B N 1
ATOM 4426 C CA . ALA B 1 253 ? -9.93 -15.57 -19.844 1 98.56 253 ALA B CA 1
ATOM 4427 C C . ALA B 1 253 ? -9.109 -14.664 -20.75 1 98.56 253 ALA B C 1
ATOM 4429 O O . ALA B 1 253 ? -8.977 -13.461 -20.5 1 98.56 253 ALA B O 1
ATOM 4430 N N . GLY B 1 254 ? -8.539 -15.258 -21.828 1 97.81 254 GLY B N 1
ATOM 4431 C CA . GLY B 1 254 ? -7.738 -14.484 -22.75 1 97.81 254 GLY B CA 1
ATOM 4432 C C . GLY B 1 254 ? -8.477 -13.281 -23.312 1 97.81 254 GLY B C 1
ATOM 4433 O O . GLY B 1 254 ? -7.875 -12.234 -23.562 1 97.81 254 GLY B O 1
ATOM 4434 N N . ASP B 1 255 ? -9.75 -13.398 -23.469 1 98.25 255 ASP B N 1
ATOM 4435 C CA . ASP B 1 255 ? -10.523 -12.328 -24.094 1 98.25 255 ASP B CA 1
ATOM 4436 C C . ASP B 1 255 ? -11.188 -11.445 -23.031 1 98.25 255 ASP B C 1
ATOM 4438 O O . ASP B 1 255 ? -11.961 -10.547 -23.359 1 98.25 255 ASP B O 1
ATOM 4442 N N . ALA B 1 256 ? -10.945 -11.719 -21.766 1 98.62 256 ALA B N 1
ATOM 4443 C CA . ALA B 1 256 ? -11.484 -10.859 -20.703 1 98.62 256 ALA B CA 1
ATOM 4444 C C . ALA B 1 256 ? -10.836 -9.484 -20.734 1 98.62 256 ALA B C 1
ATOM 4446 O O . ALA B 1 256 ? -9.625 -9.359 -20.969 1 98.62 256 ALA B O 1
ATOM 4447 N N . THR B 1 257 ? -11.633 -8.484 -20.531 1 98.31 257 THR B N 1
ATOM 4448 C CA . THR B 1 257 ? -11.141 -7.113 -20.438 1 98.31 257 THR B CA 1
ATOM 4449 C C . THR B 1 257 ? -10.883 -6.742 -18.984 1 98.31 257 THR B C 1
ATOM 4451 O O . THR B 1 257 ? -11.766 -6.871 -18.125 1 98.31 257 THR B O 1
ATOM 4454 N N . ILE B 1 258 ? -9.664 -6.309 -18.734 1 98.56 258 ILE B N 1
ATOM 4455 C CA . ILE B 1 258 ? -9.25 -6.035 -17.359 1 98.56 258 ILE B CA 1
ATOM 4456 C C . ILE B 1 258 ? -9.164 -4.527 -17.141 1 98.56 258 ILE B C 1
ATOM 4458 O O . ILE B 1 258 ? -8.664 -3.797 -18 1 98.56 258 ILE B O 1
ATOM 4462 N N . SER B 1 259 ? -9.695 -4.047 -16.062 1 98.5 259 SER B N 1
ATOM 4463 C CA . SER B 1 259 ? -9.641 -2.668 -15.594 1 98.5 259 SER B CA 1
ATOM 4464 C C . SER B 1 259 ? -9.727 -2.604 -14.07 1 98.5 259 SER B C 1
ATOM 4466 O O . SER B 1 259 ? -10.242 -3.525 -13.438 1 98.5 259 SER B O 1
ATOM 4468 N N . PRO B 1 260 ? -9.18 -1.494 -13.531 1 98.56 260 PRO B N 1
ATOM 4469 C CA . PRO B 1 260 ? -9.5 -1.297 -12.117 1 98.56 260 PRO B CA 1
ATOM 4470 C C . PRO B 1 260 ? -11.008 -1.24 -11.859 1 98.56 260 PRO B C 1
ATOM 4472 O O . PRO B 1 260 ? -11.758 -0.687 -12.664 1 98.56 260 PRO B O 1
ATOM 4475 N N . ALA B 1 261 ? -11.43 -1.873 -10.781 1 98.38 261 ALA B N 1
ATOM 4476 C CA . ALA B 1 261 ? -12.836 -1.75 -10.414 1 98.38 261 ALA B CA 1
ATOM 4477 C C . ALA B 1 261 ? -13.219 -0.29 -10.188 1 98.38 261 ALA B C 1
ATOM 4479 O O . ALA B 1 261 ? -12.555 0.428 -9.445 1 98.38 261 ALA B O 1
ATOM 4480 N N . PRO B 1 262 ? -14.289 0.151 -10.781 1 96.12 262 PRO B N 1
ATOM 4481 C CA . PRO B 1 262 ? -14.672 1.561 -10.664 1 96.12 262 PRO B CA 1
ATOM 4482 C C . PRO B 1 262 ? -14.805 2.023 -9.219 1 96.12 262 PRO B C 1
ATOM 4484 O O . PRO B 1 262 ? -14.391 3.135 -8.883 1 96.12 262 PRO B O 1
ATOM 4487 N N . LYS B 1 263 ? -15.312 1.174 -8.344 1 95.75 263 LYS B N 1
ATOM 4488 C CA . LYS B 1 263 ? -15.531 1.512 -6.938 1 95.75 263 LYS B CA 1
ATOM 4489 C C . LYS B 1 263 ? -14.203 1.788 -6.23 1 95.75 263 LYS B C 1
ATOM 4491 O O . LYS B 1 263 ? -14.18 2.449 -5.191 1 95.75 263 LYS B O 1
ATOM 4496 N N . LEU B 1 264 ? -13.125 1.284 -6.777 1 97.44 264 LEU B N 1
ATOM 4497 C CA . LEU B 1 264 ? -11.836 1.369 -6.105 1 97.44 264 LEU B CA 1
ATOM 4498 C C . LEU B 1 264 ? -10.992 2.5 -6.684 1 97.44 264 LEU B C 1
ATOM 4500 O O . LEU B 1 264 ? -9.883 2.76 -6.211 1 97.44 264 LEU B O 1
ATOM 4504 N N . LEU B 1 265 ? -11.508 3.195 -7.711 1 97.62 265 LEU B N 1
ATOM 4505 C CA . LEU B 1 265 ? -10.805 4.34 -8.281 1 97.62 265 LEU B CA 1
ATOM 4506 C C . LEU B 1 265 ? -10.883 5.547 -7.355 1 97.62 265 LEU B C 1
ATOM 4508 O O . LEU B 1 265 ? -11.867 5.719 -6.637 1 97.62 265 LEU B O 1
ATOM 4512 N N . TYR B 1 266 ? -9.875 6.32 -7.324 1 97.94 266 TYR B N 1
ATOM 4513 C CA . TYR B 1 266 ? -9.906 7.609 -6.641 1 97.94 266 TYR B CA 1
ATOM 4514 C C . TYR B 1 266 ? -10.672 8.641 -7.457 1 97.94 266 TYR B C 1
ATOM 4516 O O . TYR B 1 266 ? -10.758 8.531 -8.68 1 97.94 266 TYR B O 1
ATOM 4524 N N . PRO B 1 267 ? -11.242 9.625 -6.746 1 97.81 267 PRO B N 1
ATOM 4525 C CA . PRO B 1 267 ? -11.883 10.703 -7.496 1 97.81 267 PRO B CA 1
ATOM 4526 C C . PRO B 1 267 ? -10.883 11.57 -8.258 1 97.81 267 PRO B C 1
ATOM 4528 O O . PRO B 1 267 ? -9.703 11.625 -7.891 1 97.81 267 PRO B O 1
ATOM 4531 N N . GLY B 1 268 ? -11.359 12.164 -9.352 1 97.69 268 GLY B N 1
ATOM 4532 C CA . GLY B 1 268 ? -10.57 13.109 -10.133 1 97.69 268 GLY B CA 1
ATOM 4533 C C . GLY B 1 268 ? -11.414 14.188 -10.789 1 97.69 268 GLY B C 1
ATOM 4534 O O . GLY B 1 268 ? -12.625 14.039 -10.922 1 97.69 268 GLY B O 1
ATOM 4535 N N . GLY B 1 269 ? -10.719 15.281 -11.031 1 97.5 269 GLY B N 1
ATOM 4536 C CA . GLY B 1 269 ? -11.383 16.344 -11.773 1 97.5 269 GLY B CA 1
ATOM 4537 C C . GLY B 1 269 ? -12.242 17.234 -10.898 1 97.5 269 GLY B C 1
ATOM 4538 O O . GLY B 1 269 ? -13.172 17.891 -11.383 1 97.5 269 GLY B O 1
ATOM 4539 N N . TYR B 1 270 ? -12.055 17.219 -9.609 1 98.06 270 TYR B N 1
ATOM 4540 C CA . TYR B 1 270 ? -12.82 18.062 -8.695 1 98.06 270 TYR B CA 1
ATOM 4541 C C . TYR B 1 270 ? -11.984 19.234 -8.188 1 98.06 270 TYR B C 1
ATOM 4543 O O . TYR B 1 270 ? -10.75 19.156 -8.18 1 98.06 270 TYR B O 1
ATOM 4551 N N . ARG B 1 271 ? -12.625 20.234 -7.785 1 97.88 271 ARG B N 1
ATOM 4552 C CA . ARG B 1 271 ? -11.945 21.359 -7.176 1 97.88 271 ARG B CA 1
ATOM 4553 C C . ARG B 1 271 ? -11.641 21.094 -5.703 1 97.88 271 ARG B C 1
ATOM 4555 O O . ARG B 1 271 ? -12.5 20.594 -4.973 1 97.88 271 ARG B O 1
ATOM 4562 N N . PHE B 1 272 ? -10.492 21.484 -5.297 1 98.5 272 PHE B N 1
ATOM 4563 C CA . PHE B 1 272 ? -10.141 21.281 -3.895 1 98.5 272 PHE B CA 1
ATOM 4564 C C . PHE B 1 272 ? -11.109 22.016 -2.98 1 98.5 272 PHE B C 1
ATOM 4566 O O . PHE B 1 272 ? -11.461 21.531 -1.906 1 98.5 272 PHE B O 1
ATOM 4573 N N . GLY B 1 273 ? -11.508 23.172 -3.398 1 98.06 273 GLY B N 1
ATOM 4574 C CA . GLY B 1 273 ? -12.477 23.922 -2.617 1 98.06 273 GLY B CA 1
ATOM 4575 C C . GLY B 1 273 ? -13.734 23.141 -2.309 1 98.06 273 GLY B C 1
ATOM 4576 O O . GLY B 1 273 ? -14.289 23.25 -1.211 1 98.06 273 GLY B O 1
ATOM 4577 N N . ASP B 1 274 ? -14.25 22.359 -3.238 1 98 274 ASP B N 1
ATOM 4578 C CA . ASP B 1 274 ? -15.422 21.531 -3.018 1 98 274 ASP B CA 1
ATOM 4579 C C . ASP B 1 274 ? -15.141 20.438 -1.978 1 98 274 ASP B C 1
ATOM 4581 O O . ASP B 1 274 ? -15.984 20.156 -1.126 1 98 274 ASP B O 1
ATOM 4585 N N . TYR B 1 275 ? -13.969 19.828 -2.039 1 98.44 275 TYR B N 1
ATOM 4586 C CA . TYR B 1 275 ? -13.57 18.828 -1.052 1 98.44 275 TYR B CA 1
ATOM 4587 C C . TYR B 1 275 ? -13.484 19.438 0.34 1 98.44 275 TYR B C 1
ATOM 4589 O O . TYR B 1 275 ? -13.945 18.844 1.318 1 98.44 275 TYR B O 1
ATOM 4597 N N . LEU B 1 276 ? -12.859 20.625 0.359 1 98 276 LEU B N 1
ATOM 4598 C CA . LEU B 1 276 ? -12.695 21.297 1.644 1 98 276 LEU B CA 1
ATOM 4599 C C . LEU B 1 276 ? -14.047 21.625 2.268 1 98 276 LEU B C 1
ATOM 4601 O O . LEU B 1 276 ? -14.211 21.531 3.486 1 98 276 LEU B O 1
ATOM 4605 N N . GLU B 1 277 ? -14.977 22.062 1.499 1 97.62 277 GLU B N 1
ATOM 4606 C CA . GLU B 1 277 ? -16.328 22.344 1.987 1 97.62 277 GLU B CA 1
ATOM 4607 C C . GLU B 1 277 ? -16.953 21.094 2.596 1 97.62 277 GLU B C 1
ATOM 4609 O O . GLU B 1 277 ? -17.516 21.141 3.688 1 97.62 277 GLU B O 1
ATOM 4614 N N . LEU B 1 278 ? -16.891 20 1.857 1 97.94 278 LEU B N 1
ATOM 4615 C CA . LEU B 1 278 ? -17.406 18.734 2.367 1 97.94 278 LEU B CA 1
ATOM 4616 C C . LEU B 1 278 ? -16.656 18.297 3.615 1 97.94 278 LEU B C 1
ATOM 4618 O O . LEU B 1 278 ? -17.266 17.859 4.594 1 97.94 278 LEU B O 1
ATOM 4622 N N . TYR B 1 279 ? -15.375 18.406 3.59 1 98.25 279 TYR B N 1
ATOM 4623 C CA . TYR B 1 279 ? -14.508 18.031 4.699 1 98.25 279 TYR B CA 1
ATOM 4624 C C . TYR B 1 279 ? -14.883 18.797 5.969 1 98.25 279 TYR B C 1
ATOM 4626 O O . TYR B 1 279 ? -14.875 18.219 7.062 1 98.25 279 TYR B O 1
ATOM 4634 N N . SER B 1 280 ? -15.18 20.047 5.863 1 96.81 280 SER B N 1
ATOM 4635 C CA . SER B 1 280 ? -15.445 20.906 7.02 1 96.81 280 SER B CA 1
ATOM 4636 C C . SER B 1 280 ? -16.609 20.359 7.848 1 96.81 280 SER B C 1
ATOM 4638 O O . SER B 1 280 ? -16.641 20.547 9.07 1 96.81 280 SER B O 1
ATOM 4640 N N . THR B 1 281 ? -17.484 19.625 7.227 1 96.75 281 THR B N 1
ATOM 4641 C CA . THR B 1 281 ? -18.641 19.109 7.945 1 96.75 281 THR B CA 1
ATOM 4642 C C . THR B 1 281 ? -18.484 17.625 8.25 1 96.75 281 THR B C 1
ATOM 4644 O O . THR B 1 281 ? -19.312 17.016 8.93 1 96.75 281 THR B O 1
ATOM 4647 N N . THR B 1 282 ? -17.406 17.031 7.746 1 97.56 282 THR B N 1
ATOM 4648 C CA . THR B 1 282 ? -17.234 15.586 7.91 1 97.56 282 THR B CA 1
ATOM 4649 C C . THR B 1 282 ? -15.828 15.258 8.398 1 97.56 282 THR B C 1
ATOM 4651 O O . THR B 1 282 ? -15.367 14.125 8.266 1 97.56 282 THR B O 1
ATOM 4654 N N . LYS B 1 283 ? -15.141 16.188 8.891 1 96.69 283 LYS B N 1
ATOM 4655 C CA . LYS B 1 283 ? -13.734 16.109 9.273 1 96.69 283 LYS B CA 1
ATOM 4656 C C . LYS B 1 283 ? -13.484 14.867 10.141 1 96.69 283 LYS B C 1
ATOM 4658 O O . LYS B 1 283 ? -12.469 14.188 9.977 1 96.69 283 LYS B O 1
ATOM 4663 N N . PHE B 1 284 ? -14.398 14.57 11.055 1 97.19 284 PHE B N 1
ATOM 4664 C CA . PHE B 1 284 ? -14.156 13.539 12.055 1 97.19 284 PHE B CA 1
ATOM 4665 C C . PHE B 1 284 ? -14.867 12.242 11.672 1 97.19 284 PHE B C 1
ATOM 4667 O O . PHE B 1 284 ? -14.945 11.312 12.477 1 97.19 284 PHE B O 1
ATOM 4674 N N . SER B 1 285 ? -15.414 12.25 10.406 1 95.75 285 SER B N 1
ATOM 4675 C CA . SER B 1 285 ? -16 11.039 9.836 1 95.75 285 SER B CA 1
ATOM 4676 C C . SER B 1 285 ? -15.008 10.312 8.938 1 95.75 285 SER B C 1
ATOM 4678 O O . SER B 1 285 ? -13.883 10.781 8.742 1 95.75 285 SER B O 1
ATOM 4680 N N . GLU B 1 286 ? -15.438 9.227 8.477 1 95 286 GLU B N 1
ATOM 4681 C CA . GLU B 1 286 ? -14.594 8.422 7.59 1 95 286 GLU B CA 1
ATOM 4682 C C . GLU B 1 286 ? -14.289 9.172 6.297 1 95 286 GLU B C 1
ATOM 4684 O O . GLU B 1 286 ? -15.141 9.883 5.766 1 95 286 GLU B O 1
ATOM 4689 N N . LYS B 1 287 ? -13.156 8.961 5.797 1 96.56 287 LYS B N 1
ATOM 4690 C CA . LYS B 1 287 ? -12.648 9.633 4.602 1 96.56 287 LYS B CA 1
ATOM 4691 C C . LYS B 1 287 ? -13.305 9.07 3.34 1 96.56 287 LYS B C 1
ATOM 4693 O O . LYS B 1 287 ? -13.586 9.812 2.396 1 96.56 287 LYS B O 1
ATOM 4698 N N . ARG B 1 288 ? -13.586 7.82 3.297 1 93.69 288 ARG B N 1
ATOM 4699 C CA . ARG B 1 288 ? -14.016 7.121 2.092 1 93.69 288 ARG B CA 1
ATOM 4700 C C . ARG B 1 288 ? -15.281 7.75 1.517 1 93.69 288 ARG B C 1
ATOM 4702 O O . ARG B 1 288 ? -15.375 7.98 0.309 1 93.69 288 ARG B O 1
ATOM 4709 N N . PRO B 1 289 ? -16.281 8.055 2.361 1 95.75 289 PRO B N 1
ATOM 4710 C CA . PRO B 1 289 ? -17.5 8.68 1.821 1 95.75 289 PRO B CA 1
ATOM 4711 C C . PRO B 1 289 ? -17.219 10.023 1.148 1 95.75 289 PRO B C 1
ATOM 4713 O O . PRO B 1 289 ? -17.922 10.398 0.206 1 95.75 289 PRO B O 1
ATOM 4716 N N . ARG B 1 290 ? -16.203 10.781 1.621 1 97.44 290 ARG B N 1
ATOM 4717 C CA . ARG B 1 290 ? -15.852 12.047 0.984 1 97.44 290 ARG B CA 1
ATOM 4718 C C . ARG B 1 290 ? -15.352 11.828 -0.438 1 97.44 290 ARG B C 1
ATOM 4720 O O . ARG B 1 290 ? -15.75 12.539 -1.361 1 97.44 290 ARG B O 1
ATOM 4727 N N . PHE B 1 291 ? -14.492 10.797 -0.58 1 97.44 291 PHE B N 1
ATOM 4728 C CA . PHE B 1 291 ? -13.992 10.477 -1.91 1 97.44 291 PHE B CA 1
ATOM 4729 C C . PHE B 1 291 ? -15.125 10.031 -2.824 1 97.44 291 PHE B C 1
ATOM 4731 O O . PHE B 1 291 ? -15.172 10.414 -3.998 1 97.44 291 PHE B O 1
ATOM 4738 N N . GLU B 1 292 ? -16.062 9.234 -2.297 1 95.94 292 GLU B N 1
ATOM 4739 C CA . GLU B 1 292 ? -17.219 8.797 -3.084 1 95.94 292 GLU B CA 1
ATOM 4740 C C . GLU B 1 292 ? -18.062 9.984 -3.539 1 95.94 292 GLU B C 1
ATOM 4742 O O . GLU B 1 292 ? -18.547 10.008 -4.672 1 95.94 292 GLU B O 1
ATOM 4747 N N . SER B 1 293 ? -18.25 10.945 -2.621 1 96.5 293 SER B N 1
ATOM 4748 C CA . SER B 1 293 ? -19 12.148 -2.959 1 96.5 293 SER B CA 1
ATOM 4749 C C . SER B 1 293 ? -18.328 12.93 -4.086 1 96.5 293 SER B C 1
ATOM 4751 O O . SER B 1 293 ? -19 13.43 -4.988 1 96.5 293 SER B O 1
ATOM 4753 N N . MET B 1 294 ? -16.984 13.055 -4.023 1 97 294 MET B N 1
ATOM 4754 C CA . MET B 1 294 ? -16.25 13.758 -5.066 1 97 294 MET B CA 1
ATOM 4755 C C . MET B 1 294 ? -16.391 13.047 -6.41 1 97 294 MET B C 1
ATOM 4757 O O . MET B 1 294 ? -16.484 13.695 -7.453 1 97 294 MET B O 1
ATOM 4761 N N . LYS B 1 295 ? -16.406 11.703 -6.406 1 95.06 295 LYS B N 1
ATOM 4762 C CA . LYS B 1 295 ? -16.609 10.93 -7.629 1 95.06 295 LYS B CA 1
ATOM 4763 C C . LYS B 1 295 ? -17.953 11.25 -8.266 1 95.06 295 LYS B C 1
ATOM 4765 O O . LYS B 1 295 ? -18.047 11.398 -9.484 1 95.06 295 LYS B O 1
ATOM 4770 N N . MET B 1 296 ? -18.938 11.297 -7.461 1 92.88 296 MET B N 1
ATOM 4771 C CA . MET B 1 296 ? -20.297 11.539 -7.941 1 92.88 296 MET B CA 1
ATOM 4772 C C . MET B 1 296 ? -20.422 12.953 -8.508 1 92.88 296 MET B C 1
ATOM 4774 O O . MET B 1 296 ? -21.156 13.164 -9.477 1 92.88 296 MET B O 1
ATOM 4778 N N . MET B 1 297 ? -19.781 13.859 -7.922 1 91.12 297 MET B N 1
ATOM 4779 C CA . MET B 1 297 ? -19.828 15.25 -8.367 1 91.12 297 MET B CA 1
ATOM 4780 C C . MET B 1 297 ? -19.234 15.398 -9.758 1 91.12 297 MET B C 1
ATOM 4782 O O . MET B 1 297 ? -19.703 16.203 -10.562 1 91.12 297 MET B O 1
ATOM 4786 N N . THR B 1 298 ? -18.234 14.664 -10.023 1 87.69 298 THR B N 1
ATOM 4787 C CA . THR B 1 298 ? -17.531 14.789 -11.297 1 87.69 298 THR B CA 1
ATOM 4788 C C . THR B 1 298 ? -18.203 13.938 -12.375 1 87.69 298 THR B C 1
ATOM 4790 O O . THR B 1 298 ? -18.125 14.25 -13.562 1 87.69 298 THR B O 1
ATOM 4793 N N . ASN B 1 299 ? -18.766 12.812 -12.039 1 75.44 299 ASN B N 1
ATOM 4794 C CA . ASN B 1 299 ? -19.484 11.984 -13 1 75.44 299 ASN B CA 1
ATOM 4795 C C . ASN B 1 299 ? -20.812 12.617 -13.391 1 75.44 299 ASN B C 1
ATOM 4797 O O . ASN B 1 299 ? -21.344 12.344 -14.477 1 75.44 299 ASN B O 1
ATOM 4801 N N . GLY B 1 300 ? -21.578 13.352 -12.516 1 57.41 300 GLY B N 1
ATOM 4802 C CA . GLY B 1 300 ? -22.844 14.008 -12.828 1 57.41 300 GLY B CA 1
ATOM 4803 C C . GLY B 1 300 ? -22.688 15.164 -13.797 1 57.41 300 GLY B C 1
ATOM 4804 O O . GLY B 1 300 ? -23.672 15.672 -14.328 1 57.41 300 GLY B O 1
ATOM 4805 N N . HIS B 1 301 ? -21.625 15.852 -13.852 1 46.44 301 HIS B N 1
ATOM 4806 C CA . HIS B 1 301 ? -21.453 16.938 -14.812 1 46.44 301 HIS B CA 1
ATOM 4807 C C . HIS B 1 301 ? -21.203 16.391 -16.219 1 46.44 301 HIS B C 1
ATOM 4809 O O . HIS B 1 301 ? -21.031 17.156 -17.172 1 46.44 301 HIS B O 1
ATOM 4815 N N . HIS B 1 302 ? -20.906 15.094 -16.438 1 38.47 302 HIS B N 1
ATOM 4816 C CA . HIS B 1 302 ? -21.016 14.641 -17.828 1 38.47 302 HIS B CA 1
ATOM 4817 C C . HIS B 1 302 ? -22.391 14.055 -18.109 1 38.47 302 HIS B C 1
ATOM 4819 O O . HIS B 1 302 ? -22.969 13.367 -17.266 1 38.47 302 HIS B O 1
#

Foldseek 3Di:
DDAAEQEPVLCPDPCVVVSLVSLLCCQQAPLKHWYDPLPQDPVLLVVLVVLLVVCCVVPPVVVLCVDPVVVVVVVVAADDPDAQKDKDKFWDPPDTCPVVDPPRDPVSVVSVNSRVVSVVVSVLVSQQSNCVSLVHDSCVVQVLQQAPNGWTKMKMKMKRFADQCQVRHFNFDKDFAAFAKKKKQKAQQDWFKWWQHPNDTDTDHHDDPRIIMMGGGPLNCFQLVNSGDGTIMTGTHHNDGMIIIIMMGGGGDPRRDGHHDPLNDFADDDDVVVLVVVCVVQVVHDPSVSRVVNNVVVVVVD/DDAAEQEPVLCPDPCVVVSLVSLLCCQQAPLKHWYDPLPQDPVLLVVLVVLLVVCCVVPPVVVLCVDPVVVVVVVVAADDPDAQKDKDKFWDPPDGCPVVDPPRDPVSVVSVNSRVVSVVVSVLVSQQSNCVSLVHDSCVVQVLQQAPNTWTKMKMKMKRFADQCQVRHFNFDKDFAAFAKKKKQKAQQDWFKWWQHPNDTDTDHHDDPRIIMMGGGPLNCFQLVNSGDGTIMTGTHHNDGMIIIIMMGGGGDPRRDGHHDPLNDFADDDDVVVLVVVCVVQVVHDPSVSRVVNNVVVVVVD

Sequence (604 aa):
MELPVIDFAALNGEKRSKTMALLNEACEKWGCFQIDNHGIDKELMEKVKQLVNGYYDESLKGEFYESEIVRSLNDNEFISDRDWETTFFISHRPNNNIRDIPNISKELCETMDEYIAQLLKLAETLSELMCENLGLDQNHIKQAFSGTKGPSVGTKVAIYPQCPNPNLVRGLREHTDAGGIILLLQDDQVPGLEFLKDGQWQRIPPSRNNTIFVNTGDQLEVLSNGRYKSVLHRVMAEKQGSRLSIATFYNPAGDATISPAPKLLYPGGYRFGDYLELYSTTKFSEKRPRFESMKMMTNGHHMELPVIDFAALNGEKRSKTMALLNEACEKWGCFQIDNHGIDKELMEKVKQLVNGYYDESLKGEFYESEIVRSLNDNEFISDRDWETTFFISHRPNNNIRDIPNISKELCETMDEYIAQLLKLAETLSELMCENLGLDQNHIKQAFSGTKGPSVGTKVAIYPQCPNPNLVRGLREHTDAGGIILLLQDDQVPGLEFLKDGQWQRIPPSRNNTIFVNTGDQLEVLSNGRYKSVLHRVMAEKQGSRLSIATFYNPAGDATISPAPKLLYPGGYRFGDYLELYSTTKFSEKRPRFESMKMMTNGHH

Nearest PDB structures (foldseek):
  5gja-assembly1_E  TM=8.704E-01  e=2.682E-42  Arabidopsis thaliana
  5gja-assembly1_H  TM=8.724E-01  e=1.315E-41  Arabidopsis thaliana
  4xae-assembly2_B  TM=7.698E-01  e=7.191E-24  Arabidopsis thaliana
  4xae-assembly1_A  TM=7.659E-01  e=1.038E-23  Arabidopsis thaliana
  7ekd-assembly1_A  TM=7.643E-01  e=1.529E-22  Oryza sativa Japonica Group

pLDDT: mean 96.12, std 6.07, range [38.47, 98.88]

Solvent-accessible surface area (backbone atoms only — not comparable to full-atom values): 31094 Å² total; per-residue (Å²): 137,77,85,46,70,42,53,51,67,39,59,79,52,92,46,22,64,60,46,51,51,50,51,46,47,25,32,48,75,55,10,37,37,31,33,34,70,70,77,65,59,63,68,58,53,52,47,49,51,51,45,52,52,48,48,36,67,73,71,42,47,68,61,52,71,69,30,68,67,53,60,51,52,74,69,75,46,74,44,84,89,60,53,49,56,53,72,55,75,35,38,55,33,84,58,66,46,57,86,73,44,83,91,60,51,71,65,51,50,52,48,48,53,56,49,48,58,48,48,49,53,46,54,52,51,50,40,29,52,51,19,53,70,71,71,45,57,58,54,49,58,60,58,46,15,13,43,93,73,36,47,24,30,35,32,47,39,35,36,28,51,55,23,96,58,30,91,33,37,29,20,34,65,56,28,54,48,73,39,28,43,36,43,26,50,53,25,63,75,34,54,36,44,30,36,56,51,97,92,36,79,42,79,45,74,41,39,61,91,80,29,38,36,34,38,36,6,43,47,41,15,31,33,42,47,59,51,30,31,43,41,46,28,34,28,44,37,33,66,69,54,58,25,45,36,42,36,34,36,49,20,49,11,53,72,6,55,44,38,43,41,74,89,58,54,71,37,44,70,39,40,43,40,60,52,50,58,54,37,73,78,37,46,73,49,71,63,66,63,54,44,54,51,43,35,50,58,44,55,67,75,100,137,77,84,47,70,42,54,51,66,38,59,81,53,92,45,21,65,62,47,52,50,51,50,45,46,25,33,47,73,55,10,35,36,31,34,33,70,70,77,65,60,64,67,57,53,52,48,49,52,50,45,51,51,47,48,35,65,74,71,41,46,68,60,51,72,70,31,68,68,54,60,50,51,73,70,76,46,73,44,85,90,59,52,48,58,52,71,53,75,36,38,54,34,82,59,64,45,58,87,72,45,82,90,62,51,72,64,50,51,53,49,47,52,55,49,48,58,47,47,50,52,45,52,52,52,49,39,30,54,50,18,53,70,71,71,46,56,59,55,47,58,59,58,48,15,11,45,92,73,36,47,24,30,34,33,45,39,36,36,29,52,56,23,94,58,30,92,34,36,30,19,34,66,54,30,53,49,73,38,28,43,35,42,26,51,53,25,62,76,34,56,36,43,30,38,54,51,97,90,36,79,41,78,44,73,42,38,60,89,80,30,39,37,36,37,36,7,43,47,40,14,31,33,41,46,60,51,30,31,44,41,46,28,33,28,44,38,33,66,69,53,57,24,45,36,41,36,32,36,46,20,49,12,52,74,7,56,44,37,44,41,73,90,58,56,70,37,45,71,38,39,43,41,60,50,51,59,55,38,72,79,38,46,72,49,72,63,66,63,54,44,52,52,44,35,50,59,44,56,66,76,101

Secondary structure (DSSP, 8-state):
-PPPEEEGGGGGSTTHHHHHHHHHHIIIIISEEEEES----HHHHHHHHHHHHHHIIIIIHHHHHTSHHHHHHTT-S-EEEEES-EEEEEEEESS--GGGSTT--HHHHHHHHHHHHHHHHHHHHHHHHHHHHHT--TTHHHHHHHTTT--EEEEEEEEE---S-GGGEEEEEEE--SSSEEEEEE-SS---EEEEETTEEEEPPPPSTTPEEEEE-HHHHHHTTTSS----EEEE--SSS-EEEEEEEEE--TT-EE---GGGSPP-SEEHHHHHHHHHHHTTS-SHHHHHHHHHHHHTT-/-PPPEEEGGGGGSTTHHHHHHHHHHIIIIISEEEEES----HHHHHHHHHHHHHHIIIIIHHHHHTSHHHHHHTT-S-EEEEES-EEEEEEEESS--GGGSTT--HHHHHHHHHHHHHHHHHHHHHHHHHHHHHT--TTHHHHHHHTTT--EEEEEEEEE---S-GGGEEEEEEE--SSSEEEEEE-SS---EEEEETTEEEEPPPPSTTPEEEEE-HHHHHHTTTSS----EEEE--SSS-EEEEEEEEE--TT-EE---GGGSPP-SEEHHHHHHHHHHHTTS-SHHHHHHHHHHHHTT-

InterPro domains:
  IPR005123 Oxoglutarate/iron-dependent dioxygenase domain [PS51471] (149-252)
  IPR026992 Non-haem dioxygenase, N-terminal domain [PF14226] (3-92)
  IPR027443 Isopenicillin N synthase-like superfamily [G3DSA:2.60.120.330] (1-302)
  IPR044861 Isopenicillin N synthase-like, Fe(2+) 2OG dioxygenase domain [PF03171] (160-252)
  IPR050295 Plant 2-oxoglutarate-dependent oxidoreductases [PTHR47991] (2-277)

Organism: Hibiscus syriacus (NCBI:txid106335)